Protein AF-A0A4V6A7Q6-F1 (afdb_monomer_lite)

Sequence (508 aa):
MILQQESLVLFITIFTIFIAATSSPTRAHKSNSSACESSCGTGKSAKVVPYPFGFSRGCPIILQCDHTVGDVKIGEFQVLNITPNVIVTNILADLNRSIERIKPLFGKNFGPSSNNSLLLQNCTKPLNSCVIPTSSLRRDLKLANCGDKNYDFNCYSQGRRAFDTLRYDNMTLTRCKSTYTEKPGHNFSLNATFDEVDFSKYDALVIPGGRAPEYLAINESVLNCARQFSDSGKVIAAICHGQLILAAAGLLKGRKCTAYHALRPVLIDAGAHWIEPKTMMDCVSDGNLITGVIYKAHPEYIQLVVKALGGEIAGSDKRILFLCGDFMEDYEVTVPLQSLQALGCHVDAVCPKKKAGDFCPTAVHDFEGDQTYTEKPGHNFILTASYEGLDASSYDALVIPGGRSPEYLALDETVIALVKKFMQSKKPVASICHGQQILAAAGVLKGRKCTAYPAVKLNVLLGGATWLEPDPIDRCYTDENLVTGAAWPGHPQFVSQLMALLGIRVSF

Structure (mmCIF, N/CA/C/O backbone):
data_AF-A0A4V6A7Q6-F1
#
_entry.id   AF-A0A4V6A7Q6-F1
#
loop_
_atom_site.group_PDB
_atom_site.id
_atom_site.type_symbol
_atom_site.label_atom_id
_atom_site.label_alt_id
_atom_site.label_comp_id
_atom_site.label_asym_id
_atom_site.label_entity_id
_atom_site.label_seq_id
_atom_site.pdbx_PDB_ins_code
_atom_site.Cartn_x
_atom_site.Cartn_y
_atom_site.Cartn_z
_atom_site.occupancy
_atom_site.B_iso_or_equiv
_atom_site.auth_seq_id
_atom_site.auth_comp_id
_atom_site.auth_asym_id
_atom_site.auth_atom_id
_atom_site.pdbx_PDB_model_num
ATOM 1 N N . MET A 1 1 ? -3.015 29.423 -40.157 1.00 34.75 1 MET A N 1
ATOM 2 C CA . MET A 1 1 ? -3.245 30.385 -39.063 1.00 34.75 1 MET A CA 1
ATOM 3 C C . MET A 1 1 ? -4.683 30.214 -38.603 1.00 34.75 1 MET A C 1
ATOM 5 O O . MET A 1 1 ? -5.562 30.737 -39.262 1.00 34.75 1 MET A O 1
ATOM 9 N N . ILE A 1 2 ? -4.906 29.377 -37.589 1.00 22.22 2 ILE A N 1
ATOM 10 C CA . ILE A 1 2 ? -6.036 29.360 -36.644 1.00 22.22 2 ILE A CA 1
ATOM 11 C C . ILE A 1 2 ? -5.587 28.396 -35.538 1.00 22.22 2 ILE A C 1
ATOM 13 O O . ILE A 1 2 ? -5.035 27.333 -35.815 1.00 22.22 2 ILE A O 1
ATOM 17 N N . LEU A 1 3 ? -5.706 28.887 -34.312 1.00 26.61 3 LEU A N 1
ATOM 18 C CA . LEU A 1 3 ? -5.138 28.374 -33.076 1.00 26.61 3 LEU A CA 1
ATOM 19 C C . LEU A 1 3 ? -5.686 26.991 -32.716 1.00 26.61 3 LEU A C 1
ATOM 21 O O . LEU A 1 3 ? -6.900 26.800 -32.699 1.00 26.61 3 LEU A O 1
ATOM 25 N N . GLN A 1 4 ? -4.793 26.067 -32.358 1.00 24.97 4 GLN A N 1
ATOM 26 C CA . GLN A 1 4 ? -5.153 24.872 -31.605 1.00 24.97 4 GLN A CA 1
ATOM 27 C C . GLN A 1 4 ? -4.670 25.038 -30.167 1.00 24.97 4 GLN A C 1
ATOM 29 O O . GLN A 1 4 ? -3.532 25.406 -29.893 1.00 24.97 4 GLN A O 1
ATOM 34 N N . GLN A 1 5 ? -5.639 24.850 -29.290 1.00 25.16 5 GLN A N 1
ATOM 35 C CA . GLN A 1 5 ? -5.713 25.234 -27.898 1.00 25.16 5 GLN A CA 1
ATOM 36 C C . GLN A 1 5 ? -4.770 24.371 -27.055 1.00 25.16 5 GLN A C 1
ATOM 38 O O . GLN A 1 5 ? -4.932 23.156 -26.963 1.00 25.16 5 GLN A O 1
ATOM 43 N N . GLU A 1 6 ? -3.778 25.021 -26.451 1.00 29.89 6 GLU A N 1
ATOM 44 C CA . GLU A 1 6 ? -2.961 24.457 -25.386 1.00 29.89 6 GLU A CA 1
ATOM 45 C C . GLU A 1 6 ? -3.840 24.173 -24.163 1.00 29.89 6 GLU A C 1
ATOM 47 O O . GLU A 1 6 ? -4.513 25.052 -23.626 1.00 29.89 6 GLU A O 1
ATOM 52 N N . SER A 1 7 ? -3.830 22.928 -23.704 1.00 26.34 7 SER A N 1
ATOM 53 C CA . SER A 1 7 ? -4.210 22.549 -22.342 1.00 26.34 7 SER A CA 1
ATOM 54 C C . SER A 1 7 ? -3.414 21.303 -21.977 1.00 26.34 7 SER A C 1
ATOM 56 O O . SER A 1 7 ? -3.908 20.179 -21.983 1.00 26.34 7 SER A O 1
ATOM 58 N N . LEU A 1 8 ? -2.123 21.526 -21.727 1.00 24.44 8 LEU A N 1
ATOM 59 C CA . LEU A 1 8 ? -1.204 20.545 -21.169 1.00 24.44 8 LEU A CA 1
ATOM 60 C C . LEU A 1 8 ? -1.415 20.522 -19.647 1.00 24.44 8 LEU A C 1
ATOM 62 O O . LEU A 1 8 ? -0.853 21.331 -18.910 1.00 24.44 8 LEU A O 1
ATOM 66 N N . VAL A 1 9 ? -2.278 19.625 -19.171 1.00 24.98 9 VAL A N 1
ATOM 67 C CA . VAL A 1 9 ? -2.496 19.408 -17.736 1.00 24.98 9 VAL A CA 1
ATOM 68 C C . VAL A 1 9 ? -1.320 18.609 -17.164 1.00 24.98 9 VAL A C 1
ATOM 70 O O . VAL A 1 9 ? -1.227 17.396 -17.304 1.00 24.98 9 VAL A O 1
ATOM 73 N N . LEU A 1 10 ? -0.390 19.356 -16.570 1.00 25.09 10 LEU A N 1
ATOM 74 C CA . LEU A 1 10 ? 0.257 19.130 -15.273 1.00 25.09 10 LEU A CA 1
ATOM 75 C C . LEU A 1 10 ? 0.522 17.663 -14.848 1.00 25.09 10 LEU A C 1
ATOM 77 O O . LEU A 1 10 ? -0.251 17.046 -14.117 1.00 25.09 10 LEU A O 1
ATOM 81 N N . PHE A 1 11 ? 1.703 17.146 -15.194 1.00 26.30 11 PHE A N 1
ATOM 82 C CA . PHE A 1 11 ? 2.304 16.011 -14.491 1.00 26.30 11 PHE A CA 1
ATOM 83 C C . PHE A 1 11 ? 2.950 16.507 -13.191 1.00 26.30 11 PHE A C 1
ATOM 85 O O . PHE A 1 11 ? 4.002 17.141 -13.221 1.00 26.30 11 PHE A O 1
ATOM 92 N N . ILE A 1 12 ? 2.351 16.203 -12.038 1.00 23.45 12 ILE A N 1
ATOM 93 C CA . ILE A 1 12 ? 3.001 16.383 -10.733 1.00 23.45 12 ILE A CA 1
ATOM 94 C C . ILE A 1 12 ? 3.272 15.006 -10.130 1.00 23.45 12 ILE A C 1
ATOM 96 O O . ILE A 1 12 ? 2.377 14.313 -9.644 1.00 23.45 12 ILE A O 1
ATOM 100 N N . THR A 1 13 ? 4.546 14.623 -10.154 1.00 30.48 13 THR A N 1
ATOM 101 C CA . THR A 1 13 ? 5.112 13.696 -9.170 1.00 30.48 13 THR A CA 1
ATOM 102 C C . THR A 1 13 ? 6.083 14.514 -8.321 1.00 30.48 13 THR A C 1
ATOM 104 O O . THR A 1 13 ? 6.993 15.148 -8.859 1.00 30.48 13 THR A O 1
ATOM 107 N N . ILE A 1 14 ? 5.815 14.572 -7.016 1.00 31.69 14 ILE A N 1
ATOM 108 C CA . ILE A 1 14 ? 6.503 15.400 -6.017 1.00 31.69 14 ILE A CA 1
ATOM 109 C C . ILE A 1 14 ? 7.691 14.594 -5.486 1.00 31.69 14 ILE A C 1
ATOM 111 O O . ILE A 1 14 ? 7.477 13.616 -4.770 1.00 31.69 14 ILE A O 1
ATOM 115 N N . PHE A 1 15 ? 8.923 14.980 -5.821 1.00 41.25 15 PHE A N 1
ATOM 116 C CA . PHE A 1 15 ? 10.130 14.398 -5.226 1.00 41.25 15 PHE A CA 1
ATOM 117 C C . PHE A 1 15 ? 10.810 15.407 -4.318 1.00 41.25 15 PHE A C 1
ATOM 119 O O . PHE A 1 15 ? 10.705 16.610 -4.513 1.00 41.25 15 PHE A O 1
ATOM 126 N N . THR A 1 16 ? 11.530 14.919 -3.315 1.00 40.06 16 THR A N 1
ATOM 127 C CA . THR A 1 16 ? 12.054 15.776 -2.259 1.00 40.06 16 THR A CA 1
ATOM 128 C C . THR A 1 16 ? 13.564 15.603 -2.109 1.00 40.06 16 THR A C 1
ATOM 130 O O . THR A 1 16 ? 13.991 14.529 -1.683 1.00 40.06 16 THR A O 1
ATOM 133 N N . ILE A 1 17 ? 14.359 16.643 -2.392 1.00 45.22 17 ILE A N 1
ATOM 134 C CA . ILE A 1 17 ? 15.817 16.652 -2.176 1.00 45.22 17 ILE A CA 1
ATOM 135 C C . ILE A 1 17 ? 16.152 17.194 -0.787 1.00 45.22 17 ILE A C 1
ATOM 137 O O . ILE A 1 17 ? 15.753 18.304 -0.426 1.00 45.22 17 ILE A O 1
ATOM 141 N N . PHE A 1 18 ? 16.940 16.415 -0.042 1.00 44.81 18 PHE A N 1
ATOM 142 C CA . PHE A 1 18 ? 17.582 16.840 1.201 1.00 44.81 18 PHE A CA 1
ATOM 143 C C . PHE A 1 18 ? 18.860 17.608 0.899 1.00 44.81 18 PHE A C 1
ATOM 145 O O . PHE A 1 18 ? 19.741 17.076 0.230 1.00 44.81 18 PHE A O 1
ATOM 152 N N . ILE A 1 19 ? 18.985 18.816 1.424 1.00 53.44 19 ILE A N 1
ATOM 153 C CA . ILE A 1 19 ? 20.183 19.645 1.384 1.00 53.44 19 ILE A CA 1
ATOM 154 C C . ILE A 1 19 ? 20.782 19.649 2.788 1.00 53.44 19 ILE A C 1
ATOM 156 O O . ILE A 1 19 ? 20.117 20.101 3.717 1.00 53.44 19 ILE A O 1
ATOM 160 N N . ALA A 1 20 ? 22.015 19.173 2.947 1.00 49.97 20 ALA A N 1
ATOM 161 C CA . ALA A 1 20 ? 22.720 19.227 4.226 1.00 49.97 20 ALA A CA 1
ATOM 162 C C . ALA A 1 20 ? 23.561 20.509 4.317 1.00 49.97 20 ALA A C 1
ATOM 164 O O . ALA A 1 20 ? 24.227 20.895 3.349 1.00 49.97 20 ALA A O 1
ATOM 165 N N . ALA A 1 21 ? 23.526 21.170 5.473 1.00 55.38 21 ALA A N 1
ATOM 166 C CA . ALA A 1 21 ? 24.416 22.280 5.789 1.00 55.38 21 ALA A CA 1
ATOM 167 C C . ALA A 1 21 ? 25.758 21.736 6.297 1.00 55.38 21 ALA A C 1
ATOM 169 O O . ALA A 1 21 ? 25.795 20.867 7.165 1.00 55.38 21 ALA A O 1
ATOM 170 N N . THR A 1 22 ? 26.869 22.255 5.782 1.00 49.41 22 THR A N 1
ATOM 171 C CA . THR A 1 22 ? 28.208 21.868 6.244 1.00 49.41 22 THR A CA 1
ATOM 172 C C . THR A 1 22 ? 28.705 22.904 7.246 1.00 49.41 22 THR A C 1
ATOM 174 O O . THR A 1 22 ? 29.188 23.965 6.846 1.00 49.41 22 THR A O 1
ATOM 177 N N . SER A 1 23 ? 28.586 22.630 8.544 1.00 41.59 23 SER A N 1
ATOM 178 C CA . SER A 1 23 ? 29.215 23.443 9.588 1.00 41.59 23 SER A CA 1
ATOM 179 C C . SER A 1 23 ? 30.158 22.583 10.431 1.00 41.59 23 SER A C 1
ATOM 181 O O . SER A 1 23 ? 29.762 21.610 11.065 1.00 41.59 23 SER A O 1
ATOM 183 N N . SER A 1 24 ? 31.442 22.942 10.447 1.00 34.91 24 SER A N 1
ATOM 184 C CA . SER A 1 24 ? 32.346 22.482 11.503 1.00 34.91 24 SER A CA 1
ATOM 185 C C . SER A 1 24 ? 31.866 23.067 12.838 1.00 34.91 24 SER A C 1
ATOM 187 O O . SER A 1 24 ? 31.458 24.234 12.854 1.00 34.91 24 SER A O 1
ATOM 189 N N . PRO A 1 25 ? 31.947 22.342 13.971 1.00 34.19 25 PRO A N 1
ATOM 190 C CA . PRO A 1 25 ? 31.606 22.880 15.282 1.00 34.19 25 PRO A CA 1
ATOM 191 C C . PRO A 1 25 ? 32.737 23.798 15.760 1.00 34.19 25 PRO A C 1
ATOM 193 O O . PRO A 1 25 ? 33.475 23.506 16.697 1.00 34.19 25 PRO A O 1
ATOM 196 N N . THR A 1 26 ? 32.922 24.929 15.089 1.00 31.09 26 THR A N 1
ATOM 197 C CA . THR A 1 26 ? 33.711 26.029 15.630 1.00 31.09 26 THR A CA 1
ATOM 198 C C . THR A 1 26 ? 32.809 26.811 16.565 1.00 31.09 26 THR A C 1
ATOM 200 O O . THR A 1 26 ? 31.749 27.275 16.145 1.00 31.09 26 THR A O 1
ATOM 203 N N . ARG A 1 27 ? 33.238 26.917 17.833 1.00 34.09 27 ARG A N 1
ATOM 204 C CA . ARG A 1 27 ? 32.684 27.792 18.878 1.00 34.09 27 ARG A CA 1
ATOM 205 C C . ARG A 1 27 ? 31.961 28.982 18.265 1.00 34.09 27 ARG A C 1
ATOM 207 O O . ARG A 1 27 ? 32.567 29.719 17.492 1.00 34.09 27 ARG A O 1
ATOM 214 N N . ALA A 1 28 ? 30.708 29.167 18.670 1.00 34.28 28 ALA A N 1
ATOM 215 C CA . ALA A 1 28 ? 29.913 30.350 18.400 1.00 34.28 28 ALA A CA 1
ATOM 216 C C . ALA A 1 28 ? 30.714 31.618 18.739 1.00 34.28 28 ALA A C 1
ATOM 218 O O . ALA A 1 28 ? 30.688 32.123 19.861 1.00 34.28 28 ALA A O 1
ATOM 219 N N . HIS A 1 29 ? 31.435 32.150 17.756 1.00 34.81 29 HIS A N 1
ATOM 220 C CA . HIS A 1 29 ? 31.752 33.557 17.741 1.00 34.81 29 HIS A CA 1
ATOM 221 C C . HIS A 1 29 ? 30.426 34.251 17.466 1.00 34.81 29 HIS A C 1
ATOM 223 O O . HIS A 1 29 ? 29.785 33.992 16.450 1.00 34.81 29 HIS A O 1
ATOM 229 N N . LYS A 1 30 ? 30.006 35.108 18.401 1.00 36.88 30 LYS A N 1
ATOM 230 C CA . LYS A 1 30 ? 28.982 36.135 18.193 1.00 36.88 30 LYS A CA 1
ATOM 231 C C . LYS A 1 30 ? 29.392 37.006 16.994 1.00 36.88 30 LYS A C 1
ATOM 233 O O . LYS A 1 30 ? 29.906 38.104 17.173 1.00 36.88 30 LYS A O 1
ATOM 238 N N . SER A 1 31 ? 29.211 36.524 15.769 1.00 39.50 31 SER A N 1
ATOM 239 C CA . SER A 1 31 ? 29.133 37.381 14.594 1.00 39.50 31 SER A CA 1
ATOM 240 C C . SER A 1 31 ? 27.689 37.852 14.526 1.00 39.50 31 SER A C 1
ATOM 242 O O . SER A 1 31 ? 26.796 37.017 14.405 1.00 39.50 31 SER A O 1
ATOM 244 N N . ASN A 1 32 ? 27.477 39.157 14.692 1.00 42.38 32 ASN A N 1
ATOM 245 C CA . ASN A 1 32 ? 26.193 39.862 14.631 1.00 42.38 32 ASN A CA 1
ATOM 246 C C . ASN A 1 32 ? 25.076 39.090 13.901 1.00 42.38 32 ASN A C 1
ATOM 248 O O . ASN A 1 32 ? 24.964 39.143 12.677 1.00 42.38 32 ASN A O 1
ATOM 252 N N . SER A 1 33 ? 24.194 38.435 14.664 1.00 48.31 33 SER A N 1
ATOM 253 C CA . SER A 1 33 ? 22.937 37.872 14.153 1.00 48.31 33 SER A CA 1
ATOM 254 C C . SER A 1 33 ? 21.958 38.956 13.684 1.00 48.31 33 SER A C 1
ATOM 256 O O . SER A 1 33 ? 20.910 38.636 13.141 1.00 48.31 33 SER A O 1
ATOM 258 N N . SER A 1 34 ? 22.292 40.238 13.873 1.00 52.97 34 SER A N 1
ATOM 259 C CA . SER A 1 34 ? 21.472 41.392 13.499 1.00 52.97 34 SER A CA 1
ATOM 260 C C . SER A 1 34 ? 21.407 41.667 11.994 1.00 52.97 34 SER A C 1
ATOM 262 O O . SER A 1 34 ? 20.601 42.492 11.579 1.00 52.97 34 SER A O 1
ATOM 264 N N . ALA A 1 35 ? 22.231 41.006 11.173 1.00 70.31 35 ALA A N 1
ATOM 265 C CA . ALA A 1 35 ? 22.268 41.233 9.726 1.00 70.31 35 ALA A CA 1
ATOM 266 C C . ALA A 1 35 ? 21.557 40.150 8.893 1.00 70.31 35 ALA A C 1
ATOM 268 O O . ALA A 1 35 ? 21.330 40.374 7.702 1.00 70.31 35 ALA A O 1
ATOM 269 N N . CYS A 1 36 ? 21.229 38.988 9.476 1.00 82.44 36 CYS A N 1
ATOM 270 C CA . CYS A 1 36 ? 20.515 37.911 8.786 1.00 82.44 36 CYS A CA 1
ATOM 271 C C . CYS A 1 36 ? 19.009 38.008 9.062 1.00 82.44 36 CYS A C 1
ATOM 273 O O . CYS A 1 36 ? 18.565 37.785 10.185 1.00 82.44 36 CYS A O 1
ATOM 275 N N . GLU A 1 37 ? 18.228 38.347 8.041 1.00 87.56 37 GLU A N 1
ATOM 276 C CA . GLU A 1 37 ? 16.772 38.403 8.133 1.00 87.56 37 GLU A CA 1
ATOM 277 C C . GLU A 1 37 ? 16.206 36.988 8.023 1.00 87.56 37 GLU A C 1
ATOM 279 O O . GLU A 1 37 ? 16.360 36.333 6.998 1.00 87.56 37 GLU A O 1
ATOM 284 N N . SER A 1 38 ? 15.568 36.496 9.081 1.00 86.69 38 SER A N 1
ATOM 285 C CA . SER A 1 38 ? 15.076 35.116 9.158 1.00 86.69 38 SER A CA 1
ATOM 286 C C . SER A 1 38 ? 13.588 34.966 8.844 1.00 86.69 38 SER A C 1
ATOM 288 O O . SER A 1 38 ? 13.070 33.857 8.921 1.00 86.69 38 SER A O 1
ATOM 290 N N . SER A 1 39 ? 12.887 36.049 8.504 1.00 85.94 39 SER A N 1
ATOM 291 C CA . SER A 1 39 ? 11.437 36.051 8.291 1.00 85.94 39 SER A CA 1
ATOM 292 C C . SER A 1 39 ? 11.083 36.307 6.829 1.00 85.94 39 SER A C 1
ATOM 294 O O . SER A 1 39 ? 11.618 37.222 6.213 1.00 85.94 39 SER A O 1
ATOM 296 N N . CYS A 1 40 ? 10.147 35.528 6.292 1.00 84.44 40 CYS A N 1
ATOM 297 C CA . CYS A 1 40 ? 9.571 35.705 4.964 1.00 84.44 40 CYS A CA 1
ATOM 298 C C . CYS A 1 40 ? 8.065 35.971 5.060 1.00 84.44 40 CYS A C 1
ATOM 300 O O . CYS A 1 40 ? 7.318 35.142 5.575 1.00 84.44 40 CYS A O 1
ATOM 302 N N . GLY A 1 41 ? 7.619 37.121 4.546 1.00 78.75 41 GLY A N 1
ATOM 303 C CA . GLY A 1 41 ? 6.227 37.583 4.616 1.00 78.75 41 GLY A CA 1
ATOM 304 C C . GLY A 1 41 ? 5.948 38.526 5.796 1.00 78.75 41 GLY A C 1
ATOM 305 O O . GLY A 1 41 ? 6.844 38.862 6.568 1.00 78.75 41 GLY A O 1
ATOM 306 N N . THR A 1 42 ? 4.697 38.977 5.924 1.00 72.94 42 THR A N 1
ATOM 307 C CA . THR A 1 42 ? 4.257 39.952 6.943 1.00 72.94 42 THR A CA 1
ATOM 308 C C . THR A 1 42 ? 3.091 39.417 7.776 1.00 72.94 42 THR A C 1
ATOM 310 O O . THR A 1 42 ? 2.173 38.807 7.234 1.00 72.94 42 THR A O 1
ATOM 313 N N . GLY A 1 43 ? 3.064 39.708 9.080 1.00 70.19 43 GLY A N 1
ATOM 314 C CA . GLY A 1 43 ? 1.958 39.327 9.971 1.00 70.19 43 GLY A CA 1
ATOM 315 C C . GLY A 1 43 ? 2.023 37.872 10.457 1.00 70.19 43 GLY A C 1
ATOM 316 O O . GLY A 1 43 ? 3.091 37.271 10.504 1.00 70.19 43 GLY A O 1
ATOM 317 N N . LYS A 1 44 ? 0.876 37.293 10.850 1.00 61.94 44 LYS A N 1
ATOM 318 C CA . LYS A 1 44 ? 0.791 35.933 11.436 1.00 61.94 44 LYS A CA 1
ATOM 319 C C . LYS A 1 44 ? 1.119 34.793 10.456 1.00 61.94 44 LYS A C 1
ATOM 321 O O . LYS A 1 44 ? 1.287 33.663 10.897 1.00 61.94 44 LYS A O 1
ATOM 326 N N . SER A 1 45 ? 1.187 35.076 9.157 1.00 64.44 45 SER A N 1
ATOM 327 C CA . SER A 1 45 ? 1.541 34.126 8.094 1.00 64.44 45 SER A CA 1
ATOM 328 C C . SER A 1 45 ? 3.027 34.159 7.716 1.00 64.44 45 SER A C 1
ATOM 330 O O . SER A 1 45 ? 3.434 33.445 6.801 1.00 64.44 45 SER A O 1
ATOM 332 N N . ALA A 1 46 ? 3.840 34.981 8.391 1.00 73.81 46 ALA A N 1
ATOM 333 C CA . ALA A 1 46 ? 5.269 35.062 8.123 1.00 73.81 46 ALA A CA 1
ATOM 334 C C . ALA A 1 46 ? 5.985 33.753 8.509 1.00 73.81 46 ALA A C 1
ATOM 336 O O . ALA A 1 46 ? 5.848 33.264 9.634 1.00 73.81 46 ALA A O 1
ATOM 337 N N . LYS A 1 47 ? 6.767 33.187 7.583 1.00 79.81 47 LYS A N 1
ATOM 338 C CA . LYS A 1 47 ? 7.574 31.982 7.820 1.00 79.81 47 LYS A CA 1
ATOM 339 C C . LYS A 1 47 ? 8.939 32.383 8.369 1.00 79.81 47 LYS A C 1
ATOM 341 O O . LYS A 1 47 ? 9.683 33.102 7.705 1.00 79.81 47 LYS A O 1
ATOM 346 N N . VAL A 1 48 ? 9.271 31.893 9.561 1.00 84.31 48 VAL A N 1
ATOM 347 C CA . VAL A 1 48 ? 10.585 32.091 10.184 1.00 84.31 48 VAL A CA 1
ATOM 348 C C . VAL A 1 48 ? 11.464 30.875 9.922 1.00 84.31 48 VAL A C 1
ATOM 350 O O . VAL A 1 48 ? 11.029 29.743 10.129 1.00 84.31 48 VAL A O 1
ATOM 353 N N . VAL A 1 49 ? 12.700 31.102 9.485 1.00 82.25 49 VAL A N 1
ATOM 354 C CA . VAL A 1 49 ? 13.680 30.045 9.210 1.00 82.25 49 VAL A CA 1
ATOM 355 C C . VAL A 1 49 ? 14.816 30.068 10.243 1.00 82.25 49 VAL A C 1
ATOM 357 O O . VAL A 1 49 ? 15.219 31.144 10.690 1.00 82.25 49 VAL A O 1
ATOM 360 N N . PRO A 1 50 ? 15.336 28.906 10.675 1.00 81.44 50 PRO A N 1
ATOM 361 C CA . PRO A 1 50 ? 16.431 28.854 11.639 1.00 81.44 50 PRO A CA 1
ATOM 362 C C . PRO A 1 50 ? 17.763 29.277 11.001 1.00 81.44 50 PRO A C 1
ATOM 364 O O . PRO A 1 50 ? 18.019 28.993 9.836 1.00 81.44 50 PRO A O 1
ATOM 367 N N . TYR A 1 51 ? 18.664 29.887 11.777 1.00 79.69 51 TYR A N 1
ATOM 368 C CA . TYR A 1 51 ? 20.064 30.053 11.358 1.00 79.69 51 TYR A CA 1
ATOM 369 C C . TYR A 1 51 ? 20.679 28.665 11.072 1.00 79.69 51 TYR A C 1
ATOM 371 O O . TYR A 1 51 ? 20.427 27.746 11.857 1.00 79.69 51 TYR A O 1
ATOM 379 N N . PRO A 1 52 ? 21.480 28.472 10.004 1.00 79.25 52 PRO A N 1
ATOM 380 C CA . PRO A 1 52 ? 22.149 29.468 9.149 1.00 79.25 52 PRO A CA 1
ATOM 381 C C . PRO A 1 52 ? 21.343 29.997 7.947 1.00 79.25 52 PRO A C 1
ATOM 383 O O . PRO A 1 52 ? 21.913 30.669 7.081 1.00 79.25 52 PRO A O 1
ATOM 386 N N . PHE A 1 53 ? 20.047 29.705 7.871 1.00 87.06 53 PHE A N 1
ATOM 387 C CA . PHE A 1 53 ? 19.177 30.108 6.768 1.00 87.06 53 PHE A CA 1
ATOM 388 C C . PHE A 1 53 ? 18.569 31.497 6.989 1.00 87.06 53 PHE A C 1
ATOM 390 O O . PHE A 1 53 ? 18.316 31.903 8.122 1.00 87.06 53 PHE A O 1
ATOM 397 N N . GLY A 1 54 ? 18.304 32.216 5.900 1.00 88.25 54 GLY A N 1
ATOM 398 C CA . GLY A 1 54 ? 17.524 33.455 5.918 1.00 88.25 54 GLY A CA 1
ATOM 399 C C . GLY A 1 54 ? 17.473 34.137 4.553 1.00 88.25 54 GLY A C 1
ATOM 400 O O . GLY A 1 54 ? 17.852 33.544 3.551 1.00 88.25 54 GLY A O 1
ATOM 401 N N . PHE A 1 55 ? 16.975 35.367 4.501 1.00 89.25 55 PHE A N 1
ATOM 402 C CA . PHE A 1 55 ? 16.532 36.052 3.279 1.00 89.25 55 PHE A CA 1
ATOM 403 C C . PHE A 1 55 ? 17.373 37.282 2.919 1.00 89.25 55 PHE A C 1
ATOM 405 O O . PHE A 1 55 ? 17.176 37.887 1.867 1.00 89.25 55 PHE A O 1
ATOM 412 N N . SER A 1 56 ? 18.340 37.648 3.762 1.00 86.88 56 SER A N 1
ATOM 413 C CA . SER A 1 56 ? 19.222 38.792 3.535 1.00 86.88 56 SER A CA 1
ATOM 414 C C . SER A 1 56 ? 20.661 38.361 3.250 1.00 86.88 56 SER A C 1
ATOM 416 O O . SER A 1 56 ? 21.091 37.245 3.543 1.00 86.88 56 SER A O 1
ATOM 418 N N . ARG A 1 57 ? 21.464 39.296 2.727 1.00 82.12 57 ARG A N 1
ATOM 419 C CA . ARG A 1 57 ? 22.893 39.078 2.431 1.00 82.12 57 ARG A CA 1
ATOM 420 C C . ARG A 1 57 ? 23.746 38.727 3.656 1.00 82.12 57 ARG A C 1
ATOM 422 O O . ARG A 1 57 ? 24.866 38.262 3.482 1.00 82.12 57 ARG A O 1
ATOM 429 N N . GLY A 1 58 ? 23.244 38.966 4.868 1.00 79.88 58 GLY A N 1
ATOM 430 C CA . GLY A 1 58 ? 23.928 38.607 6.112 1.00 79.88 58 GLY A CA 1
ATOM 431 C C . GLY A 1 58 ? 23.798 37.129 6.490 1.00 79.88 58 GLY A C 1
ATOM 432 O O . GLY A 1 58 ? 24.459 36.689 7.428 1.00 79.88 58 GLY A O 1
ATOM 433 N N . CYS A 1 59 ? 22.961 36.359 5.791 1.00 83.50 59 CYS A N 1
ATOM 434 C CA . CYS A 1 59 ? 22.746 34.946 6.075 1.00 83.50 59 CYS A CA 1
ATOM 435 C C . CYS A 1 59 ? 23.795 34.063 5.377 1.00 83.50 59 CYS A C 1
ATOM 437 O O . CYS A 1 59 ? 24.033 34.239 4.180 1.00 83.50 59 CYS A O 1
ATOM 439 N N . PRO A 1 60 ? 24.397 33.076 6.072 1.00 82.62 60 PRO A N 1
ATOM 440 C CA . PRO A 1 60 ? 25.309 32.123 5.436 1.00 82.62 60 PRO A CA 1
ATOM 441 C C . PRO A 1 60 ? 24.659 31.303 4.314 1.00 82.62 60 PRO A C 1
ATOM 443 O O . PRO A 1 60 ? 25.364 30.858 3.403 1.00 82.62 60 PRO A O 1
ATOM 446 N N . ILE A 1 61 ? 23.342 31.087 4.388 1.00 84.12 61 ILE A N 1
ATOM 447 C CA . ILE A 1 61 ? 22.536 30.446 3.350 1.00 84.12 61 ILE A CA 1
ATOM 448 C C . ILE A 1 61 ? 21.340 31.347 3.045 1.00 84.12 61 ILE A C 1
ATOM 450 O O . ILE A 1 61 ? 20.458 31.527 3.883 1.00 84.12 61 ILE A O 1
ATOM 454 N N . ILE A 1 62 ? 21.335 31.920 1.841 1.00 87.69 62 ILE A N 1
ATOM 455 C CA . ILE A 1 62 ? 20.321 32.879 1.399 1.00 87.69 62 ILE A CA 1
ATOM 456 C C . ILE A 1 62 ? 19.227 32.137 0.630 1.00 87.69 62 ILE A C 1
ATOM 458 O O . ILE A 1 62 ? 19.503 31.484 -0.377 1.00 87.69 62 ILE A O 1
ATOM 462 N N . LEU A 1 63 ? 17.993 32.260 1.103 1.00 88.88 63 LEU A N 1
ATOM 463 C CA . LEU A 1 63 ? 16.772 31.740 0.498 1.00 88.88 63 LEU A CA 1
ATOM 464 C C . LEU A 1 63 ? 16.003 32.874 -0.188 1.00 88.88 63 LEU A C 1
ATOM 466 O O . LEU A 1 63 ? 16.211 34.054 0.095 1.00 88.88 63 LEU A O 1
ATOM 470 N N . GLN A 1 64 ? 15.090 32.517 -1.084 1.00 90.12 64 GLN A N 1
ATOM 471 C CA . GLN A 1 64 ? 14.190 33.468 -1.731 1.00 90.12 64 GLN A CA 1
ATOM 472 C C . GLN A 1 64 ? 12.841 33.456 -1.023 1.00 90.12 64 GLN A C 1
ATOM 474 O O . GLN A 1 64 ? 12.277 32.391 -0.773 1.00 90.12 64 GLN A O 1
ATOM 479 N N . CYS A 1 65 ? 12.336 34.647 -0.715 1.00 84.94 65 CYS A N 1
ATOM 480 C CA . CYS A 1 65 ? 11.001 34.833 -0.175 1.00 84.94 65 CYS A CA 1
ATOM 481 C C . CYS A 1 65 ? 10.051 35.285 -1.282 1.00 84.94 65 CYS A C 1
ATOM 483 O O . CYS A 1 65 ? 10.273 36.311 -1.925 1.00 84.94 65 CYS A O 1
ATOM 485 N N . ASP A 1 66 ? 8.973 34.540 -1.483 1.00 79.44 66 ASP A N 1
ATOM 486 C CA . ASP A 1 66 ? 7.836 34.993 -2.268 1.00 79.44 66 ASP A CA 1
ATOM 487 C C . ASP A 1 66 ? 6.895 35.794 -1.363 1.00 79.44 66 ASP A C 1
ATOM 489 O O . ASP A 1 66 ? 6.057 35.237 -0.653 1.00 79.44 66 ASP A O 1
ATOM 493 N N . HIS A 1 67 ? 7.054 37.118 -1.362 1.00 69.19 67 HIS A N 1
ATOM 494 C CA . HIS A 1 67 ? 6.315 38.018 -0.471 1.00 69.19 67 HIS A CA 1
ATOM 495 C C . HIS A 1 67 ? 4.798 38.046 -0.727 1.00 69.19 67 HIS A C 1
ATOM 497 O O . HIS A 1 67 ? 4.062 38.570 0.106 1.00 69.19 67 HIS A O 1
ATOM 503 N N . THR A 1 68 ? 4.325 37.488 -1.847 1.00 61.44 68 THR A N 1
ATOM 504 C CA . THR A 1 68 ? 2.894 37.452 -2.188 1.00 61.44 68 THR A CA 1
ATOM 505 C C . THR A 1 68 ? 2.168 36.257 -1.573 1.00 61.44 68 THR A C 1
ATOM 507 O O . THR A 1 68 ? 1.013 36.386 -1.173 1.00 61.44 68 THR A O 1
ATOM 510 N N . VAL A 1 69 ? 2.856 35.116 -1.444 1.00 65.50 69 VAL A N 1
ATOM 511 C CA . VAL A 1 69 ? 2.280 33.846 -0.959 1.00 65.50 69 VAL A CA 1
ATOM 512 C C . VAL A 1 69 ? 2.915 33.369 0.357 1.00 65.50 69 VAL A C 1
ATOM 514 O O . VAL A 1 69 ? 2.421 32.436 0.983 1.00 65.50 69 VAL A O 1
ATOM 517 N N . GLY A 1 70 ? 4.000 34.010 0.807 1.00 64.88 70 GLY A N 1
ATOM 518 C CA . GLY A 1 70 ? 4.755 33.617 2.001 1.00 64.88 70 GLY A CA 1
ATOM 519 C C . GLY A 1 70 ? 5.576 32.341 1.803 1.00 64.88 70 GLY A C 1
ATOM 520 O O . GLY A 1 70 ? 5.844 31.621 2.764 1.00 64.88 70 GLY A O 1
ATOM 521 N N . ASP A 1 71 ? 5.948 32.022 0.563 1.00 79.88 71 ASP A N 1
ATOM 522 C CA . ASP A 1 71 ? 6.668 30.796 0.229 1.00 79.88 71 ASP A CA 1
ATOM 523 C C . ASP A 1 71 ? 8.178 30.989 0.177 1.00 79.88 71 ASP A C 1
ATOM 525 O O . ASP A 1 71 ? 8.694 31.982 -0.329 1.00 79.88 71 ASP A O 1
ATOM 529 N N . VAL A 1 72 ? 8.893 29.994 0.697 1.00 85.62 72 VAL A N 1
ATOM 530 C CA . VAL A 1 72 ? 10.353 29.973 0.754 1.00 85.62 72 VAL A CA 1
ATOM 531 C C . VAL A 1 72 ? 10.866 29.106 -0.389 1.00 85.62 72 VAL A C 1
ATOM 533 O O . VAL A 1 72 ? 10.379 27.992 -0.588 1.00 85.62 72 VAL A O 1
ATOM 536 N N . LYS A 1 73 ? 11.830 29.609 -1.160 1.00 88.19 73 LYS A N 1
ATOM 537 C CA . LYS A 1 73 ? 12.362 28.951 -2.362 1.00 88.19 73 LYS A CA 1
ATOM 538 C C . LYS A 1 73 ? 13.892 28.940 -2.373 1.00 88.19 73 LYS A C 1
ATOM 540 O O . LYS A 1 73 ? 14.541 29.789 -1.758 1.00 88.19 73 LYS A O 1
ATOM 545 N N . ILE A 1 74 ? 14.462 27.984 -3.103 1.00 86.94 74 ILE A N 1
ATOM 546 C CA . ILE A 1 74 ? 15.872 27.963 -3.513 1.00 86.94 74 ILE A CA 1
ATOM 547 C C . ILE A 1 74 ? 15.905 27.820 -5.031 1.00 86.94 74 ILE A C 1
ATOM 549 O O . ILE A 1 74 ? 15.617 26.753 -5.569 1.00 86.94 74 ILE A O 1
ATOM 553 N N . GLY A 1 75 ? 16.237 28.898 -5.736 1.00 85.50 75 GLY A N 1
ATOM 554 C CA . GLY A 1 75 ? 16.058 28.953 -7.183 1.00 85.50 75 GLY A CA 1
ATOM 555 C C . GLY A 1 75 ? 14.577 28.825 -7.545 1.00 85.50 75 GLY A C 1
ATOM 556 O O . GLY A 1 75 ? 13.751 29.643 -7.159 1.00 85.50 75 GLY A O 1
ATOM 557 N N . GLU A 1 76 ? 14.236 27.780 -8.287 1.00 81.88 76 GLU A N 1
ATOM 558 C CA . GLU A 1 76 ? 12.846 27.465 -8.635 1.00 81.88 76 GLU A CA 1
ATOM 559 C C . GLU A 1 76 ? 12.182 26.467 -7.678 1.00 81.88 76 GLU A C 1
ATOM 561 O O . GLU A 1 76 ? 10.984 26.213 -7.786 1.00 81.88 76 GLU A O 1
ATOM 566 N N . PHE A 1 77 ? 12.946 25.884 -6.752 1.00 82.44 77 PHE A N 1
ATOM 567 C CA . PHE A 1 77 ? 12.487 24.774 -5.924 1.00 82.44 77 PHE A CA 1
ATOM 568 C C . PHE A 1 77 ? 11.852 25.292 -4.641 1.00 82.44 77 PHE A C 1
ATOM 570 O O . PHE A 1 77 ? 12.471 26.042 -3.881 1.00 82.44 77 PHE A O 1
ATOM 577 N N . GLN A 1 78 ? 10.614 24.876 -4.391 1.00 82.31 78 GLN A N 1
ATOM 578 C CA . GLN A 1 78 ? 9.896 25.220 -3.171 1.00 82.31 78 GLN A CA 1
ATOM 579 C C . GLN A 1 78 ? 10.527 24.496 -1.981 1.00 82.31 78 GLN A C 1
ATOM 581 O O . GLN A 1 78 ? 10.775 23.289 -2.026 1.00 82.31 78 GLN A O 1
ATOM 586 N N . VAL A 1 79 ? 10.774 25.225 -0.901 1.00 80.50 79 VAL A N 1
ATOM 587 C CA . VAL A 1 79 ? 11.234 24.644 0.354 1.00 80.50 79 VAL A CA 1
ATOM 588 C C . VAL A 1 79 ? 10.029 24.111 1.125 1.00 80.50 79 VAL A C 1
ATOM 590 O O . VAL A 1 79 ? 9.113 24.860 1.452 1.00 80.50 79 VAL A O 1
ATOM 593 N N . LEU A 1 80 ? 10.043 22.810 1.411 1.00 74.38 80 LEU A N 1
ATOM 594 C CA . LEU A 1 80 ? 8.994 22.111 2.152 1.00 74.38 80 LEU A CA 1
ATOM 595 C C . LEU A 1 80 ? 9.223 22.169 3.661 1.00 74.38 80 LEU A C 1
ATOM 597 O O . LEU A 1 80 ? 8.277 22.333 4.423 1.00 74.38 80 LEU A O 1
ATOM 601 N N . ASN A 1 81 ? 10.475 22.009 4.097 1.00 74.94 81 ASN A N 1
ATOM 602 C CA . ASN A 1 81 ? 10.833 22.016 5.513 1.00 74.94 81 ASN A CA 1
ATOM 603 C C . ASN A 1 81 ? 12.285 22.474 5.716 1.00 74.94 81 ASN A C 1
ATOM 605 O O . ASN A 1 81 ? 13.139 22.230 4.861 1.00 74.94 81 ASN A O 1
ATOM 609 N N . ILE A 1 82 ? 12.565 23.116 6.851 1.00 76.75 82 ILE A N 1
ATOM 610 C CA . ILE A 1 82 ? 13.897 23.600 7.233 1.00 76.75 82 ILE A CA 1
ATOM 611 C C . ILE A 1 82 ? 14.151 23.258 8.702 1.00 76.75 82 ILE A C 1
ATOM 613 O O . ILE A 1 82 ? 13.410 23.674 9.588 1.00 76.75 82 ILE A O 1
ATOM 617 N N . THR A 1 83 ? 15.248 22.555 8.963 1.00 73.06 83 THR A N 1
ATOM 618 C CA . THR A 1 83 ? 15.854 22.403 10.292 1.00 73.06 83 THR A CA 1
ATOM 619 C C . THR A 1 83 ? 17.217 23.105 10.296 1.00 73.06 83 THR A C 1
ATOM 621 O O . THR A 1 83 ? 17.705 23.447 9.222 1.00 73.06 83 THR A O 1
ATOM 624 N N . PRO A 1 84 ? 17.889 23.300 11.447 1.00 72.44 84 PRO A N 1
ATOM 625 C CA . PRO A 1 84 ? 19.206 23.952 11.484 1.00 72.44 84 PRO A CA 1
ATOM 626 C C . PRO A 1 84 ? 20.282 23.303 10.594 1.00 72.44 84 PRO A C 1
ATOM 628 O O . PRO A 1 84 ? 21.219 23.981 10.185 1.00 72.44 84 PRO A O 1
ATOM 631 N N . ASN A 1 85 ? 20.142 22.012 10.271 1.00 67.00 85 ASN A N 1
ATOM 632 C CA . ASN A 1 85 ? 21.147 21.252 9.520 1.00 67.00 85 ASN A CA 1
ATOM 633 C C . ASN A 1 85 ? 20.661 20.780 8.144 1.00 67.00 85 ASN A C 1
ATOM 635 O O . ASN A 1 85 ? 21.465 20.291 7.349 1.00 67.00 85 ASN A O 1
ATOM 639 N N . VAL A 1 86 ? 19.360 20.880 7.862 1.00 69.19 86 VAL A N 1
ATOM 640 C CA . VAL A 1 86 ? 18.740 20.243 6.700 1.00 69.19 86 VAL A CA 1
ATOM 641 C C . VAL A 1 86 ? 17.672 21.140 6.085 1.00 69.19 86 VAL A C 1
ATOM 643 O O . VAL A 1 86 ? 16.752 21.563 6.780 1.00 69.19 86 VAL A O 1
ATOM 646 N N . ILE A 1 87 ? 17.725 21.332 4.764 1.00 76.94 87 ILE A N 1
ATOM 647 C CA . ILE A 1 87 ? 16.575 21.805 3.985 1.00 76.94 87 ILE A CA 1
ATOM 648 C C . ILE A 1 87 ? 15.994 20.658 3.172 1.00 76.94 87 ILE A C 1
ATOM 650 O O . ILE A 1 87 ? 16.704 19.895 2.527 1.00 76.94 87 ILE A O 1
ATOM 654 N N . VAL A 1 88 ? 14.675 20.586 3.164 1.00 71.50 88 VAL A N 1
ATOM 655 C CA . VAL A 1 88 ? 13.880 19.661 2.375 1.00 71.50 88 VAL A CA 1
ATOM 656 C C . VAL A 1 88 ? 13.227 20.466 1.254 1.00 71.50 88 VAL A C 1
ATOM 658 O O . VAL A 1 88 ? 12.380 21.315 1.522 1.00 71.50 88 VAL A O 1
ATOM 661 N N . THR A 1 89 ? 13.635 20.243 0.006 1.00 73.31 89 THR A N 1
ATOM 662 C CA . THR A 1 89 ? 13.110 20.970 -1.167 1.00 73.31 89 THR A CA 1
ATOM 663 C C . THR A 1 89 ? 12.286 20.061 -2.060 1.00 73.31 89 THR A C 1
ATOM 665 O O . THR A 1 89 ? 12.658 18.909 -2.264 1.00 73.31 89 THR A O 1
ATOM 668 N N . ASN A 1 90 ? 11.184 20.574 -2.600 1.00 66.06 90 ASN A N 1
ATOM 669 C CA . ASN A 1 90 ? 10.390 19.895 -3.613 1.00 66.06 90 ASN A CA 1
ATOM 670 C C . ASN A 1 90 ? 11.006 20.112 -4.997 1.00 66.06 90 ASN A C 1
ATOM 672 O O . ASN A 1 90 ? 11.190 21.247 -5.441 1.00 66.06 90 ASN A O 1
ATOM 676 N N . ILE A 1 91 ? 11.267 19.016 -5.694 1.00 67.25 91 ILE A N 1
ATOM 677 C CA . ILE A 1 91 ? 11.686 18.973 -7.084 1.00 67.25 91 ILE A CA 1
ATOM 678 C C . ILE A 1 91 ? 10.668 18.132 -7.832 1.00 67.25 91 ILE A C 1
ATOM 680 O O . ILE A 1 91 ? 10.622 16.910 -7.712 1.00 67.25 91 ILE A O 1
ATOM 684 N N . LEU A 1 92 ? 9.846 18.798 -8.631 1.00 52.94 92 LEU A N 1
ATOM 685 C CA . LEU A 1 92 ? 8.891 18.111 -9.490 1.00 52.94 92 LEU A CA 1
ATOM 686 C C . LEU A 1 92 ? 9.639 17.239 -10.505 1.00 52.94 92 LEU A C 1
ATOM 688 O O . LEU A 1 92 ? 10.673 17.656 -11.025 1.00 52.94 92 LEU A O 1
ATOM 692 N N . ALA A 1 93 ? 9.154 16.040 -10.809 1.00 47.59 93 ALA A N 1
ATOM 693 C CA . ALA A 1 93 ? 9.759 15.235 -11.870 1.00 47.59 93 ALA A CA 1
ATOM 694 C C . ALA A 1 93 ? 9.679 15.985 -13.212 1.00 47.59 93 ALA A C 1
ATOM 696 O O . ALA A 1 93 ? 8.591 16.299 -13.685 1.00 47.59 93 ALA A O 1
ATOM 697 N N . ASP A 1 94 ? 10.831 16.285 -13.810 1.00 54.22 94 ASP A N 1
ATOM 698 C CA . ASP A 1 94 ? 10.930 16.922 -15.124 1.00 54.22 94 ASP A CA 1
ATOM 699 C C . ASP A 1 94 ? 12.109 16.296 -15.873 1.00 54.22 94 ASP A C 1
ATOM 701 O O . ASP A 1 94 ? 13.279 16.525 -15.558 1.00 54.22 94 ASP A O 1
ATOM 705 N N . LEU A 1 95 ? 11.765 15.477 -16.866 1.00 48.44 95 LEU A N 1
ATOM 706 C CA . LEU A 1 95 ? 12.696 14.723 -17.708 1.00 48.44 95 LEU A CA 1
ATOM 707 C C . LEU A 1 95 ? 13.469 15.609 -18.683 1.00 48.44 95 LEU A C 1
ATOM 709 O O . LEU A 1 95 ? 14.343 15.101 -19.373 1.00 48.44 95 LEU A O 1
ATOM 713 N N . ASN A 1 96 ? 13.121 16.896 -18.762 1.00 54.03 96 ASN A N 1
ATOM 714 C CA . ASN A 1 96 ? 13.797 17.898 -19.575 1.00 54.03 96 ASN A CA 1
ATOM 715 C C . ASN A 1 96 ? 14.450 18.991 -18.713 1.00 54.03 96 ASN A C 1
ATOM 717 O O . ASN A 1 96 ? 14.965 19.976 -19.256 1.00 54.03 96 ASN A O 1
ATOM 721 N N . ARG A 1 97 ? 14.455 18.851 -17.377 1.00 67.94 97 ARG A N 1
ATOM 722 C CA . ARG A 1 97 ? 15.087 19.833 -16.493 1.00 67.94 97 ARG A CA 1
ATOM 723 C C . ARG A 1 97 ? 16.584 19.858 -16.730 1.00 67.94 97 ARG A C 1
ATOM 725 O O . ARG A 1 97 ? 17.282 19.006 -16.205 1.00 67.94 97 ARG A O 1
ATOM 732 N N . SER A 1 98 ? 17.083 20.886 -17.413 1.00 72.38 98 SER A N 1
ATOM 733 C CA . SER A 1 98 ? 18.527 21.118 -17.533 1.00 72.38 98 SER A CA 1
ATOM 734 C C . SER A 1 98 ? 19.225 21.001 -16.175 1.00 72.38 98 SER A C 1
ATOM 736 O O . SER A 1 98 ? 18.765 21.566 -15.180 1.00 72.38 98 SER A O 1
ATOM 738 N N . ILE A 1 99 ? 20.373 20.322 -16.145 1.00 70.88 99 ILE A N 1
ATOM 739 C CA . ILE A 1 99 ? 21.204 20.178 -14.944 1.00 70.88 99 ILE A CA 1
ATOM 740 C C . ILE A 1 99 ? 21.634 21.535 -14.360 1.00 70.88 99 ILE A C 1
ATOM 742 O O . ILE A 1 99 ? 21.876 21.666 -13.163 1.00 70.88 99 ILE A O 1
ATOM 746 N N . GLU A 1 100 ? 21.660 22.579 -15.186 1.00 78.12 100 GLU A N 1
ATOM 747 C CA . GLU A 1 100 ? 21.944 23.946 -14.753 1.00 78.12 100 GLU A CA 1
ATOM 748 C C . GLU A 1 100 ? 20.836 24.528 -13.872 1.00 78.12 100 GLU A C 1
ATOM 750 O O . GLU A 1 100 ? 21.116 25.339 -12.989 1.00 78.12 100 GLU A O 1
ATOM 755 N N . ARG A 1 101 ? 19.585 24.080 -14.046 1.00 81.25 101 ARG A N 1
ATOM 756 C CA . ARG A 1 101 ? 18.451 24.550 -13.237 1.00 81.25 101 ARG A CA 1
ATOM 757 C C . ARG A 1 101 ? 18.532 24.074 -11.793 1.00 81.25 101 ARG A C 1
ATOM 759 O O . ARG A 1 101 ? 18.019 24.764 -10.922 1.00 81.25 101 ARG A O 1
ATOM 766 N N . ILE A 1 102 ? 19.221 22.961 -11.514 1.00 80.50 102 ILE A N 1
ATOM 767 C CA . ILE A 1 102 ? 19.453 22.487 -10.137 1.00 80.50 102 ILE A CA 1
ATOM 768 C C . ILE A 1 102 ? 20.671 23.134 -9.466 1.00 80.50 102 ILE A C 1
ATOM 770 O O . ILE A 1 102 ? 20.856 22.953 -8.266 1.00 80.50 102 ILE A O 1
ATOM 774 N N . LYS A 1 103 ? 21.470 23.935 -10.188 1.00 84.06 103 LYS A N 1
ATOM 775 C CA . LYS A 1 103 ? 22.631 24.660 -9.640 1.00 84.06 103 LYS A CA 1
ATOM 776 C C . LYS A 1 103 ? 22.333 25.459 -8.361 1.00 84.06 103 LYS A C 1
ATOM 778 O O . LYS A 1 103 ? 23.174 25.414 -7.467 1.00 84.06 103 LYS A O 1
ATOM 783 N N . PRO A 1 104 ? 21.177 26.138 -8.203 1.00 87.25 104 PRO A N 1
ATOM 784 C CA . PRO A 1 104 ? 20.855 26.862 -6.971 1.00 87.25 104 PRO A CA 1
ATOM 785 C C . PRO A 1 104 ? 20.821 25.988 -5.710 1.00 87.25 104 PRO A C 1
ATOM 787 O O . PRO A 1 104 ? 20.983 26.512 -4.614 1.00 87.25 104 PRO A O 1
ATOM 790 N N . LEU A 1 105 ? 20.647 24.668 -5.846 1.00 83.81 105 LEU A N 1
ATOM 791 C CA . LEU A 1 105 ? 20.671 23.726 -4.721 1.00 83.81 105 LEU A CA 1
ATOM 792 C C . LEU A 1 105 ? 22.089 23.449 -4.204 1.00 83.81 105 LEU A C 1
ATOM 794 O O . LEU A 1 105 ? 22.238 22.833 -3.151 1.00 83.81 105 LEU A O 1
ATOM 798 N N . PHE A 1 106 ? 23.120 23.894 -4.926 1.00 83.75 106 PHE A N 1
ATOM 799 C CA . PHE A 1 106 ? 24.524 23.714 -4.582 1.00 83.75 106 PHE A CA 1
ATOM 800 C C . PHE A 1 106 ? 25.134 25.067 -4.219 1.00 83.75 106 PHE A C 1
ATOM 802 O O . PHE A 1 106 ? 25.379 25.919 -5.074 1.00 83.75 106 PHE A O 1
ATOM 809 N N . GLY A 1 107 ? 25.395 25.260 -2.933 1.00 78.44 107 GLY A N 1
ATOM 810 C CA . GLY A 1 107 ? 26.025 26.455 -2.396 1.00 78.44 107 GLY A CA 1
ATOM 811 C C . GLY A 1 107 ? 27.377 26.169 -1.754 1.00 78.44 107 GLY A C 1
ATOM 812 O O . GLY A 1 107 ? 27.822 25.035 -1.614 1.00 78.44 107 GLY A O 1
ATOM 813 N N . LYS A 1 108 ? 28.040 27.239 -1.308 1.00 77.38 108 LYS A N 1
ATOM 814 C CA . LYS A 1 108 ? 29.312 27.140 -0.577 1.00 77.38 108 LYS A CA 1
ATOM 815 C C . LYS A 1 108 ? 29.163 26.436 0.781 1.00 77.38 108 LYS A C 1
ATOM 817 O O . LYS A 1 108 ? 30.087 25.760 1.210 1.00 77.38 108 LYS A O 1
ATOM 822 N N . ASN A 1 109 ? 28.015 26.621 1.438 1.00 75.12 109 ASN A N 1
ATOM 823 C CA . ASN A 1 109 ? 27.744 26.156 2.806 1.00 75.12 109 ASN A CA 1
ATOM 824 C C . ASN A 1 109 ? 26.653 25.069 2.870 1.00 75.12 109 ASN A C 1
ATOM 826 O O . ASN A 1 109 ? 26.254 24.659 3.959 1.00 75.12 109 ASN A O 1
ATOM 830 N N . PHE A 1 110 ? 26.124 24.652 1.717 1.00 79.06 110 PHE A N 1
ATOM 831 C CA . PHE A 1 110 ? 25.030 23.694 1.614 1.00 79.06 110 PHE A CA 1
ATOM 832 C C . PHE A 1 110 ? 25.060 22.973 0.272 1.00 79.06 110 PHE A C 1
ATOM 834 O O . PHE A 1 110 ? 25.499 23.533 -0.728 1.00 79.06 110 PHE A O 1
ATOM 841 N N . GLY A 1 111 ? 24.551 21.752 0.223 1.00 77.88 111 GLY A N 1
ATOM 842 C CA . GLY A 1 111 ? 24.376 21.033 -1.035 1.00 77.88 111 GLY A CA 1
ATOM 843 C C . GLY A 1 111 ? 23.454 19.836 -0.861 1.00 77.88 111 GLY A C 1
ATOM 844 O O . GLY A 1 111 ? 23.204 19.437 0.281 1.00 77.88 111 GLY A O 1
ATOM 845 N N . PRO A 1 112 ? 22.947 19.241 -1.954 1.00 75.81 112 PRO A N 1
ATOM 846 C CA . PRO A 1 112 ? 22.154 18.024 -1.869 1.00 75.81 112 PRO A CA 1
ATOM 847 C C . PRO A 1 112 ? 22.948 16.952 -1.126 1.00 75.81 112 PRO A C 1
ATOM 849 O O . PRO A 1 112 ? 24.117 16.749 -1.424 1.00 75.81 112 PRO A O 1
ATOM 852 N N . SER A 1 113 ? 22.345 16.279 -0.154 1.00 69.00 113 SER A N 1
ATOM 853 C CA . SER A 1 113 ? 22.984 15.202 0.600 1.00 69.00 113 SER A CA 1
ATOM 854 C C . SER A 1 113 ? 23.466 14.088 -0.331 1.00 69.00 113 SER A C 1
ATOM 856 O O . SER A 1 113 ? 22.788 13.766 -1.311 1.00 69.00 113 SER A O 1
ATOM 858 N N . SER A 1 114 ? 24.596 13.464 0.004 1.00 64.31 114 SER A N 1
ATOM 859 C CA . SER A 1 114 ? 25.104 12.265 -0.679 1.00 64.31 114 SER A CA 1
ATOM 860 C C . SER A 1 114 ? 24.174 11.047 -0.572 1.00 64.31 114 SER A C 1
ATOM 862 O O . SER A 1 114 ? 24.323 10.108 -1.349 1.00 64.31 114 SER A O 1
ATOM 864 N N . ASN A 1 115 ? 23.169 11.088 0.314 1.00 55.28 115 ASN A N 1
ATOM 865 C CA . ASN A 1 115 ? 22.091 10.095 0.387 1.00 55.28 115 ASN A CA 1
ATOM 866 C C . ASN A 1 115 ? 21.057 10.225 -0.746 1.00 55.28 115 ASN A C 1
ATOM 868 O O . ASN A 1 115 ? 20.238 9.325 -0.923 1.00 55.28 115 ASN A O 1
ATOM 872 N N . ASN A 1 116 ? 21.056 11.326 -1.505 1.00 58.16 116 ASN A N 1
ATOM 873 C CA . ASN A 1 116 ? 20.215 11.437 -2.693 1.00 58.16 116 ASN A CA 1
ATOM 874 C C . ASN A 1 116 ? 20.890 10.702 -3.860 1.00 58.16 116 ASN A C 1
ATOM 876 O O . ASN A 1 116 ? 22.060 10.947 -4.153 1.00 58.16 116 ASN A O 1
ATOM 880 N N . SER A 1 117 ? 20.137 9.865 -4.573 1.00 57.19 117 SER A N 1
ATOM 881 C CA . SER A 1 117 ? 20.551 9.369 -5.892 1.00 57.19 117 SER A CA 1
ATOM 882 C C . SER A 1 117 ? 19.907 10.222 -6.978 1.00 57.19 117 SER A C 1
ATOM 884 O O . SER A 1 117 ? 18.700 10.465 -6.922 1.00 57.19 117 SER A O 1
ATOM 886 N N . LEU A 1 118 ? 20.706 10.688 -7.942 1.00 61.28 118 LEU A N 1
ATOM 887 C CA . LEU A 1 118 ? 20.231 11.455 -9.093 1.00 61.28 118 LEU A CA 1
ATOM 888 C C . LEU A 1 118 ? 20.321 10.596 -10.349 1.00 61.28 118 LEU A C 1
ATOM 890 O O . LEU A 1 118 ? 21.428 10.255 -10.756 1.00 61.28 118 LEU A O 1
ATOM 894 N N . LEU A 1 119 ? 19.202 10.265 -10.995 1.00 53.69 119 LEU A N 1
ATOM 895 C CA . LEU A 1 119 ? 19.287 9.656 -12.325 1.00 53.69 119 LEU A CA 1
ATOM 896 C C . LEU A 1 119 ? 19.499 10.740 -13.367 1.00 53.69 119 LEU A C 1
ATOM 898 O O . LEU A 1 119 ? 18.754 11.709 -13.398 1.00 53.69 119 LEU A O 1
ATOM 902 N N . LEU A 1 120 ? 20.492 10.564 -14.220 1.00 61.06 120 LEU A N 1
ATOM 903 C CA . LEU A 1 120 ? 20.932 11.526 -15.201 1.00 61.06 120 LEU A CA 1
ATOM 904 C C . LEU A 1 120 ? 20.742 10.983 -16.621 1.00 61.06 120 LEU A C 1
ATOM 906 O O . LEU A 1 120 ? 21.067 9.829 -16.880 1.00 61.06 120 LEU A O 1
ATOM 910 N N . GLN A 1 121 ? 20.257 11.813 -17.546 1.00 56.31 121 GLN A N 1
ATOM 911 C CA . GLN A 1 121 ? 20.049 11.430 -18.952 1.00 56.31 121 GLN A CA 1
ATOM 912 C C . GLN A 1 121 ? 21.083 12.069 -19.896 1.00 56.31 121 GLN A C 1
ATOM 914 O O . GLN A 1 121 ? 21.431 13.236 -19.715 1.00 56.31 121 GLN A O 1
ATOM 919 N N . ASN A 1 122 ? 21.486 11.363 -20.961 1.00 60.50 122 ASN A N 1
ATOM 920 C CA . ASN A 1 122 ? 22.319 11.882 -22.065 1.00 60.50 122 ASN A CA 1
ATOM 921 C C . ASN A 1 122 ? 23.732 12.304 -21.613 1.00 60.50 122 ASN A C 1
ATOM 923 O O . ASN A 1 122 ? 24.197 13.411 -21.879 1.00 60.50 122 ASN A O 1
ATOM 927 N N . CYS A 1 123 ? 24.382 11.420 -20.859 1.00 57.47 123 CYS A N 1
ATOM 928 C CA . CYS A 1 123 ? 25.683 11.658 -20.245 1.00 57.47 123 CYS A CA 1
ATOM 929 C C . CYS A 1 123 ? 26.832 11.226 -21.167 1.00 57.47 123 CYS A C 1
ATOM 931 O O . CYS A 1 123 ? 26.780 10.160 -21.771 1.00 57.47 123 CYS A O 1
ATOM 933 N N . THR A 1 124 ? 27.920 11.999 -21.232 1.00 60.47 124 THR A N 1
ATOM 934 C CA . THR A 1 124 ? 29.071 11.688 -22.113 1.00 60.47 124 THR A CA 1
ATOM 935 C C . THR A 1 124 ? 30.211 10.934 -21.416 1.00 60.47 124 THR A C 1
ATOM 937 O O . THR A 1 124 ? 31.229 10.648 -22.044 1.00 60.47 124 THR A O 1
ATOM 940 N N . LYS A 1 125 ? 30.090 10.659 -20.109 1.00 57.19 125 LYS A N 1
ATOM 941 C CA . LYS A 1 125 ? 31.063 9.888 -19.315 1.00 57.19 125 LYS A CA 1
ATOM 942 C C . LYS A 1 125 ? 30.333 8.925 -18.364 1.00 57.19 125 LYS A C 1
ATOM 944 O O . LYS A 1 125 ? 29.379 9.367 -17.722 1.00 57.19 125 LYS A O 1
ATOM 949 N N . PRO A 1 126 ? 30.768 7.656 -18.249 1.00 50.41 126 PRO A N 1
ATOM 950 C CA . PRO A 1 126 ? 30.189 6.702 -17.310 1.00 50.41 126 PRO A CA 1
ATOM 951 C C . PRO A 1 126 ? 30.498 7.110 -15.868 1.00 50.41 126 PRO A C 1
ATOM 953 O O . PRO A 1 126 ? 31.577 7.625 -15.565 1.00 50.41 126 PRO A O 1
ATOM 956 N N . LEU A 1 127 ? 29.530 6.886 -14.987 1.00 53.78 127 LEU A N 1
ATOM 957 C CA . LEU A 1 127 ? 29.622 7.197 -13.568 1.00 53.78 127 LEU A CA 1
ATOM 958 C C . LEU A 1 127 ? 29.934 5.936 -12.763 1.00 53.78 127 LEU A C 1
ATOM 960 O O . LEU A 1 127 ? 29.460 4.849 -13.086 1.00 53.78 127 LEU A O 1
ATOM 964 N N . ASN A 1 128 ? 30.741 6.085 -11.711 1.00 49.31 128 ASN A N 1
ATOM 965 C CA . ASN A 1 128 ? 30.992 5.003 -10.766 1.00 49.31 128 ASN A CA 1
ATOM 966 C C . ASN A 1 128 ? 29.658 4.561 -10.140 1.00 49.31 128 ASN A C 1
ATOM 968 O O . ASN A 1 128 ? 28.984 5.359 -9.491 1.00 49.31 128 ASN A O 1
ATOM 972 N N . SER A 1 129 ? 29.339 3.275 -10.326 1.00 50.56 129 SER A N 1
ATOM 973 C CA . SER A 1 129 ? 28.144 2.526 -9.891 1.00 50.56 129 SER A CA 1
ATOM 974 C C . SER A 1 129 ? 26.789 2.947 -10.502 1.00 50.56 129 SER A C 1
ATOM 976 O O . SER A 1 129 ? 26.215 3.968 -10.146 1.00 50.56 129 SER A O 1
ATOM 978 N N . CYS A 1 130 ? 26.260 2.033 -11.334 1.00 44.69 130 CYS A N 1
ATOM 979 C CA . CYS A 1 130 ? 25.008 2.026 -12.116 1.00 44.69 130 CYS A CA 1
ATOM 980 C C . CYS A 1 130 ? 24.996 2.876 -13.403 1.00 44.69 130 CYS A C 1
ATOM 982 O O . CYS A 1 130 ? 24.505 4.005 -13.442 1.00 44.69 130 CYS A O 1
ATOM 984 N N . VAL A 1 131 ? 25.491 2.248 -14.476 1.00 43.81 131 VAL A N 1
ATOM 985 C CA . VAL A 1 131 ? 25.320 2.646 -15.880 1.00 43.81 131 VAL A CA 1
ATOM 986 C C . VAL A 1 131 ? 24.354 1.647 -16.524 1.00 43.81 131 VAL A C 1
ATOM 988 O O . VAL A 1 131 ? 24.595 0.445 -16.404 1.00 43.81 131 VAL A O 1
ATOM 991 N N . ILE A 1 132 ? 23.318 2.121 -17.228 1.00 45.25 132 ILE A N 1
ATOM 992 C CA . ILE A 1 132 ? 22.546 1.320 -18.195 1.00 45.25 132 ILE A CA 1
ATOM 993 C C . ILE A 1 132 ? 22.981 1.770 -19.595 1.00 45.25 132 ILE A C 1
ATOM 995 O O . ILE A 1 132 ? 22.439 2.742 -20.128 1.00 45.25 132 ILE A O 1
ATOM 999 N N . PRO A 1 133 ? 23.974 1.123 -20.225 1.00 42.84 133 PRO A N 1
ATOM 1000 C CA . PRO A 1 133 ? 24.324 1.456 -21.591 1.00 42.84 133 PRO A CA 1
ATOM 1001 C C . PRO A 1 133 ? 23.219 0.914 -22.496 1.00 42.84 133 PRO A C 1
ATOM 1003 O O . PRO A 1 133 ? 23.031 -0.302 -22.595 1.00 42.84 133 PRO A O 1
ATOM 1006 N N . THR A 1 134 ? 22.529 1.797 -23.215 1.00 43.88 134 THR A N 1
ATOM 1007 C CA . THR A 1 134 ? 21.583 1.382 -24.270 1.00 43.88 134 THR A CA 1
ATOM 1008 C C . THR A 1 134 ? 22.260 0.497 -25.325 1.00 43.88 134 THR A C 1
ATOM 1010 O O . THR A 1 134 ? 21.636 -0.393 -25.898 1.00 43.88 134 THR A O 1
ATOM 1013 N N . SER A 1 135 ? 23.569 0.672 -25.525 1.00 41.72 135 SER A N 1
ATOM 1014 C CA . SER A 1 135 ? 24.418 -0.155 -26.390 1.00 41.72 135 SER A CA 1
ATOM 1015 C C . SER A 1 135 ? 24.703 -1.566 -25.850 1.00 41.72 135 SER A C 1
ATOM 1017 O O . SER A 1 135 ? 24.798 -2.497 -26.652 1.00 41.72 135 SER A O 1
ATOM 1019 N N . SER A 1 136 ? 24.803 -1.752 -24.528 1.00 39.91 136 SER A N 1
ATOM 1020 C CA . SER A 1 136 ? 24.902 -3.082 -23.904 1.00 39.91 136 SER A CA 1
ATOM 1021 C C . SER A 1 136 ? 23.550 -3.782 -23.925 1.00 39.91 136 SER A C 1
ATOM 1023 O O . SER A 1 136 ? 23.482 -4.923 -24.362 1.00 39.91 136 SER A O 1
ATOM 1025 N N . LEU A 1 137 ? 22.458 -3.062 -23.628 1.00 42.78 137 LEU A N 1
ATOM 1026 C CA . LEU A 1 137 ? 21.099 -3.578 -23.827 1.00 42.78 137 LEU A CA 1
ATOM 1027 C C . LEU A 1 137 ? 20.881 -4.028 -25.281 1.00 42.78 137 LEU A C 1
ATOM 1029 O O . LEU A 1 137 ? 20.333 -5.092 -25.526 1.00 42.78 137 LEU A O 1
ATOM 1033 N N . ARG A 1 138 ? 21.364 -3.260 -26.267 1.00 46.06 138 ARG A N 1
ATOM 1034 C CA . ARG A 1 138 ? 21.253 -3.620 -27.689 1.00 46.06 138 ARG A CA 1
ATOM 1035 C C . ARG A 1 138 ? 22.028 -4.891 -28.046 1.00 46.06 138 ARG A C 1
ATOM 1037 O O . ARG A 1 138 ? 21.536 -5.701 -28.829 1.00 46.06 138 ARG 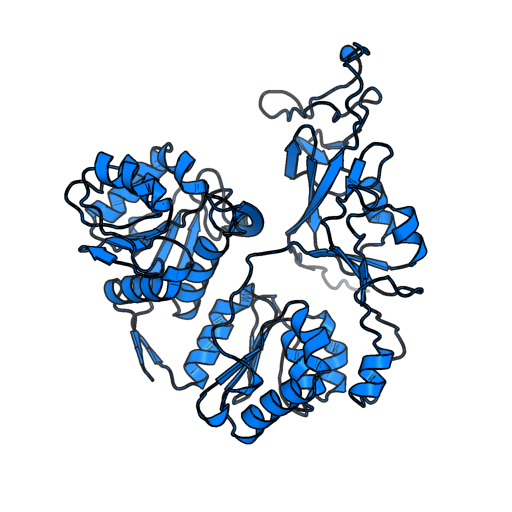A O 1
ATOM 1044 N N . ARG A 1 139 ? 23.238 -5.052 -27.501 1.00 44.94 139 ARG A N 1
ATOM 1045 C CA . ARG A 1 139 ? 24.107 -6.211 -27.756 1.00 44.94 139 ARG A CA 1
ATOM 1046 C C . ARG A 1 139 ? 23.577 -7.472 -27.079 1.00 44.94 139 ARG A C 1
ATOM 1048 O O . ARG A 1 139 ? 23.509 -8.512 -27.729 1.00 44.94 139 ARG A O 1
ATOM 1055 N N . ASP A 1 140 ? 23.180 -7.351 -25.819 1.00 40.97 140 ASP A N 1
ATOM 1056 C CA . ASP A 1 140 ? 22.793 -8.482 -24.980 1.00 40.97 140 ASP A CA 1
ATOM 1057 C C . ASP A 1 140 ? 21.334 -8.904 -25.245 1.00 40.97 140 ASP A C 1
ATOM 1059 O O . ASP A 1 140 ? 21.033 -10.094 -25.224 1.00 40.97 140 ASP A O 1
ATOM 1063 N N . LEU A 1 141 ? 20.448 -7.966 -25.619 1.00 41.91 141 LEU A N 1
ATOM 1064 C CA . LEU A 1 141 ? 19.036 -8.237 -25.952 1.00 41.91 141 LEU A CA 1
ATOM 1065 C C . LEU A 1 141 ? 18.747 -8.362 -27.461 1.00 41.91 141 LEU A C 1
ATOM 1067 O O . LEU A 1 141 ? 17.596 -8.545 -27.848 1.00 41.91 141 LEU A O 1
ATOM 1071 N N . LYS A 1 142 ? 19.767 -8.261 -28.330 1.00 46.78 142 LYS A N 1
ATOM 1072 C CA . LYS A 1 142 ? 19.650 -8.360 -29.807 1.00 46.78 142 LYS A CA 1
ATOM 1073 C C . LYS A 1 142 ? 18.571 -7.444 -30.423 1.00 46.78 142 LYS A C 1
ATOM 1075 O O . LYS A 1 142 ? 17.920 -7.807 -31.401 1.00 46.78 142 LYS A O 1
ATOM 1080 N N . LEU A 1 143 ? 18.404 -6.253 -29.855 1.00 41.78 143 LEU A N 1
ATOM 1081 C CA . LEU A 1 143 ? 17.391 -5.266 -30.238 1.00 41.78 143 LEU A CA 1
ATOM 1082 C C . LEU A 1 143 ? 17.744 -4.586 -31.577 1.00 41.78 143 LEU A C 1
ATOM 1084 O O . LEU A 1 143 ? 18.853 -4.067 -31.776 1.00 41.78 143 LEU A O 1
ATOM 1088 N N . ALA A 1 144 ? 16.811 -4.628 -32.527 1.00 39.12 144 ALA A N 1
ATOM 1089 C CA . ALA A 1 144 ? 17.019 -4.277 -33.926 1.00 39.12 144 ALA A CA 1
ATOM 1090 C C . ALA A 1 144 ? 16.355 -2.932 -34.250 1.00 39.12 144 ALA A C 1
ATOM 1092 O O . ALA A 1 144 ? 15.334 -2.907 -34.928 1.00 39.12 144 ALA A O 1
ATOM 1093 N N . ASN A 1 145 ? 17.029 -1.843 -33.847 1.00 44.97 145 ASN A N 1
ATOM 1094 C CA . ASN A 1 145 ? 16.754 -0.426 -34.170 1.00 44.97 145 ASN A CA 1
ATOM 1095 C C . ASN A 1 145 ? 16.223 0.462 -33.028 1.00 44.97 145 ASN A C 1
ATOM 1097 O O . ASN A 1 145 ? 15.345 1.303 -33.234 1.00 44.97 145 ASN A O 1
ATOM 1101 N N . CYS A 1 146 ? 16.903 0.465 -31.878 1.00 37.53 146 CYS A N 1
ATOM 1102 C CA . CYS A 1 146 ? 16.939 1.674 -31.051 1.00 37.53 146 CYS A CA 1
ATOM 1103 C C . CYS A 1 146 ? 17.495 2.841 -31.897 1.00 37.53 146 CYS A C 1
ATOM 1105 O O . CYS A 1 146 ? 18.655 2.799 -32.310 1.00 37.53 146 CYS A O 1
ATOM 1107 N N . GLY A 1 147 ? 16.669 3.849 -32.201 1.00 41.25 147 GLY A N 1
ATOM 1108 C CA . GLY A 1 147 ? 17.071 5.010 -33.006 1.00 41.25 147 GLY A CA 1
ATOM 1109 C C . GLY A 1 147 ? 18.276 5.761 -32.420 1.00 41.25 147 GLY A C 1
ATOM 1110 O O . GLY A 1 147 ? 18.480 5.749 -31.210 1.00 41.25 147 GLY A O 1
ATOM 1111 N N . ASP A 1 148 ? 19.035 6.457 -33.274 1.00 39.44 148 ASP A N 1
ATOM 1112 C CA . ASP A 1 148 ? 20.335 7.124 -33.010 1.00 39.44 148 ASP A CA 1
ATOM 1113 C C . ASP A 1 148 ? 20.368 8.203 -31.901 1.00 39.44 148 ASP A C 1
ATOM 1115 O O . ASP A 1 148 ? 21.354 8.926 -31.734 1.00 39.44 148 ASP A O 1
ATOM 1119 N N . LYS A 1 149 ? 19.308 8.357 -31.109 1.00 45.94 149 LYS A N 1
ATOM 1120 C CA . LYS A 1 149 ? 19.332 9.239 -29.943 1.00 45.94 149 LYS A CA 1
ATOM 1121 C C . LYS A 1 149 ? 19.829 8.437 -28.739 1.00 45.94 149 LYS A C 1
ATOM 1123 O O . LYS A 1 149 ? 19.060 7.706 -28.128 1.00 45.94 149 LYS A O 1
ATOM 1128 N N . ASN A 1 150 ? 21.111 8.605 -28.401 1.00 47.59 150 ASN A N 1
ATOM 1129 C CA . ASN A 1 150 ? 21.733 8.091 -27.173 1.00 47.59 150 ASN A CA 1
ATOM 1130 C C . ASN A 1 150 ? 20.961 8.572 -25.932 1.00 47.59 150 ASN A C 1
ATOM 1132 O O . ASN A 1 150 ? 21.200 9.664 -25.408 1.00 47.59 150 ASN A O 1
ATOM 1136 N N . TYR A 1 151 ? 20.018 7.764 -25.462 1.00 46.78 151 TYR A N 1
ATOM 1137 C CA . TYR A 1 151 ? 19.340 7.964 -24.189 1.00 46.78 151 TYR A CA 1
ATOM 1138 C C . TYR A 1 151 ? 20.009 7.085 -23.134 1.00 46.78 151 TYR A C 1
ATOM 1140 O O . TYR A 1 151 ? 19.433 6.102 -22.685 1.00 46.78 151 TYR A O 1
ATOM 1148 N N . ASP A 1 152 ? 21.240 7.423 -22.750 1.00 50.50 152 ASP A N 1
ATOM 1149 C CA . ASP A 1 152 ? 21.895 6.752 -21.627 1.00 50.50 152 ASP A CA 1
ATOM 1150 C C . ASP A 1 152 ? 21.382 7.352 -20.317 1.00 50.50 152 ASP A C 1
ATOM 1152 O O . ASP A 1 152 ? 21.491 8.565 -20.090 1.00 50.50 152 ASP A O 1
ATOM 1156 N N . PHE A 1 153 ? 20.799 6.493 -19.486 1.00 49.66 153 PHE A N 1
ATOM 1157 C CA . PHE A 1 153 ? 20.366 6.804 -18.134 1.00 49.66 153 PHE A CA 1
ATOM 1158 C C . PHE A 1 153 ? 21.413 6.274 -17.149 1.00 49.66 153 PHE A C 1
ATOM 1160 O O . PHE A 1 153 ? 21.706 5.079 -17.124 1.00 49.66 153 PHE A O 1
ATOM 1167 N N . ASN A 1 154 ? 21.996 7.166 -16.349 1.00 52.44 154 ASN A N 1
ATOM 1168 C CA . ASN A 1 154 ? 23.027 6.831 -15.366 1.00 52.44 154 ASN A CA 1
ATOM 1169 C C . ASN A 1 154 ? 22.605 7.284 -13.975 1.00 52.44 154 ASN A C 1
ATOM 1171 O O . ASN A 1 154 ? 22.109 8.395 -13.812 1.00 52.44 154 ASN A O 1
ATOM 1175 N N . CYS A 1 155 ? 22.865 6.475 -12.954 1.00 50.00 155 CYS A N 1
ATOM 1176 C CA . CYS A 1 155 ? 22.661 6.889 -11.573 1.00 50.00 155 CYS A CA 1
ATOM 1177 C C . CYS A 1 155 ? 23.926 7.585 -11.052 1.00 50.00 155 CYS A C 1
ATOM 1179 O O . CYS A 1 155 ? 24.995 6.985 -10.987 1.00 50.00 155 CYS A O 1
ATOM 1181 N N . TYR A 1 156 ? 23.816 8.850 -10.651 1.00 58.69 156 TYR A N 1
ATOM 1182 C CA . TYR A 1 156 ? 24.856 9.543 -9.898 1.00 58.69 156 TYR A CA 1
ATOM 1183 C C . TYR A 1 156 ? 24.593 9.405 -8.400 1.00 58.69 156 TYR A C 1
ATOM 1185 O O . TYR A 1 156 ? 23.606 9.924 -7.875 1.00 58.69 156 TYR A O 1
ATOM 1193 N N . SER A 1 157 ? 25.506 8.722 -7.713 1.00 54.81 157 SER A N 1
ATOM 1194 C CA . SER A 1 157 ? 25.589 8.676 -6.254 1.00 54.81 157 SER A CA 1
ATOM 1195 C C . SER A 1 157 ? 27.053 8.831 -5.833 1.00 54.81 157 SER A C 1
ATOM 1197 O O . SER A 1 157 ? 27.964 8.491 -6.591 1.00 54.81 157 SER A O 1
ATOM 1199 N N . GLN A 1 158 ? 27.306 9.389 -4.649 1.00 56.50 158 GLN A N 1
ATOM 1200 C CA . GLN A 1 158 ? 28.664 9.585 -4.141 1.00 56.50 158 GLN A CA 1
ATOM 1201 C C . GLN A 1 158 ? 28.854 8.756 -2.868 1.00 56.50 158 GLN A C 1
ATOM 1203 O O . GLN A 1 158 ? 28.115 8.918 -1.903 1.00 56.50 158 GLN A O 1
ATOM 1208 N N . GLY A 1 159 ? 29.840 7.851 -2.868 1.00 49.56 159 GLY A N 1
ATOM 1209 C CA . GLY A 1 159 ? 30.108 6.971 -1.727 1.00 49.56 159 GLY A CA 1
ATOM 1210 C C . GLY A 1 159 ? 30.476 7.740 -0.450 1.00 49.56 159 GLY A C 1
ATOM 1211 O O . GLY A 1 159 ? 31.143 8.773 -0.514 1.00 49.56 159 GLY A O 1
ATOM 1212 N N . ARG A 1 160 ? 30.100 7.185 0.715 1.00 48.94 160 ARG A N 1
ATOM 1213 C CA . ARG A 1 160 ? 30.205 7.771 2.076 1.00 48.94 160 ARG A CA 1
ATOM 1214 C C . ARG A 1 160 ? 31.602 8.247 2.528 1.00 48.94 160 ARG A C 1
ATOM 1216 O O . ARG A 1 160 ? 31.744 8.720 3.647 1.00 48.94 160 ARG A O 1
ATOM 1223 N N . ARG A 1 161 ? 32.660 8.102 1.724 1.00 45.41 161 ARG A N 1
ATOM 1224 C CA . ARG A 1 161 ? 34.057 8.240 2.183 1.00 45.41 161 ARG A CA 1
ATOM 1225 C C . ARG A 1 161 ? 34.688 9.632 2.060 1.00 45.41 161 ARG A C 1
ATOM 1227 O O . ARG A 1 161 ? 35.892 9.725 2.264 1.00 45.41 161 ARG A O 1
ATOM 1234 N N . ALA A 1 162 ? 33.947 10.708 1.775 1.00 45.03 162 ALA A N 1
ATOM 1235 C CA . ALA A 1 162 ? 34.578 12.038 1.818 1.00 45.03 162 ALA A CA 1
ATOM 1236 C C . ALA A 1 162 ? 33.673 13.257 2.077 1.00 45.03 162 ALA A C 1
ATOM 1238 O O . ALA A 1 162 ? 34.197 14.254 2.562 1.00 45.03 162 ALA A O 1
ATOM 1239 N N . PHE A 1 163 ? 32.366 13.233 1.772 1.00 50.47 163 PHE A N 1
ATOM 1240 C CA . PHE A 1 163 ? 31.505 14.422 1.907 1.00 50.47 163 PHE A CA 1
ATOM 1241 C C . PHE A 1 163 ? 30.037 14.063 2.213 1.00 50.47 163 PHE A C 1
ATOM 1243 O O . PHE A 1 163 ? 29.488 13.135 1.615 1.00 50.47 163 PHE A O 1
ATOM 1250 N N . ASP A 1 164 ? 29.387 14.848 3.082 1.00 60.25 164 ASP A N 1
ATOM 1251 C CA . ASP A 1 164 ? 27.948 14.737 3.400 1.00 60.25 164 ASP A CA 1
ATOM 1252 C C . ASP A 1 164 ? 27.039 15.267 2.272 1.00 60.25 164 ASP A C 1
ATOM 1254 O O . ASP A 1 164 ? 25.826 15.040 2.279 1.00 60.25 164 ASP A O 1
ATOM 1258 N N . THR A 1 165 ? 27.617 15.958 1.281 1.00 61.44 165 THR A N 1
ATOM 1259 C CA . THR A 1 165 ? 26.916 16.596 0.159 1.00 61.44 165 THR A CA 1
ATOM 1260 C C . THR A 1 165 ? 27.503 16.210 -1.204 1.00 61.44 165 THR A C 1
ATOM 1262 O O . THR A 1 165 ? 28.709 16.011 -1.362 1.00 61.44 165 THR A O 1
ATOM 1265 N N . LEU A 1 166 ? 26.637 16.116 -2.215 1.00 66.19 166 LEU A N 1
ATOM 1266 C CA . LEU A 1 166 ? 26.978 15.967 -3.625 1.00 66.19 166 LEU A CA 1
ATOM 1267 C C . LEU A 1 166 ? 27.650 17.247 -4.137 1.00 66.19 166 LEU A C 1
ATOM 1269 O O . LEU A 1 166 ? 27.177 18.359 -3.895 1.00 66.19 166 LEU A O 1
ATOM 1273 N N . ARG A 1 167 ? 28.727 17.100 -4.913 1.00 70.12 167 ARG A N 1
ATOM 1274 C CA . ARG A 1 167 ? 29.412 18.233 -5.558 1.00 70.12 167 ARG A CA 1
ATOM 1275 C C . ARG A 1 167 ? 28.860 18.512 -6.956 1.00 70.12 167 ARG A C 1
ATOM 1277 O O . ARG A 1 167 ? 28.882 17.630 -7.813 1.00 70.12 167 ARG A O 1
ATOM 1284 N N . TYR A 1 168 ? 28.448 19.757 -7.205 1.00 70.81 168 TYR A N 1
ATOM 1285 C CA . TYR A 1 168 ? 27.926 20.200 -8.506 1.00 70.81 168 TYR A CA 1
ATOM 1286 C C . TYR A 1 168 ? 28.934 20.013 -9.646 1.00 70.81 168 TYR A C 1
ATOM 1288 O O . TYR A 1 168 ? 28.571 19.568 -10.731 1.00 70.81 168 TYR A O 1
ATOM 1296 N N . ASP A 1 169 ? 30.214 20.297 -9.397 1.00 71.31 169 ASP A N 1
ATOM 1297 C CA . ASP A 1 169 ? 31.262 20.185 -10.419 1.00 71.31 169 ASP A CA 1
ATOM 1298 C C . ASP A 1 169 ? 31.470 18.728 -10.852 1.00 71.31 169 ASP A C 1
ATOM 1300 O O . ASP A 1 169 ? 31.557 18.427 -12.039 1.00 71.31 169 ASP A O 1
ATOM 1304 N N . ASN A 1 170 ? 31.431 17.790 -9.901 1.00 68.38 170 ASN A N 1
ATOM 1305 C CA . ASN A 1 170 ? 31.503 16.358 -10.198 1.00 68.38 170 ASN A CA 1
ATOM 1306 C C . ASN A 1 170 ? 30.312 15.896 -11.048 1.00 68.38 170 ASN A C 1
ATOM 1308 O O . ASN A 1 170 ? 30.466 15.054 -11.931 1.00 68.38 170 ASN A O 1
ATOM 1312 N N . MET A 1 171 ? 29.137 16.476 -10.804 1.00 63.38 171 MET A N 1
ATOM 1313 C CA . MET A 1 171 ? 27.924 16.182 -11.553 1.00 63.38 171 MET A CA 1
ATOM 1314 C C . MET A 1 171 ? 27.944 16.833 -12.951 1.00 63.38 171 MET A C 1
ATOM 1316 O O . MET A 1 171 ? 27.602 16.180 -13.927 1.00 63.38 171 MET A O 1
ATOM 1320 N N . THR A 1 172 ? 28.400 18.075 -13.116 1.00 64.00 172 THR A N 1
ATOM 1321 C CA . THR A 1 172 ? 28.459 18.748 -14.437 1.00 64.00 172 THR A CA 1
ATOM 1322 C C . THR A 1 172 ? 29.535 18.188 -15.364 1.00 64.00 172 THR A C 1
ATOM 1324 O O . THR A 1 172 ? 29.356 18.200 -16.584 1.00 64.00 172 THR A O 1
ATOM 1327 N N . LEU A 1 173 ? 30.598 17.591 -14.814 1.00 64.56 173 LEU A N 1
ATOM 1328 C CA . LEU A 1 173 ? 31.597 16.837 -15.583 1.00 64.56 173 LEU A CA 1
ATOM 1329 C C . LEU A 1 173 ? 30.998 15.665 -16.385 1.00 64.56 173 LEU A C 1
ATOM 1331 O O . LEU A 1 173 ? 31.649 15.160 -17.304 1.00 64.56 173 LEU A O 1
ATOM 1335 N N . THR A 1 174 ? 29.765 15.256 -16.074 1.00 57.25 174 THR A N 1
ATOM 1336 C CA . THR A 1 174 ? 29.045 14.184 -16.779 1.00 57.25 174 THR A CA 1
ATOM 1337 C C . THR A 1 174 ? 28.233 14.649 -17.993 1.00 57.25 174 THR A C 1
ATOM 1339 O O . THR A 1 174 ? 27.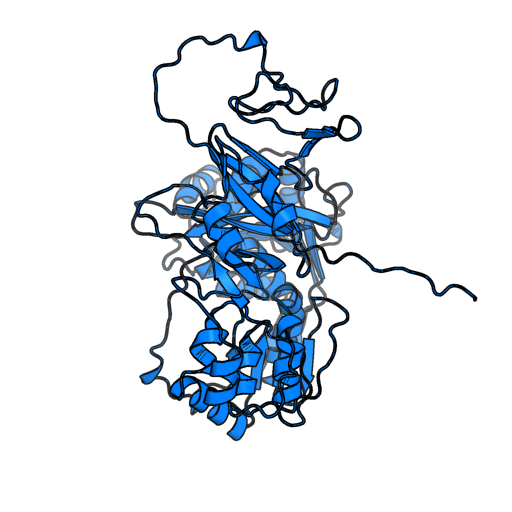869 13.817 -18.825 1.00 57.25 174 THR A O 1
ATOM 1342 N N . ARG A 1 175 ? 28.014 15.968 -18.142 1.00 60.91 175 ARG A N 1
ATOM 1343 C CA . ARG A 1 175 ? 27.259 16.621 -19.236 1.00 60.91 175 ARG A CA 1
ATOM 1344 C C . ARG A 1 175 ? 25.819 16.122 -19.442 1.00 60.91 175 ARG A C 1
ATOM 1346 O O . ARG A 1 175 ? 25.312 16.166 -20.558 1.00 60.91 175 ARG A O 1
ATOM 1353 N N . CYS A 1 176 ? 25.156 15.664 -18.386 1.00 55.69 176 CYS A N 1
ATOM 1354 C CA . CYS A 1 176 ? 23.791 15.155 -18.486 1.00 55.69 176 CYS A CA 1
ATOM 1355 C C . CYS A 1 176 ? 22.735 16.272 -18.581 1.00 55.69 176 CYS A C 1
ATOM 1357 O O . CYS A 1 176 ? 22.961 17.405 -18.150 1.00 55.69 176 CYS A O 1
ATOM 1359 N N . LYS A 1 177 ? 21.563 15.940 -19.132 1.00 49.81 177 LYS A N 1
ATOM 1360 C CA . LYS A 1 177 ? 20.486 16.887 -19.443 1.00 49.81 177 LYS A CA 1
ATOM 1361 C C . LYS A 1 177 ? 19.376 16.979 -18.401 1.00 49.81 177 LYS A C 1
ATOM 1363 O O . LYS A 1 177 ? 18.777 18.043 -18.347 1.00 49.81 177 LYS A O 1
ATOM 1368 N N . SER A 1 178 ? 19.073 15.941 -17.611 1.00 45.91 178 SER A N 1
ATOM 1369 C CA . SER A 1 178 ? 17.931 15.952 -16.662 1.00 45.91 178 SER A CA 1
ATOM 1370 C C . SER A 1 178 ? 18.074 15.040 -15.450 1.00 45.91 178 SER A C 1
ATOM 1372 O O . SER A 1 178 ? 18.937 14.170 -15.493 1.00 45.91 178 SER A O 1
ATOM 1374 N N . THR A 1 179 ? 17.288 15.282 -14.376 1.00 46.72 179 THR A N 1
ATOM 1375 C CA . THR A 1 179 ? 17.415 14.614 -13.057 1.00 46.72 179 THR A CA 1
ATOM 1376 C C . THR A 1 179 ? 16.094 14.156 -12.398 1.00 46.72 179 THR A C 1
ATOM 1378 O O . THR A 1 179 ? 15.071 14.828 -12.530 1.00 46.72 179 THR A O 1
ATOM 1381 N N . TYR A 1 180 ? 16.121 13.058 -11.620 1.00 49.38 180 TYR A N 1
ATOM 1382 C CA . TYR A 1 180 ? 15.109 12.706 -10.592 1.00 49.38 180 TYR A CA 1
ATOM 1383 C C . TYR A 1 180 ? 15.764 12.214 -9.289 1.00 49.38 180 TYR A C 1
ATOM 1385 O O . TYR A 1 180 ? 16.959 11.938 -9.292 1.00 49.38 180 TYR A O 1
ATOM 1393 N N . THR A 1 181 ? 15.004 12.090 -8.189 1.00 51.19 181 THR A N 1
ATOM 1394 C CA . THR A 1 181 ? 15.518 11.661 -6.869 1.00 51.19 181 THR A CA 1
ATOM 1395 C C . THR A 1 181 ? 14.950 10.318 -6.415 1.00 51.19 181 THR A C 1
ATOM 1397 O O . THR A 1 181 ? 13.742 10.115 -6.452 1.00 51.19 181 THR A O 1
ATOM 1400 N N . GLU A 1 182 ? 15.813 9.435 -5.917 1.00 59.53 182 GLU A N 1
ATOM 1401 C CA . GLU A 1 182 ? 15.442 8.177 -5.254 1.00 59.53 182 GLU A CA 1
ATOM 1402 C C . GLU A 1 182 ? 15.869 8.196 -3.780 1.00 59.53 182 GLU A C 1
ATOM 1404 O O . GLU A 1 182 ? 16.908 8.773 -3.437 1.00 59.53 182 GLU A O 1
ATOM 1409 N N . LYS A 1 183 ? 15.066 7.559 -2.919 1.00 61.56 183 LYS A N 1
ATOM 1410 C CA . LYS A 1 183 ? 15.356 7.341 -1.498 1.00 61.56 183 LYS A CA 1
ATOM 1411 C C . LYS A 1 183 ? 15.172 5.863 -1.146 1.00 61.56 183 LYS A C 1
ATOM 1413 O O . LYS A 1 183 ? 14.268 5.240 -1.702 1.00 61.56 183 LYS A O 1
ATOM 1418 N N . PRO A 1 184 ? 15.976 5.316 -0.220 1.00 66.75 184 PRO A N 1
ATOM 1419 C CA . PRO A 1 184 ? 15.733 3.983 0.320 1.00 66.75 184 PRO A CA 1
ATOM 1420 C C . PRO A 1 184 ? 14.370 3.910 1.022 1.00 66.75 184 PRO A C 1
ATOM 1422 O O . PRO A 1 184 ? 14.066 4.767 1.854 1.00 66.75 184 PRO A O 1
ATOM 1425 N N . GLY A 1 185 ? 13.575 2.895 0.680 1.00 79.06 185 GLY A N 1
ATOM 1426 C CA . GLY A 1 185 ? 12.368 2.511 1.416 1.00 79.06 185 GLY A CA 1
ATOM 1427 C C . GLY A 1 185 ? 12.681 1.492 2.515 1.00 79.06 185 GLY A C 1
ATOM 1428 O O . GLY A 1 185 ? 13.798 1.464 3.039 1.00 79.06 185 GLY A O 1
ATOM 1429 N N . HIS A 1 186 ? 11.702 0.651 2.847 1.00 85.25 186 HIS A N 1
ATOM 1430 C CA . HIS A 1 186 ? 11.885 -0.510 3.721 1.00 85.25 186 HIS A CA 1
ATOM 1431 C C . HIS A 1 186 ? 12.802 -1.552 3.082 1.00 85.25 186 HIS A C 1
ATOM 1433 O O . HIS A 1 186 ? 12.793 -1.744 1.860 1.00 85.25 186 HIS A O 1
ATOM 1439 N N . ASN A 1 187 ? 13.543 -2.281 3.912 1.00 82.50 187 ASN A N 1
ATOM 1440 C CA . ASN A 1 187 ? 14.165 -3.520 3.472 1.00 82.50 187 ASN A CA 1
ATOM 1441 C C . ASN A 1 187 ? 13.081 -4.591 3.290 1.00 82.50 187 ASN A C 1
ATOM 1443 O O . ASN A 1 187 ? 12.301 -4.875 4.196 1.00 82.50 187 ASN A O 1
ATOM 1447 N N . PHE A 1 188 ? 13.038 -5.208 2.110 1.00 90.75 188 PHE A N 1
ATOM 1448 C CA . PHE A 1 188 ? 12.082 -6.270 1.809 1.00 90.75 188 PHE A CA 1
ATOM 1449 C C . PHE A 1 188 ? 12.726 -7.642 2.024 1.00 90.75 188 PHE A C 1
ATOM 1451 O O . PHE A 1 188 ? 13.667 -8.011 1.320 1.00 90.75 188 PHE A O 1
ATOM 1458 N N . SER A 1 189 ? 12.217 -8.401 2.995 1.00 90.31 189 SER A N 1
ATOM 1459 C CA . SER A 1 189 ? 12.691 -9.761 3.274 1.00 90.31 189 SER A CA 1
ATOM 1460 C C . SER A 1 189 ? 12.071 -10.763 2.300 1.00 90.31 189 SER A C 1
ATOM 1462 O O . SER A 1 189 ? 10.851 -10.834 2.163 1.00 90.31 189 SER A O 1
ATOM 1464 N N . LEU A 1 190 ? 12.912 -11.555 1.635 1.00 93.44 190 LEU A N 1
ATOM 1465 C CA . LEU A 1 190 ? 12.469 -12.628 0.744 1.00 93.44 190 LEU A CA 1
ATOM 1466 C C . LEU A 1 190 ? 11.949 -13.818 1.561 1.00 93.44 190 LEU A C 1
ATOM 1468 O O . LEU A 1 190 ? 12.513 -14.155 2.599 1.00 93.44 190 LEU A O 1
ATOM 1472 N N . ASN A 1 191 ? 10.897 -14.473 1.069 1.00 94.44 191 ASN A N 1
ATOM 1473 C CA . ASN A 1 191 ? 10.287 -15.650 1.701 1.00 94.44 191 ASN A CA 1
ATOM 1474 C C . ASN A 1 191 ? 10.479 -16.952 0.898 1.00 94.44 191 ASN A C 1
ATOM 1476 O O . ASN A 1 191 ? 9.946 -17.989 1.285 1.00 94.44 191 ASN A O 1
ATOM 1480 N N . ALA A 1 192 ? 11.214 -16.901 -0.215 1.00 94.19 192 ALA A N 1
ATOM 1481 C CA . ALA A 1 192 ? 11.518 -18.041 -1.070 1.00 94.19 192 ALA A CA 1
ATOM 1482 C C . ALA A 1 192 ? 12.923 -17.898 -1.676 1.00 94.19 192 ALA A C 1
ATOM 1484 O O . ALA A 1 192 ? 13.381 -16.783 -1.943 1.00 94.19 192 ALA A O 1
ATOM 1485 N N . THR A 1 193 ? 13.589 -19.028 -1.915 1.00 94.69 193 THR A N 1
ATOM 1486 C CA . THR A 1 193 ? 14.915 -19.092 -2.545 1.00 94.69 193 THR A CA 1
ATOM 1487 C C . THR A 1 193 ? 14.764 -19.297 -4.048 1.00 94.69 193 THR A C 1
ATOM 1489 O O . THR A 1 193 ? 14.257 -20.328 -4.469 1.00 94.69 193 THR A O 1
ATOM 1492 N N . PHE A 1 194 ? 15.224 -18.350 -4.869 1.00 93.38 194 PHE A N 1
ATOM 1493 C CA . PHE A 1 194 ? 14.977 -18.353 -6.320 1.00 93.38 194 PHE A CA 1
ATOM 1494 C C . PHE A 1 194 ? 15.349 -19.673 -7.023 1.00 93.38 194 PHE A C 1
ATOM 1496 O O . PHE A 1 194 ? 14.550 -20.192 -7.795 1.00 93.38 194 PHE A O 1
ATOM 1503 N N . ASP A 1 195 ? 16.518 -20.243 -6.718 1.00 92.69 195 ASP A N 1
ATOM 1504 C CA . ASP A 1 195 ? 17.017 -21.467 -7.367 1.00 92.69 195 ASP A CA 1
ATOM 1505 C C . ASP A 1 195 ? 16.303 -22.755 -6.907 1.00 92.69 195 ASP A C 1
ATOM 1507 O O . ASP A 1 195 ? 16.471 -23.811 -7.513 1.00 92.69 195 ASP A O 1
ATOM 1511 N N . GLU A 1 196 ? 15.499 -22.679 -5.844 1.00 94.88 196 GLU A N 1
ATOM 1512 C CA . GLU A 1 196 ? 14.746 -23.809 -5.276 1.00 94.88 196 GLU A CA 1
ATOM 1513 C C . GLU A 1 196 ? 13.259 -23.767 -5.666 1.00 94.88 196 GLU A C 1
ATOM 1515 O O . GLU A 1 196 ? 12.496 -24.687 -5.357 1.00 94.88 196 GLU A O 1
ATOM 1520 N N . VAL A 1 197 ? 12.825 -22.692 -6.333 1.00 93.50 197 VAL A N 1
ATOM 1521 C CA . VAL A 1 197 ? 11.427 -22.481 -6.705 1.00 93.50 197 VAL A CA 1
ATOM 1522 C C . VAL A 1 197 ? 11.057 -23.333 -7.917 1.00 93.50 197 VAL A C 1
ATOM 1524 O O . VAL A 1 197 ? 11.626 -23.218 -8.999 1.00 93.50 197 VAL A O 1
ATOM 1527 N N . ASP A 1 198 ? 10.010 -24.137 -7.754 1.00 94.00 198 ASP A N 1
ATOM 1528 C CA . ASP A 1 198 ? 9.317 -24.789 -8.861 1.00 94.00 198 ASP A CA 1
ATOM 1529 C C . ASP A 1 198 ? 8.221 -23.862 -9.407 1.00 94.00 198 ASP A C 1
ATOM 1531 O O . ASP A 1 198 ? 7.119 -23.778 -8.853 1.00 94.00 198 ASP A O 1
ATOM 1535 N N . PHE A 1 199 ? 8.519 -23.166 -10.509 1.00 93.06 199 PHE A N 1
ATOM 1536 C CA . PHE A 1 199 ? 7.606 -22.207 -11.144 1.00 93.06 199 PHE A CA 1
ATOM 1537 C C . PHE A 1 199 ? 6.288 -22.838 -11.622 1.00 93.06 199 PHE A C 1
ATOM 1539 O O . PHE A 1 199 ? 5.283 -22.138 -11.769 1.00 93.06 199 PHE A O 1
ATOM 1546 N N . SER A 1 200 ? 6.238 -24.161 -11.820 1.00 92.94 200 SER A N 1
ATOM 1547 C CA . SER A 1 200 ? 5.007 -24.841 -12.237 1.00 92.94 200 SER A CA 1
ATOM 1548 C C . SER A 1 200 ? 3.902 -24.781 -11.174 1.00 92.94 200 SER A C 1
ATOM 1550 O O . SER A 1 200 ? 2.723 -24.842 -11.530 1.00 92.94 200 SER A O 1
ATOM 1552 N N . LYS A 1 201 ? 4.262 -24.566 -9.902 1.00 96.38 201 LYS A N 1
ATOM 1553 C CA . LYS A 1 201 ? 3.333 -24.485 -8.761 1.00 96.38 201 LYS A CA 1
ATOM 1554 C C . LYS A 1 201 ? 2.657 -23.125 -8.577 1.00 96.38 201 LYS A C 1
ATOM 1556 O O . LYS A 1 201 ? 1.810 -22.997 -7.703 1.00 96.38 201 LYS A O 1
ATOM 1561 N N . TYR A 1 202 ? 3.040 -22.116 -9.353 1.00 97.88 202 TYR A N 1
ATOM 1562 C CA . TYR A 1 202 ? 2.526 -20.751 -9.227 1.00 97.88 202 TYR A CA 1
ATOM 1563 C C . TYR A 1 202 ? 1.563 -20.439 -10.364 1.00 97.88 202 TYR A C 1
ATOM 1565 O O . TYR A 1 202 ? 1.880 -20.732 -11.513 1.00 97.88 202 TYR A O 1
ATOM 1573 N N . ASP A 1 203 ? 0.431 -19.802 -10.079 1.00 98.12 203 ASP A N 1
ATOM 1574 C CA . ASP A 1 203 ? -0.580 -19.471 -11.098 1.00 98.12 203 ASP A CA 1
ATOM 1575 C C . ASP A 1 203 ? -0.296 -18.155 -11.841 1.00 98.12 203 ASP A C 1
ATOM 1577 O O . ASP A 1 203 ? -0.774 -17.941 -12.957 1.00 98.12 203 ASP A O 1
ATOM 1581 N N . ALA A 1 204 ? 0.522 -17.282 -11.246 1.00 98.25 204 ALA A N 1
ATOM 1582 C CA . ALA A 1 204 ? 0.907 -15.998 -11.817 1.00 98.25 204 ALA A CA 1
ATOM 1583 C C . ALA A 1 204 ? 2.352 -15.611 -11.485 1.00 98.25 204 ALA A C 1
ATOM 1585 O O . ALA A 1 204 ? 2.886 -15.971 -10.435 1.00 98.25 204 ALA A O 1
ATOM 1586 N N . LEU A 1 205 ? 2.935 -14.792 -12.361 1.00 98.56 205 LEU A N 1
ATOM 1587 C CA . LEU A 1 205 ? 4.185 -14.073 -12.148 1.00 98.56 205 LEU A CA 1
ATOM 1588 C C . LEU A 1 205 ? 3.897 -12.573 -12.040 1.00 98.56 205 LEU A C 1
ATOM 1590 O O . LEU A 1 205 ? 3.340 -11.978 -12.961 1.00 98.56 205 LEU A O 1
ATOM 1594 N N . VAL A 1 206 ? 4.324 -11.951 -10.942 1.00 98.69 206 VAL A N 1
ATOM 1595 C CA . VAL A 1 206 ? 4.278 -10.495 -10.752 1.00 98.69 206 VAL A CA 1
ATOM 1596 C C . VAL A 1 206 ? 5.696 -9.937 -10.831 1.00 98.69 206 VAL A C 1
ATOM 1598 O O . VAL A 1 206 ? 6.587 -10.406 -10.128 1.00 98.69 206 VAL A O 1
ATOM 1601 N N . ILE A 1 207 ? 5.900 -8.920 -11.667 1.00 98.62 207 ILE A N 1
ATOM 1602 C CA . ILE A 1 207 ? 7.190 -8.275 -11.917 1.00 98.62 207 ILE A CA 1
ATOM 1603 C C . ILE A 1 207 ? 7.120 -6.811 -11.458 1.00 98.62 207 ILE A C 1
ATOM 1605 O O . ILE A 1 207 ? 6.577 -5.959 -12.175 1.00 98.62 207 ILE A O 1
ATOM 1609 N N . PRO A 1 208 ? 7.666 -6.496 -10.270 1.00 98.06 208 PRO A N 1
ATOM 1610 C CA . PRO A 1 208 ? 7.729 -5.129 -9.771 1.00 98.06 208 PRO A CA 1
ATOM 1611 C C . PRO A 1 208 ? 8.574 -4.206 -10.658 1.00 98.06 208 PRO A C 1
ATOM 1613 O O . PRO A 1 208 ? 9.414 -4.642 -11.445 1.00 98.06 208 PRO A O 1
ATOM 1616 N N . GLY A 1 209 ? 8.360 -2.902 -10.491 1.00 92.19 209 GLY A N 1
ATOM 1617 C CA . GLY A 1 209 ? 9.174 -1.862 -11.114 1.00 92.19 209 GLY A CA 1
ATOM 1618 C C . GLY A 1 209 ? 10.416 -1.491 -10.299 1.00 92.19 209 GLY A C 1
ATOM 1619 O O . GLY A 1 209 ? 11.063 -2.328 -9.678 1.00 92.19 209 GLY A O 1
ATOM 1620 N N . GLY A 1 210 ? 10.738 -0.195 -10.289 1.00 81.81 210 GLY A N 1
ATOM 1621 C CA . GLY A 1 210 ? 11.953 0.326 -9.658 1.00 81.81 210 GLY A CA 1
ATOM 1622 C C . GLY A 1 210 ? 13.192 0.066 -10.514 1.00 81.81 210 GLY A C 1
ATOM 1623 O O . GLY A 1 210 ? 13.081 -0.098 -11.725 1.00 81.81 210 GLY A O 1
ATOM 1624 N N . ARG A 1 211 ? 14.369 0.024 -9.882 1.00 77.00 211 ARG A N 1
ATOM 1625 C CA . ARG A 1 211 ? 15.648 -0.232 -10.572 1.00 77.00 211 ARG A CA 1
ATOM 1626 C C . ARG A 1 211 ? 15.984 -1.715 -10.730 1.00 77.00 211 ARG A C 1
ATOM 1628 O O . ARG A 1 211 ? 16.869 -2.064 -11.501 1.00 77.00 211 ARG A O 1
ATOM 1635 N N . ALA A 1 212 ? 15.291 -2.601 -10.011 1.00 79.94 212 ALA A N 1
ATOM 1636 C CA . ALA A 1 212 ? 15.557 -4.036 -10.074 1.00 79.94 212 ALA A CA 1
ATOM 1637 C C . ALA A 1 212 ? 15.449 -4.633 -11.492 1.00 79.94 212 ALA A C 1
ATOM 1639 O O . ALA A 1 212 ? 16.355 -5.367 -11.892 1.00 79.94 212 ALA A O 1
ATOM 1640 N N . PRO A 1 213 ? 14.429 -4.279 -12.299 1.00 86.81 213 PRO A N 1
ATOM 1641 C CA . PRO A 1 213 ? 14.303 -4.777 -13.666 1.00 86.81 213 PRO A CA 1
ATOM 1642 C C . PRO A 1 213 ? 15.520 -4.513 -14.555 1.00 86.81 213 PRO A C 1
ATOM 1644 O O . PRO A 1 213 ? 15.780 -5.303 -15.453 1.00 86.81 213 PRO A O 1
ATOM 1647 N N . GLU A 1 214 ? 16.288 -3.451 -14.303 1.00 74.19 214 GLU A N 1
ATOM 1648 C CA . GLU A 1 214 ? 17.445 -3.079 -15.124 1.00 74.19 214 GLU A CA 1
ATOM 1649 C C . GLU A 1 214 ? 18.545 -4.146 -15.087 1.00 74.19 214 GLU A C 1
ATOM 1651 O O . GLU A 1 214 ? 19.072 -4.526 -16.131 1.00 74.19 214 GLU A O 1
ATOM 1656 N N . TYR A 1 215 ? 18.873 -4.661 -13.897 1.00 70.19 215 TYR A N 1
ATOM 1657 C CA . TYR A 1 215 ? 19.884 -5.711 -13.749 1.00 70.19 215 TYR A CA 1
ATOM 1658 C C . TYR A 1 215 ? 19.288 -7.123 -13.821 1.00 70.19 215 TYR A C 1
ATOM 1660 O O . TYR A 1 215 ? 19.995 -8.069 -14.163 1.00 70.19 215 TYR A O 1
ATOM 1668 N N . LEU A 1 216 ? 17.996 -7.297 -13.528 1.00 80.38 216 LEU A N 1
ATOM 1669 C CA . LEU A 1 216 ? 17.327 -8.594 -13.674 1.00 80.38 216 LEU A CA 1
ATOM 1670 C C . LEU A 1 216 ? 17.077 -8.952 -15.147 1.00 80.38 216 LEU A C 1
ATOM 1672 O O . LEU A 1 216 ? 17.112 -10.128 -15.496 1.00 80.38 216 LEU A O 1
ATOM 1676 N N . ALA A 1 217 ? 16.897 -7.961 -16.026 1.00 81.06 217 ALA A N 1
ATOM 1677 C CA . ALA A 1 217 ? 16.684 -8.175 -17.460 1.00 81.06 217 ALA A CA 1
ATOM 1678 C C . ALA A 1 217 ? 17.914 -8.722 -18.211 1.00 81.06 217 ALA A C 1
ATOM 1680 O O . ALA A 1 217 ? 17.789 -9.111 -19.368 1.00 81.06 217 ALA A O 1
ATOM 1681 N N . ILE A 1 218 ? 19.088 -8.772 -17.577 1.00 78.62 218 ILE A N 1
ATOM 1682 C CA . ILE A 1 218 ? 20.300 -9.395 -18.139 1.00 78.62 218 ILE A CA 1
ATOM 1683 C C . ILE A 1 218 ? 20.637 -10.741 -17.478 1.00 78.62 218 ILE A C 1
ATOM 1685 O O . ILE A 1 218 ? 21.651 -11.354 -17.805 1.00 78.62 218 ILE A O 1
ATOM 1689 N N . ASN A 1 219 ? 19.815 -11.206 -16.532 1.00 82.88 219 ASN A N 1
ATOM 1690 C CA . ASN A 1 219 ? 20.010 -12.484 -15.856 1.00 82.88 219 ASN A CA 1
ATOM 1691 C C . ASN A 1 219 ? 19.203 -13.584 -16.562 1.00 82.88 219 ASN A C 1
ATOM 1693 O O . ASN A 1 219 ? 17.975 -13.605 -16.493 1.00 82.88 219 ASN A O 1
ATOM 1697 N N . GLU A 1 220 ? 19.891 -14.529 -17.204 1.00 92.62 220 GLU A N 1
ATOM 1698 C CA . GLU A 1 220 ? 19.242 -15.570 -18.010 1.00 92.62 220 GLU A CA 1
ATOM 1699 C C . GLU A 1 220 ? 18.296 -16.471 -17.201 1.00 92.62 220 GLU A C 1
ATOM 1701 O O . GLU A 1 220 ? 17.246 -16.855 -17.712 1.00 92.62 220 GLU A O 1
ATOM 1706 N N . SER A 1 221 ? 18.592 -16.759 -15.928 1.00 94.19 221 SER A N 1
ATOM 1707 C CA . SER A 1 221 ? 17.691 -17.548 -15.073 1.00 94.19 221 SER A CA 1
ATOM 1708 C C . SER A 1 221 ? 16.359 -16.825 -14.839 1.00 94.19 221 SER A C 1
ATOM 1710 O O . SER A 1 221 ? 15.300 -17.454 -14.825 1.00 94.19 221 SER A O 1
ATOM 1712 N N . VAL A 1 222 ? 16.391 -15.493 -14.732 1.00 95.38 222 VAL A N 1
ATOM 1713 C CA . VAL A 1 222 ? 15.191 -14.650 -14.605 1.00 95.38 222 VAL A CA 1
ATOM 1714 C C . VAL A 1 222 ? 14.420 -14.587 -15.921 1.00 95.38 222 VAL A C 1
ATOM 1716 O O . VAL A 1 222 ? 13.195 -14.722 -15.924 1.00 95.38 222 VAL A O 1
ATOM 1719 N N . LEU A 1 223 ? 15.116 -14.434 -17.051 1.00 95.69 223 LEU A N 1
ATOM 1720 C CA . LEU A 1 223 ? 14.468 -14.450 -18.366 1.00 95.69 223 LEU A CA 1
ATOM 1721 C C . LEU A 1 223 ? 13.806 -15.805 -18.640 1.00 95.69 223 LEU A C 1
ATOM 1723 O O . LEU A 1 223 ? 12.674 -15.848 -19.120 1.00 95.69 223 LEU A O 1
ATOM 1727 N N . ASN A 1 224 ? 14.472 -16.906 -18.289 1.00 96.06 224 ASN A N 1
ATOM 1728 C CA . ASN A 1 224 ? 13.924 -18.252 -18.417 1.00 96.06 224 ASN A CA 1
ATOM 1729 C C . ASN A 1 224 ? 12.684 -18.453 -17.535 1.00 96.06 224 ASN A C 1
ATOM 1731 O O . ASN A 1 224 ? 11.707 -19.033 -17.999 1.00 96.06 224 ASN A O 1
ATOM 1735 N N . CYS A 1 225 ? 12.681 -17.922 -16.307 1.00 96.94 225 CYS A N 1
ATOM 1736 C CA . CYS A 1 225 ? 11.484 -17.894 -15.463 1.00 96.94 225 CYS A CA 1
ATOM 1737 C C . CYS A 1 225 ? 10.311 -17.213 -16.192 1.00 96.94 225 CYS A C 1
ATOM 1739 O O . CYS A 1 225 ? 9.257 -17.822 -16.368 1.00 96.94 225 CYS A O 1
ATOM 1741 N N . ALA A 1 226 ? 10.507 -15.995 -16.711 1.00 97.69 226 ALA A N 1
ATOM 1742 C CA . ALA A 1 226 ? 9.454 -15.278 -17.435 1.00 97.69 226 ALA A CA 1
ATOM 1743 C C . ALA A 1 226 ? 8.956 -16.044 -18.677 1.00 97.69 226 ALA A C 1
ATOM 1745 O O . ALA A 1 226 ? 7.749 -16.088 -18.931 1.00 97.69 226 ALA A O 1
ATOM 1746 N N . ARG A 1 227 ? 9.864 -16.687 -19.429 1.00 97.75 227 ARG A N 1
ATOM 1747 C CA . ARG A 1 227 ? 9.500 -17.525 -20.585 1.00 97.75 227 ARG A CA 1
ATOM 1748 C C . ARG A 1 227 ? 8.657 -18.732 -20.174 1.00 97.75 227 ARG A C 1
ATOM 1750 O O . ARG A 1 227 ? 7.624 -18.947 -20.790 1.00 97.75 227 ARG A O 1
ATOM 1757 N N . GLN A 1 228 ? 8.993 -19.435 -19.089 1.00 96.94 228 GLN A N 1
ATOM 1758 C CA . GLN A 1 228 ? 8.195 -20.572 -18.600 1.00 96.94 228 GLN A CA 1
ATOM 1759 C C . GLN A 1 228 ? 6.752 -20.182 -18.233 1.00 96.94 228 GLN A C 1
ATOM 1761 O O . GLN A 1 228 ? 5.803 -20.899 -18.566 1.00 96.94 228 GLN A O 1
ATOM 1766 N N . PHE A 1 229 ? 6.553 -19.031 -17.581 1.00 97.81 229 PHE A N 1
ATOM 1767 C CA . PHE A 1 229 ? 5.201 -18.519 -17.321 1.00 97.81 229 PHE A CA 1
ATOM 1768 C C . PHE A 1 229 ? 4.466 -18.163 -18.618 1.00 97.81 229 PHE A C 1
ATOM 1770 O O . PHE A 1 229 ? 3.273 -18.435 -18.746 1.00 97.81 229 PHE A O 1
ATOM 1777 N N . SER A 1 230 ? 5.173 -17.604 -19.603 1.00 96.50 230 SER A N 1
ATOM 1778 C CA . SER A 1 230 ? 4.577 -17.266 -20.896 1.00 96.50 230 SER A CA 1
ATOM 1779 C C . SER A 1 230 ? 4.187 -18.515 -21.691 1.00 96.50 230 SER A C 1
ATOM 1781 O O . SER A 1 230 ? 3.079 -18.569 -22.220 1.00 96.50 230 SER A O 1
ATOM 1783 N N . ASP A 1 231 ? 5.061 -19.522 -21.745 1.00 96.56 231 ASP A N 1
ATOM 1784 C CA . ASP A 1 231 ? 4.854 -20.779 -22.476 1.00 96.56 231 ASP A CA 1
ATOM 1785 C C . ASP A 1 231 ? 3.702 -21.602 -21.883 1.00 96.56 231 ASP A C 1
ATOM 1787 O O . ASP A 1 231 ? 2.974 -22.278 -22.607 1.00 96.56 231 ASP A O 1
ATOM 1791 N N . SER A 1 232 ? 3.495 -21.506 -20.566 1.00 96.62 232 SER A N 1
ATOM 1792 C CA . SER A 1 232 ? 2.360 -22.132 -19.875 1.00 96.62 232 SER A CA 1
ATOM 1793 C C . SER A 1 232 ? 1.052 -21.341 -19.988 1.00 96.62 232 SER A C 1
ATOM 1795 O O . SER A 1 232 ? 0.022 -21.802 -19.497 1.00 96.62 232 SER A O 1
ATOM 1797 N N . GLY A 1 233 ? 1.063 -20.160 -20.618 1.00 96.25 233 GLY A N 1
ATOM 1798 C CA . GLY A 1 233 ? -0.118 -19.302 -20.754 1.00 96.25 233 GLY A CA 1
ATOM 1799 C C . GLY A 1 233 ? -0.613 -18.698 -19.435 1.00 96.25 233 GLY A C 1
ATOM 1800 O O . GLY A 1 233 ? -1.698 -18.118 -19.400 1.00 96.25 233 GLY A O 1
ATOM 1801 N N . LYS A 1 234 ? 0.172 -18.813 -18.358 1.00 97.69 234 LYS A N 1
ATOM 1802 C CA . LYS A 1 234 ? -0.160 -18.299 -17.025 1.00 97.69 234 LYS A CA 1
ATOM 1803 C C . LYS A 1 234 ? -0.107 -16.779 -16.978 1.00 97.69 234 LYS A C 1
ATOM 1805 O O . LYS A 1 234 ? 0.465 -16.134 -17.860 1.00 97.69 234 LYS A O 1
ATOM 1810 N N . VAL A 1 235 ? -0.719 -16.195 -15.952 1.00 98.44 235 VAL A N 1
ATOM 1811 C CA . VAL A 1 235 ? -0.798 -14.737 -15.820 1.00 98.44 235 VAL A CA 1
ATOM 1812 C C . VAL A 1 235 ? 0.597 -14.154 -15.605 1.00 98.44 235 VAL A C 1
ATOM 1814 O O . VAL A 1 235 ? 1.337 -14.587 -14.724 1.00 98.44 235 VAL A O 1
ATOM 1817 N N . ILE A 1 236 ? 0.945 -13.141 -16.394 1.00 98.75 236 ILE A N 1
ATOM 1818 C CA . ILE A 1 236 ? 2.144 -12.325 -16.207 1.00 98.75 236 ILE A CA 1
ATOM 1819 C C . ILE A 1 236 ? 1.689 -10.891 -15.992 1.00 98.75 236 ILE A C 1
ATOM 1821 O O . ILE A 1 236 ? 1.055 -10.292 -16.859 1.00 98.75 236 ILE A O 1
ATOM 1825 N N . ALA A 1 237 ? 2.045 -10.326 -14.849 1.00 98.75 237 ALA A N 1
ATOM 1826 C CA . ALA A 1 237 ? 1.726 -8.960 -14.491 1.00 98.75 237 ALA A CA 1
ATOM 1827 C C . ALA A 1 237 ? 3.025 -8.179 -14.278 1.00 98.75 237 ALA A C 1
ATOM 1829 O O . ALA A 1 237 ? 3.849 -8.572 -13.458 1.00 98.75 237 ALA A O 1
ATOM 1830 N N . ALA A 1 238 ? 3.236 -7.090 -15.014 1.00 98.69 238 ALA A N 1
ATOM 1831 C CA . ALA A 1 238 ? 4.432 -6.255 -14.888 1.00 98.69 238 ALA A CA 1
ATOM 1832 C C . ALA A 1 238 ? 4.070 -4.778 -14.734 1.00 98.69 238 ALA A C 1
ATOM 1834 O O . ALA A 1 238 ? 3.120 -4.293 -15.345 1.00 98.69 238 ALA A O 1
ATOM 1835 N N . ILE A 1 239 ? 4.830 -4.029 -13.939 1.00 98.00 239 ILE A N 1
ATOM 1836 C CA . ILE A 1 239 ? 4.515 -2.620 -13.682 1.00 98.00 239 ILE A CA 1
ATOM 1837 C C . ILE A 1 239 ? 5.746 -1.721 -13.753 1.00 98.00 239 ILE A C 1
ATOM 1839 O O . ILE A 1 239 ? 6.844 -2.096 -13.336 1.00 98.00 239 ILE A O 1
ATOM 1843 N N . CYS A 1 240 ? 5.546 -0.484 -14.213 1.00 91.56 240 CYS A N 1
ATOM 1844 C CA . CYS A 1 240 ? 6.572 0.551 -14.255 1.00 91.56 240 CYS A CA 1
ATOM 1845 C C . CYS A 1 240 ? 7.770 0.168 -15.125 1.00 91.56 240 CYS A C 1
ATOM 1847 O O . CYS A 1 240 ? 7.692 0.330 -16.342 1.00 91.56 240 CYS A O 1
ATOM 1849 N N . HIS A 1 241 ? 8.859 -0.311 -14.521 1.00 90.44 241 HIS A N 1
ATOM 1850 C CA . HIS A 1 241 ? 10.048 -0.760 -15.243 1.00 90.44 241 HIS A CA 1
ATOM 1851 C C . HIS A 1 241 ? 10.109 -2.284 -15.433 1.00 90.44 241 HIS A C 1
ATOM 1853 O O . HIS A 1 241 ? 10.962 -2.764 -16.178 1.00 90.44 241 HIS A O 1
ATOM 1859 N N . GLY A 1 242 ? 9.206 -3.052 -14.808 1.00 95.31 242 GLY A N 1
ATOM 1860 C CA . GLY A 1 242 ? 9.199 -4.520 -14.857 1.00 95.31 242 GLY A CA 1
ATOM 1861 C C . GLY A 1 242 ? 9.115 -5.087 -16.277 1.00 95.31 242 GLY A C 1
ATOM 1862 O O . GLY A 1 242 ? 9.682 -6.135 -16.580 1.00 95.31 242 GLY A O 1
ATOM 1863 N N . GLN A 1 243 ? 8.492 -4.341 -17.188 1.00 96.44 243 GLN A N 1
ATOM 1864 C CA . GLN A 1 243 ? 8.353 -4.666 -18.604 1.00 96.44 243 GLN A CA 1
ATOM 1865 C C . GLN A 1 243 ? 9.704 -4.799 -19.332 1.00 96.44 243 GLN A C 1
ATOM 1867 O O . GLN A 1 243 ? 9.751 -5.453 -20.372 1.00 96.44 243 GLN A O 1
ATOM 1872 N N . LEU A 1 244 ? 10.806 -4.258 -18.789 1.00 88.50 244 LEU A N 1
ATOM 1873 C CA . LEU A 1 244 ? 12.158 -4.501 -19.315 1.00 88.50 244 LEU A CA 1
ATOM 1874 C C . LEU A 1 244 ? 12.511 -5.990 -19.340 1.00 88.50 244 LEU A C 1
ATOM 1876 O O . LEU A 1 244 ? 13.089 -6.458 -20.317 1.00 88.50 244 LEU A O 1
ATOM 1880 N N . ILE A 1 245 ? 12.121 -6.741 -18.306 1.00 95.31 245 ILE A N 1
ATOM 1881 C CA . ILE A 1 245 ? 12.367 -8.187 -18.235 1.00 95.31 245 ILE A CA 1
ATOM 1882 C C . ILE A 1 245 ? 11.594 -8.903 -19.347 1.00 95.31 245 ILE A C 1
ATOM 1884 O O . ILE A 1 245 ? 12.132 -9.784 -20.010 1.00 95.31 245 ILE A O 1
ATOM 1888 N N . LEU A 1 246 ? 10.353 -8.485 -19.611 1.00 97.75 246 LEU A N 1
ATOM 1889 C CA . LEU A 1 246 ? 9.526 -9.066 -20.673 1.00 97.75 246 LEU A CA 1
ATOM 1890 C C . LEU A 1 246 ? 10.081 -8.766 -22.069 1.00 97.75 246 LEU A C 1
ATOM 1892 O O . LEU A 1 246 ? 10.089 -9.647 -22.930 1.00 97.75 246 LEU A O 1
ATOM 1896 N N . ALA A 1 247 ? 10.567 -7.541 -22.286 1.00 92.12 247 ALA A N 1
ATOM 1897 C CA . ALA A 1 247 ? 11.237 -7.154 -23.522 1.00 92.12 247 ALA A CA 1
ATOM 1898 C C . ALA A 1 247 ? 12.499 -7.999 -23.749 1.00 92.12 247 ALA A C 1
ATOM 1900 O O . ALA A 1 247 ? 12.656 -8.597 -24.812 1.00 92.12 247 ALA A O 1
ATOM 1901 N N . ALA A 1 248 ? 13.347 -8.116 -22.724 1.00 86.31 248 ALA A N 1
ATOM 1902 C CA . ALA A 1 248 ? 14.569 -8.912 -22.757 1.00 86.31 248 ALA A CA 1
ATOM 1903 C C . ALA A 1 248 ? 14.316 -10.411 -22.977 1.00 86.31 248 ALA A C 1
ATOM 1905 O O . ALA A 1 248 ? 15.057 -11.086 -23.692 1.00 86.31 248 ALA A O 1
ATOM 1906 N N . ALA A 1 249 ? 13.232 -10.936 -22.407 1.00 94.38 249 ALA A N 1
ATOM 1907 C CA . ALA A 1 249 ? 12.823 -12.320 -22.595 1.00 94.38 249 ALA A CA 1
ATOM 1908 C C . ALA A 1 249 ? 12.232 -12.597 -23.995 1.00 94.38 249 ALA A C 1
ATOM 1910 O O . ALA A 1 249 ? 12.047 -13.766 -24.336 1.00 94.38 249 ALA A O 1
ATOM 1911 N N . GLY A 1 250 ? 11.970 -11.561 -24.807 1.00 94.44 250 GLY A N 1
ATOM 1912 C CA . GLY A 1 250 ? 11.371 -11.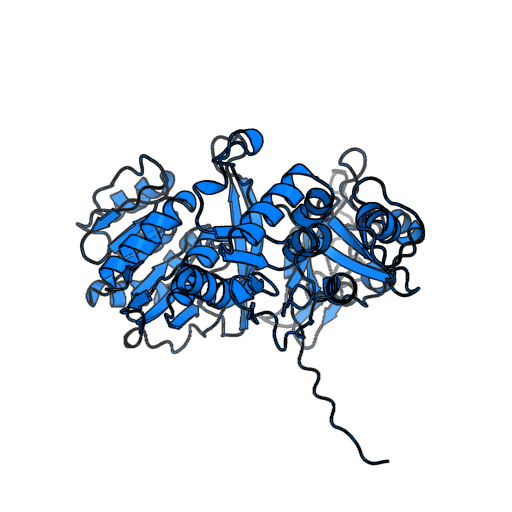674 -26.142 1.00 94.44 250 GLY A CA 1
ATOM 1913 C C . GLY A 1 250 ? 9.852 -11.878 -26.130 1.00 94.44 250 GLY A C 1
ATOM 1914 O O . GLY A 1 250 ? 9.287 -12.357 -27.111 1.00 94.44 250 GLY A O 1
ATOM 1915 N N . LEU A 1 251 ? 9.181 -11.530 -25.027 1.00 97.50 251 LEU A N 1
ATOM 1916 C CA . LEU A 1 251 ? 7.789 -11.912 -24.752 1.00 97.50 251 LEU A CA 1
ATOM 1917 C C . LEU A 1 251 ? 6.743 -10.883 -25.204 1.00 97.50 251 LEU A C 1
ATOM 1919 O O . LEU A 1 251 ? 5.545 -11.096 -25.023 1.00 97.50 251 LEU A O 1
ATOM 1923 N N . LEU A 1 252 ? 7.173 -9.760 -25.782 1.00 96.44 252 LEU A N 1
ATOM 1924 C CA . LEU A 1 252 ? 6.282 -8.642 -26.111 1.00 96.44 252 LEU A CA 1
ATOM 1925 C C . LEU A 1 252 ? 5.864 -8.567 -27.582 1.00 96.44 252 LEU A C 1
ATOM 1927 O O . LEU A 1 252 ? 5.016 -7.748 -27.927 1.00 96.44 252 LEU A O 1
ATOM 1931 N N . LYS A 1 253 ? 6.404 -9.419 -28.457 1.00 96.06 253 LYS A N 1
ATOM 1932 C CA . LYS A 1 253 ? 6.125 -9.357 -29.897 1.00 96.06 253 LYS A CA 1
ATOM 1933 C C . LYS A 1 253 ? 4.624 -9.500 -30.194 1.00 96.06 253 LYS A C 1
ATOM 1935 O O . LYS A 1 253 ? 4.027 -10.539 -29.929 1.00 96.06 253 LYS A O 1
ATOM 1940 N N . GLY A 1 254 ? 4.028 -8.455 -30.771 1.00 95.88 254 GLY A N 1
ATOM 1941 C CA . GLY A 1 254 ? 2.604 -8.370 -31.113 1.00 95.88 254 GLY A CA 1
ATOM 1942 C C . GLY A 1 254 ? 1.661 -8.138 -29.925 1.00 95.88 254 GLY A C 1
ATOM 1943 O O . GLY A 1 254 ? 0.454 -8.005 -30.134 1.00 95.88 254 GLY A O 1
ATOM 1944 N N . ARG A 1 255 ? 2.186 -8.071 -28.695 1.00 98.06 255 ARG A N 1
ATOM 1945 C CA . ARG A 1 255 ? 1.399 -7.906 -27.466 1.00 98.06 255 ARG A CA 1
ATOM 1946 C C . ARG A 1 255 ? 1.085 -6.444 -27.212 1.00 98.06 255 ARG A C 1
ATOM 1948 O O . ARG A 1 255 ? 1.944 -5.585 -27.419 1.00 98.06 255 ARG A O 1
ATOM 1955 N N . LYS A 1 256 ? -0.122 -6.148 -26.733 1.00 98.56 256 LYS A N 1
ATOM 1956 C CA . LYS A 1 256 ? -0.466 -4.793 -26.277 1.00 98.56 256 LYS A CA 1
ATOM 1957 C C . LYS A 1 256 ? 0.044 -4.594 -24.856 1.00 98.56 256 LYS A C 1
ATOM 1959 O O . LYS A 1 256 ? -0.276 -5.383 -23.974 1.00 98.56 256 LYS A O 1
ATOM 1964 N N . CYS A 1 257 ? 0.797 -3.527 -24.616 1.00 97.50 257 CYS A N 1
ATOM 1965 C CA . CYS A 1 257 ? 1.231 -3.187 -23.264 1.00 97.50 257 CYS A CA 1
ATOM 1966 C C . CYS A 1 257 ? 1.447 -1.686 -23.073 1.00 97.50 257 CYS A C 1
ATOM 1968 O O . CYS A 1 257 ? 1.730 -0.951 -24.023 1.00 97.50 257 CYS A O 1
ATOM 1970 N N . THR A 1 258 ? 1.376 -1.261 -21.815 1.00 96.56 258 THR A N 1
ATOM 1971 C CA . THR A 1 258 ? 1.873 0.036 -21.347 1.00 96.56 258 THR A CA 1
ATOM 1972 C C . THR A 1 258 ? 3.016 -0.174 -20.350 1.00 96.56 258 THR A C 1
ATOM 1974 O O . THR A 1 258 ? 3.312 -1.307 -19.966 1.00 96.56 258 THR A O 1
ATOM 1977 N N . ALA A 1 259 ? 3.692 0.897 -19.950 1.00 91.31 259 ALA A N 1
ATOM 1978 C CA . ALA A 1 259 ? 4.748 0.888 -18.939 1.00 91.31 259 ALA A CA 1
ATOM 1979 C C . ALA A 1 259 ? 5.054 2.316 -18.481 1.00 91.31 259 ALA A C 1
ATOM 1981 O O . ALA A 1 259 ? 4.426 3.275 -18.938 1.00 91.31 259 ALA A O 1
ATOM 1982 N N . TYR A 1 260 ? 6.066 2.482 -17.629 1.00 83.12 260 TYR A N 1
ATOM 1983 C CA . TYR A 1 260 ? 6.641 3.804 -17.419 1.00 83.12 260 TYR A CA 1
ATOM 1984 C C . TYR A 1 260 ? 7.128 4.376 -18.760 1.00 83.12 260 TYR A C 1
ATOM 1986 O O . TYR A 1 260 ? 7.807 3.694 -19.527 1.00 83.12 260 TYR A O 1
ATOM 1994 N N . HIS A 1 261 ? 6.777 5.632 -19.050 1.00 75.25 261 HIS A N 1
ATOM 1995 C CA . HIS A 1 261 ? 6.936 6.246 -20.376 1.00 75.25 261 HIS A CA 1
ATOM 1996 C C . HIS A 1 261 ? 8.368 6.154 -20.940 1.00 75.25 261 HIS A C 1
ATOM 1998 O O . HIS A 1 261 ? 8.543 6.078 -22.155 1.00 75.25 261 HIS A O 1
ATOM 2004 N N . ALA A 1 262 ? 9.396 6.128 -20.082 1.00 72.44 262 ALA A N 1
ATOM 2005 C CA . ALA A 1 262 ? 10.791 6.026 -20.511 1.00 72.44 262 ALA A CA 1
ATOM 2006 C C . ALA A 1 262 ? 11.101 4.693 -21.216 1.00 72.44 262 ALA A C 1
ATOM 2008 O O . ALA A 1 262 ? 12.025 4.634 -22.025 1.00 72.44 262 ALA A O 1
ATOM 2009 N N . LEU A 1 263 ? 10.305 3.646 -20.973 1.00 75.56 263 LEU A N 1
ATOM 2010 C CA . LEU A 1 263 ? 10.463 2.347 -21.625 1.00 75.56 263 LEU A CA 1
ATOM 2011 C C . LEU A 1 263 ? 9.867 2.279 -23.032 1.00 75.56 263 LEU A C 1
ATOM 2013 O O . LEU A 1 263 ? 10.188 1.345 -23.767 1.00 75.56 263 LEU A O 1
ATOM 2017 N N . ARG A 1 264 ? 9.046 3.256 -23.441 1.00 79.69 264 ARG A N 1
ATOM 2018 C CA . ARG A 1 264 ? 8.341 3.258 -24.735 1.00 79.69 264 ARG A CA 1
ATOM 2019 C C . ARG A 1 264 ? 9.220 2.838 -25.925 1.00 79.69 264 ARG A C 1
ATOM 2021 O O . ARG A 1 264 ? 8.788 1.954 -26.662 1.00 79.69 264 ARG A O 1
ATOM 2028 N N . PRO A 1 265 ? 10.432 3.396 -26.141 1.00 70.50 265 PRO A N 1
ATOM 2029 C CA . PRO A 1 265 ? 11.256 3.006 -27.288 1.00 70.50 265 PRO A CA 1
ATOM 2030 C C . PRO A 1 265 ? 11.686 1.535 -27.246 1.00 70.50 265 PRO A C 1
ATOM 2032 O O . PRO A 1 265 ? 11.622 0.858 -28.265 1.00 70.50 265 PRO A O 1
ATOM 2035 N N . VAL A 1 266 ? 12.082 1.040 -26.068 1.00 77.75 266 VAL A N 1
ATOM 2036 C CA . VAL A 1 266 ? 12.569 -0.337 -25.884 1.00 77.75 266 VAL A CA 1
ATOM 2037 C C . VAL A 1 266 ? 11.444 -1.346 -26.096 1.00 77.75 266 VAL A C 1
ATOM 2039 O O . VAL A 1 266 ? 11.659 -2.373 -26.731 1.00 77.75 266 VAL A O 1
ATOM 2042 N N . LEU A 1 267 ? 10.232 -1.054 -25.614 1.00 82.06 267 LEU A N 1
ATOM 2043 C CA . LEU A 1 267 ? 9.104 -1.974 -25.788 1.00 82.06 267 LEU A CA 1
ATOM 2044 C C . LEU A 1 267 ? 8.633 -2.033 -27.246 1.00 82.06 267 LEU A C 1
ATOM 2046 O O . LEU A 1 267 ? 8.334 -3.119 -27.738 1.00 82.06 267 LEU A O 1
ATOM 2050 N N . ILE A 1 268 ? 8.612 -0.897 -27.954 1.00 81.25 268 ILE A N 1
ATOM 2051 C CA . ILE A 1 268 ? 8.301 -0.868 -29.393 1.00 81.25 268 ILE A CA 1
ATOM 2052 C C . ILE A 1 268 ? 9.338 -1.677 -30.183 1.00 81.25 268 ILE A C 1
ATOM 2054 O O . ILE A 1 268 ? 8.956 -2.471 -31.040 1.00 81.25 268 ILE A O 1
ATOM 2058 N N . ASP A 1 269 ? 10.630 -1.520 -29.880 1.00 77.94 269 ASP A N 1
ATOM 2059 C CA . ASP A 1 269 ? 11.702 -2.270 -30.552 1.00 77.94 269 ASP A CA 1
ATOM 2060 C C . ASP A 1 269 ? 11.634 -3.779 -30.261 1.00 77.94 269 ASP A C 1
ATOM 2062 O O . ASP A 1 269 ? 11.834 -4.602 -31.152 1.00 77.94 269 ASP A O 1
ATOM 2066 N N . ALA A 1 270 ? 11.211 -4.153 -29.049 1.00 83.50 270 ALA A N 1
ATOM 2067 C CA . ALA A 1 270 ? 10.893 -5.536 -28.686 1.00 83.50 270 ALA A CA 1
ATOM 2068 C C . ALA A 1 270 ? 9.626 -6.089 -29.385 1.00 83.50 270 ALA A C 1
ATOM 2070 O O . ALA A 1 270 ? 9.215 -7.226 -29.135 1.00 83.50 270 ALA A O 1
ATOM 2071 N N . GLY A 1 271 ? 8.998 -5.306 -30.267 1.00 86.69 271 GLY A N 1
ATOM 2072 C CA . GLY A 1 271 ? 7.845 -5.698 -31.071 1.00 86.69 271 GLY A CA 1
ATOM 2073 C C . GLY A 1 271 ? 6.497 -5.514 -30.378 1.00 86.69 271 GLY A C 1
ATOM 2074 O O . GLY A 1 271 ? 5.508 -6.062 -30.868 1.00 86.69 271 GLY A O 1
ATOM 2075 N N . ALA A 1 272 ? 6.432 -4.781 -29.264 1.00 95.81 272 ALA A N 1
ATOM 2076 C CA . ALA A 1 272 ? 5.177 -4.511 -28.572 1.00 95.81 272 ALA A CA 1
ATOM 2077 C C . ALA A 1 272 ? 4.275 -3.545 -29.352 1.00 95.81 272 ALA A C 1
ATOM 2079 O O . ALA A 1 272 ? 4.723 -2.553 -29.932 1.00 95.81 272 ALA A O 1
ATOM 2080 N N . HIS A 1 273 ? 2.967 -3.770 -29.266 1.00 98.06 273 HIS A N 1
ATOM 2081 C CA . HIS A 1 273 ? 1.957 -2.775 -29.605 1.00 98.06 273 HIS A CA 1
ATOM 2082 C C . HIS A 1 273 ? 1.798 -1.806 -28.428 1.00 98.06 273 HIS A C 1
ATOM 2084 O O . HIS A 1 273 ? 0.980 -2.009 -27.529 1.00 98.06 273 HIS A O 1
ATOM 2090 N N . TRP A 1 274 ? 2.623 -0.760 -28.423 1.00 93.50 274 TRP A N 1
ATOM 2091 C CA . TRP A 1 274 ? 2.635 0.241 -27.358 1.00 93.50 274 TRP A CA 1
ATOM 2092 C C . TRP A 1 274 ? 1.297 0.975 -27.229 1.00 93.50 274 TRP A C 1
ATOM 2094 O O . TRP A 1 274 ? 0.799 1.568 -28.191 1.00 93.50 274 TRP A O 1
ATOM 2104 N N . ILE A 1 275 ? 0.760 0.983 -26.010 1.00 97.31 275 ILE A N 1
ATOM 2105 C CA . ILE A 1 275 ? -0.412 1.764 -25.631 1.00 97.31 275 ILE 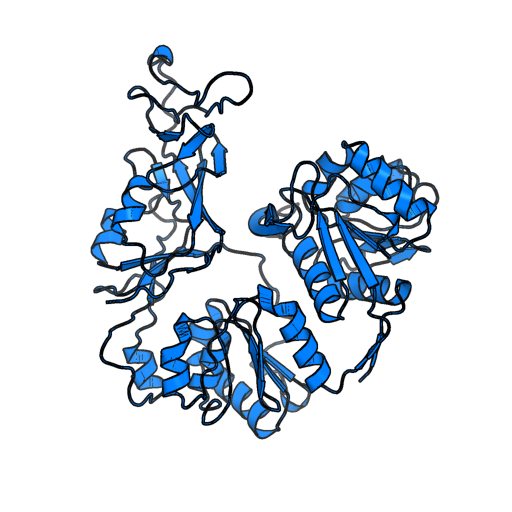A CA 1
ATOM 2106 C C . ILE A 1 275 ? 0.052 2.955 -24.796 1.00 97.31 275 ILE A C 1
ATOM 2108 O O . ILE A 1 275 ? 0.521 2.799 -23.665 1.00 97.31 275 ILE A O 1
ATOM 2112 N N . GLU A 1 276 ? -0.086 4.148 -25.373 1.00 88.19 276 GLU A N 1
ATOM 2113 C CA . GLU A 1 276 ? 0.251 5.398 -24.701 1.00 88.19 276 GLU A CA 1
ATOM 2114 C C . GLU A 1 276 ? -0.685 5.604 -23.498 1.00 88.19 276 GLU A C 1
ATOM 2116 O O . GLU A 1 276 ? -1.905 5.667 -23.695 1.00 88.19 276 GLU A O 1
ATOM 2121 N N . PRO A 1 277 ? -0.152 5.693 -22.266 1.00 86.19 277 PRO A N 1
ATOM 2122 C CA . PRO A 1 277 ? -0.988 5.922 -21.101 1.00 86.19 277 PRO A CA 1
ATOM 2123 C C . PRO A 1 277 ? -1.541 7.351 -21.124 1.00 86.19 277 PRO A C 1
ATOM 2125 O O . PRO A 1 277 ? -0.794 8.322 -21.252 1.00 86.19 277 PRO A O 1
ATOM 2128 N N . LYS A 1 278 ? -2.859 7.491 -20.983 1.00 82.69 278 LYS A N 1
ATOM 2129 C CA . LYS A 1 278 ? -3.546 8.781 -20.824 1.00 82.69 278 LYS A CA 1
ATOM 2130 C C . LYS A 1 278 ? -3.276 9.363 -19.445 1.00 82.69 278 LYS A C 1
ATOM 2132 O O . LYS A 1 278 ? -3.141 10.577 -19.303 1.00 82.69 278 LYS A O 1
ATOM 2137 N N . THR A 1 279 ? -3.205 8.502 -18.434 1.00 83.31 279 THR A N 1
ATOM 2138 C CA . THR A 1 279 ? -2.846 8.881 -17.069 1.00 83.31 279 THR A CA 1
ATOM 2139 C C . THR A 1 279 ? -1.818 7.920 -16.482 1.00 83.31 279 THR A C 1
ATOM 2141 O O . THR A 1 279 ? -1.628 6.799 -16.942 1.00 83.31 279 THR A O 1
ATOM 2144 N N . MET A 1 280 ? -1.170 8.343 -15.398 1.00 82.12 280 MET A N 1
ATOM 2145 C CA . MET A 1 280 ? -0.248 7.490 -14.639 1.00 82.12 280 MET A CA 1
ATOM 2146 C C . MET A 1 280 ? -0.949 6.354 -13.866 1.00 82.12 280 MET A C 1
ATOM 2148 O O . MET A 1 280 ? -0.276 5.559 -13.214 1.00 82.12 280 MET A O 1
ATOM 2152 N N . MET A 1 281 ? -2.283 6.296 -13.891 1.00 86.50 281 MET A N 1
ATOM 2153 C CA . MET A 1 281 ? -3.084 5.237 -13.270 1.00 86.50 281 MET A CA 1
ATOM 2154 C C . MET A 1 281 ? -3.483 4.143 -14.265 1.00 86.50 281 MET A C 1
ATOM 2156 O O . MET A 1 281 ? -4.034 3.135 -13.845 1.00 86.50 281 MET A O 1
ATOM 2160 N N . ASP A 1 282 ? -3.189 4.323 -15.555 1.00 89.94 282 ASP A N 1
ATOM 2161 C CA . ASP A 1 282 ? -3.667 3.423 -16.597 1.00 89.94 282 ASP A CA 1
ATOM 2162 C C . ASP A 1 282 ? -3.008 2.037 -16.517 1.00 89.94 282 ASP A C 1
ATOM 2164 O O . ASP A 1 282 ? -1.802 1.894 -16.259 1.00 89.94 282 ASP A O 1
ATOM 2168 N N . CYS A 1 283 ? -3.809 1.018 -16.826 1.00 97.88 283 CYS A N 1
ATOM 2169 C CA . CYS A 1 283 ? -3.369 -0.350 -17.063 1.00 97.88 283 CYS A CA 1
ATOM 2170 C C . CYS A 1 283 ? -3.739 -0.825 -18.474 1.00 97.88 283 CYS A C 1
ATOM 2172 O O . CYS A 1 283 ? -4.623 -0.287 -19.139 1.00 97.88 283 CYS A O 1
ATOM 2174 N N . VAL A 1 284 ? -3.067 -1.879 -18.933 1.00 98.38 284 VAL A N 1
ATOM 2175 C CA . VAL A 1 284 ? -3.389 -2.592 -20.173 1.00 98.38 284 VAL A CA 1
ATOM 2176 C C . VAL A 1 284 ? -3.408 -4.084 -19.893 1.00 98.38 284 VAL A C 1
ATOM 2178 O O . VAL A 1 284 ? -2.441 -4.626 -19.361 1.00 98.38 284 VAL A O 1
ATOM 2181 N N . SER A 1 285 ? -4.491 -4.744 -20.298 1.00 98.12 285 SER A N 1
ATOM 2182 C CA . SER A 1 285 ? -4.616 -6.200 -20.312 1.00 98.12 285 SER A CA 1
ATOM 2183 C C . SER A 1 285 ? -4.700 -6.697 -21.755 1.00 98.12 285 SER A C 1
ATOM 2185 O O . SER A 1 285 ? -5.462 -6.164 -22.566 1.00 98.12 285 SER A O 1
ATOM 2187 N N . ASP A 1 286 ? -3.899 -7.709 -22.072 1.00 98.00 286 ASP A N 1
ATOM 2188 C CA . ASP A 1 286 ? -3.851 -8.384 -23.366 1.00 98.00 286 ASP A CA 1
ATOM 2189 C C . ASP A 1 286 ? -3.773 -9.896 -23.140 1.00 98.00 286 ASP A C 1
ATOM 2191 O O . ASP A 1 286 ? -2.688 -10.468 -23.027 1.00 98.00 286 ASP A O 1
ATOM 2195 N N . GLY A 1 287 ? -4.927 -10.550 -22.993 1.00 95.19 287 GLY A N 1
ATOM 2196 C CA . GLY A 1 287 ? -4.988 -11.955 -22.585 1.00 95.19 287 GLY A CA 1
ATOM 2197 C C . GLY A 1 287 ? -4.385 -12.159 -21.192 1.00 95.19 287 GLY A C 1
ATOM 2198 O O . GLY A 1 287 ? -4.812 -11.523 -20.233 1.00 95.19 287 GLY A O 1
ATOM 2199 N N . ASN A 1 288 ? -3.374 -13.025 -21.089 1.00 95.44 288 ASN A N 1
ATOM 2200 C CA . ASN A 1 288 ? -2.673 -13.330 -19.836 1.00 95.44 288 ASN A CA 1
ATOM 2201 C C . ASN A 1 288 ? -1.616 -12.286 -19.423 1.00 95.44 288 ASN A C 1
ATOM 2203 O O . ASN A 1 288 ? -1.019 -12.433 -18.360 1.00 95.44 288 ASN A O 1
ATOM 2207 N N . LEU A 1 289 ? -1.350 -11.261 -20.243 1.00 98.62 289 LEU A N 1
ATOM 2208 C CA . LEU A 1 289 ? -0.401 -10.195 -19.920 1.00 98.62 289 LEU A CA 1
ATOM 2209 C C . LEU A 1 289 ? -1.143 -8.979 -19.366 1.00 98.62 289 LEU A C 1
ATOM 2211 O O . LEU A 1 289 ? -2.035 -8.436 -20.018 1.00 98.62 289 LEU A O 1
ATOM 2215 N N . ILE A 1 290 ? -0.728 -8.519 -18.191 1.00 98.81 290 ILE A N 1
ATOM 2216 C CA . ILE A 1 290 ? -1.234 -7.311 -17.541 1.00 98.81 290 ILE A CA 1
ATOM 2217 C C . ILE A 1 290 ? -0.066 -6.362 -17.316 1.00 98.81 290 ILE A C 1
ATOM 2219 O O . ILE A 1 290 ? 0.982 -6.749 -16.800 1.00 98.81 290 ILE A O 1
ATOM 2223 N N . THR A 1 291 ? -0.237 -5.103 -17.701 1.00 98.75 291 THR A N 1
ATOM 2224 C CA . THR A 1 291 ? 0.798 -4.085 -17.542 1.00 98.75 291 THR A CA 1
ATOM 2225 C C . THR A 1 291 ? 0.263 -2.798 -16.943 1.00 98.75 291 THR A C 1
ATOM 2227 O O . THR A 1 291 ? -0.813 -2.348 -17.322 1.00 98.75 291 THR A O 1
ATOM 2230 N N . GLY A 1 292 ? 1.015 -2.202 -16.017 1.00 97.50 292 GLY A N 1
ATOM 2231 C CA . GLY A 1 292 ? 0.682 -0.915 -15.396 1.00 97.50 292 GLY A CA 1
ATOM 2232 C C . GLY A 1 292 ? 1.809 0.114 -15.519 1.00 97.50 292 GLY A C 1
ATOM 2233 O O . GLY A 1 292 ? 2.988 -0.238 -15.663 1.00 97.50 292 GLY A O 1
ATOM 2234 N N . VAL A 1 293 ? 1.452 1.398 -15.444 1.00 90.44 293 VAL A N 1
ATOM 2235 C CA . VAL A 1 293 ? 2.390 2.519 -15.647 1.00 90.44 293 VAL A CA 1
ATOM 2236 C C . VAL A 1 293 ? 3.240 2.808 -14.411 1.00 90.44 293 VAL A C 1
ATOM 2238 O O . VAL A 1 293 ? 4.462 2.823 -14.504 1.00 90.44 293 VAL A O 1
ATOM 2241 N N . ILE A 1 294 ? 2.625 3.041 -13.251 1.00 88.75 294 ILE A N 1
ATOM 2242 C CA . ILE A 1 294 ? 3.302 3.237 -11.955 1.00 88.75 294 ILE A CA 1
ATOM 2243 C C . ILE A 1 294 ? 2.425 2.701 -10.819 1.00 88.75 294 ILE A C 1
ATOM 2245 O O . ILE A 1 294 ? 1.285 2.319 -11.046 1.00 88.75 294 ILE A O 1
ATOM 2249 N N . TYR A 1 295 ? 2.913 2.748 -9.577 1.00 91.12 295 TYR A N 1
ATOM 2250 C CA . TYR A 1 295 ? 2.185 2.267 -8.396 1.00 91.12 295 TYR A CA 1
ATOM 2251 C C . TYR A 1 295 ? 0.808 2.919 -8.177 1.00 91.12 295 TYR A C 1
ATOM 2253 O O . TYR A 1 295 ? -0.038 2.345 -7.501 1.00 91.12 295 TYR A O 1
ATOM 2261 N N . LYS A 1 296 ? 0.527 4.098 -8.754 1.00 89.88 296 LYS A N 1
ATOM 2262 C CA . LYS A 1 296 ? -0.824 4.691 -8.716 1.00 89.88 296 LYS A CA 1
ATOM 2263 C C . LYS A 1 296 ? -1.865 3.836 -9.449 1.00 89.88 296 LYS A C 1
ATOM 2265 O O . LYS A 1 296 ? -3.041 3.933 -9.133 1.00 89.88 296 LYS A O 1
ATOM 2270 N N . ALA A 1 297 ? -1.425 2.996 -10.382 1.00 94.38 297 ALA A N 1
ATOM 2271 C CA . ALA A 1 297 ? -2.254 2.054 -11.119 1.00 94.38 297 ALA A CA 1
ATOM 2272 C C . ALA A 1 297 ? -2.554 0.763 -10.332 1.00 94.38 297 ALA A C 1
ATOM 2274 O O . ALA A 1 297 ? -3.330 -0.057 -10.807 1.00 94.38 297 ALA A O 1
ATOM 2275 N N . HIS A 1 298 ? -1.962 0.560 -9.142 1.00 98.31 298 HIS A N 1
ATOM 2276 C CA . HIS A 1 298 ? -2.153 -0.660 -8.346 1.00 98.31 298 HIS A CA 1
ATOM 2277 C C . HIS A 1 298 ? -3.615 -1.093 -8.169 1.00 98.31 298 HIS A C 1
ATOM 2279 O O . HIS A 1 298 ? -3.841 -2.293 -8.283 1.00 98.31 298 HIS A O 1
ATOM 2285 N N . PRO A 1 299 ? -4.600 -0.199 -7.944 1.00 98.25 299 PRO A N 1
ATOM 2286 C CA . PRO A 1 299 ? -5.993 -0.618 -7.834 1.00 98.25 299 PRO A CA 1
ATOM 2287 C C . PRO A 1 299 ? -6.482 -1.424 -9.043 1.00 98.25 299 PRO A C 1
ATOM 2289 O O . PRO A 1 299 ? -6.833 -2.594 -8.907 1.00 98.25 299 PRO A O 1
ATOM 2292 N N . GLU A 1 300 ? -6.428 -0.837 -10.239 1.00 98.19 300 GLU A N 1
ATOM 2293 C CA . GLU A 1 300 ? -6.846 -1.511 -11.472 1.00 98.19 300 GLU A CA 1
ATOM 2294 C C . GLU A 1 300 ? -5.904 -2.675 -11.813 1.00 98.19 300 GLU A C 1
ATOM 2296 O O . GLU A 1 300 ? -6.357 -3.758 -12.171 1.00 98.19 300 GLU A O 1
ATOM 2301 N N . TYR A 1 301 ? -4.593 -2.491 -11.642 1.00 98.62 301 TYR A N 1
ATOM 2302 C CA . TYR A 1 301 ? -3.582 -3.511 -11.915 1.00 98.62 301 TYR A CA 1
ATOM 2303 C C . TYR A 1 301 ? -3.831 -4.798 -11.118 1.00 98.62 301 TYR A C 1
ATOM 2305 O O . TYR A 1 301 ? -3.887 -5.878 -11.701 1.00 98.62 301 TYR A O 1
ATOM 2313 N N . ILE A 1 302 ? -4.026 -4.696 -9.799 1.00 98.69 302 ILE A N 1
ATOM 2314 C CA . ILE A 1 302 ? -4.292 -5.849 -8.929 1.00 98.69 302 ILE A CA 1
ATOM 2315 C C . ILE A 1 302 ? -5.655 -6.459 -9.267 1.00 98.69 302 ILE A C 1
ATOM 2317 O O . ILE A 1 302 ? -5.766 -7.682 -9.348 1.00 98.69 302 ILE A O 1
ATOM 2321 N N . GLN A 1 303 ? -6.675 -5.635 -9.524 1.00 98.25 303 GLN A N 1
ATOM 2322 C CA . GLN A 1 303 ? -8.001 -6.120 -9.912 1.00 98.25 303 GLN A CA 1
ATOM 2323 C C . GLN A 1 303 ? -7.955 -6.947 -11.207 1.00 98.25 303 GLN A C 1
ATOM 2325 O O . GLN A 1 303 ? -8.561 -8.018 -11.286 1.00 98.25 303 GLN A O 1
ATOM 2330 N N . LEU A 1 304 ? -7.206 -6.483 -12.211 1.00 98.44 304 LEU A N 1
ATOM 2331 C CA . LEU A 1 304 ? -6.990 -7.213 -13.460 1.00 98.44 304 LEU A CA 1
ATOM 2332 C C . LEU A 1 304 ? -6.260 -8.537 -13.218 1.00 98.44 304 LEU A C 1
ATOM 2334 O O . LEU A 1 304 ? -6.621 -9.534 -13.841 1.00 98.44 304 LEU A O 1
ATOM 2338 N N . VAL A 1 305 ? -5.282 -8.574 -12.306 1.00 98.50 305 VAL A N 1
ATOM 2339 C CA . VAL A 1 305 ? -4.561 -9.810 -11.949 1.00 98.50 305 VAL A CA 1
ATOM 2340 C C . VAL A 1 305 ? -5.493 -10.816 -11.287 1.00 98.50 305 VAL A C 1
ATOM 2342 O O . VAL A 1 305 ? -5.527 -11.969 -11.710 1.00 98.50 305 VAL A O 1
ATOM 2345 N N . VAL A 1 306 ? -6.293 -10.382 -10.309 1.00 98.25 306 VAL A N 1
ATOM 2346 C CA . VAL A 1 306 ? -7.301 -11.234 -9.658 1.00 98.25 306 VAL A CA 1
ATOM 2347 C C . VAL A 1 306 ? -8.260 -11.807 -10.697 1.00 98.25 306 VAL A C 1
ATOM 2349 O O . VAL A 1 306 ? -8.470 -13.016 -10.733 1.00 98.25 306 VAL A O 1
ATOM 2352 N N . LYS A 1 307 ? -8.773 -10.969 -11.603 1.00 97.38 307 LYS A N 1
ATOM 2353 C CA . LYS A 1 307 ? -9.674 -11.413 -12.672 1.00 97.38 307 LYS A CA 1
ATOM 2354 C C . LYS A 1 307 ? -9.008 -12.397 -13.637 1.00 97.38 307 LYS A C 1
ATOM 2356 O O . LYS A 1 307 ? -9.636 -13.370 -14.044 1.00 97.38 307 LYS A O 1
ATOM 2361 N N . ALA A 1 308 ? -7.752 -12.162 -14.015 1.00 97.69 308 ALA A N 1
ATOM 2362 C CA . ALA A 1 308 ? -7.014 -13.051 -14.913 1.00 97.69 308 ALA A CA 1
ATOM 2363 C C . ALA A 1 308 ? -6.685 -14.409 -14.272 1.00 97.69 308 ALA A C 1
ATOM 2365 O O . ALA A 1 308 ? -6.542 -15.397 -14.985 1.00 97.69 308 ALA A O 1
ATOM 2366 N N . LEU A 1 309 ? -6.627 -14.465 -12.940 1.00 97.75 309 LEU A N 1
ATOM 2367 C CA . LEU A 1 309 ? -6.536 -15.696 -12.155 1.00 97.75 309 LEU A CA 1
ATOM 2368 C C . LEU A 1 309 ? -7.885 -16.430 -12.000 1.00 97.75 309 LEU A C 1
ATOM 2370 O O . LEU A 1 309 ? -7.938 -17.447 -11.320 1.00 97.75 309 LEU A O 1
ATOM 2374 N N . GLY A 1 310 ? -8.970 -15.933 -12.606 1.00 97.00 310 GLY A N 1
ATOM 2375 C CA . GLY A 1 310 ? -10.321 -16.492 -12.460 1.00 97.00 310 GLY A CA 1
ATOM 2376 C C . GLY A 1 310 ? -11.094 -15.954 -11.253 1.00 97.00 310 GLY A C 1
ATOM 2377 O O . GLY A 1 310 ? -12.196 -16.414 -10.982 1.00 97.00 310 GLY A O 1
ATOM 2378 N N . GLY A 1 311 ? -10.541 -14.963 -10.551 1.00 97.56 311 GLY A N 1
ATOM 2379 C CA . GLY A 1 311 ? -11.134 -14.392 -9.353 1.00 97.56 311 GLY A CA 1
ATOM 2380 C C . GLY A 1 311 ? -12.361 -13.519 -9.629 1.00 97.56 311 GLY A C 1
ATOM 2381 O O . GLY A 1 311 ? -12.321 -12.618 -10.473 1.00 97.56 311 GLY A O 1
ATOM 2382 N N . GLU A 1 312 ? -13.424 -13.720 -8.855 1.00 97.69 312 GLU A N 1
ATOM 2383 C CA . GLU A 1 312 ? -14.610 -12.860 -8.809 1.00 97.69 312 GLU A CA 1
ATOM 2384 C C . GLU A 1 312 ? -14.665 -12.100 -7.478 1.00 97.69 312 GLU A C 1
ATOM 2386 O O . GLU A 1 312 ? -14.514 -12.692 -6.408 1.00 97.69 312 GLU A O 1
ATOM 2391 N N . ILE A 1 313 ? -14.880 -10.782 -7.542 1.00 98.00 313 ILE A N 1
ATOM 2392 C CA . ILE A 1 313 ? -14.972 -9.908 -6.367 1.00 98.00 313 ILE A CA 1
ATOM 2393 C C . ILE A 1 313 ? -16.436 -9.533 -6.138 1.00 98.00 313 ILE A C 1
ATOM 2395 O O . ILE A 1 313 ? -17.072 -8.946 -7.012 1.00 98.00 313 ILE A O 1
ATOM 2399 N N . ALA A 1 314 ? -16.954 -9.832 -4.948 1.00 97.94 314 ALA A N 1
ATOM 2400 C CA . ALA A 1 314 ? -18.339 -9.570 -4.567 1.00 97.94 314 ALA A CA 1
ATOM 2401 C C . ALA A 1 314 ? -18.428 -8.706 -3.300 1.00 97.94 314 ALA A C 1
ATOM 2403 O O . ALA A 1 314 ? -17.569 -8.771 -2.419 1.00 97.94 314 ALA A O 1
ATOM 2404 N N . GLY A 1 315 ? -19.503 -7.916 -3.191 1.00 97.25 315 GLY A N 1
ATOM 2405 C CA . GLY A 1 315 ? -19.810 -7.109 -2.002 1.00 97.25 315 GLY A CA 1
ATOM 2406 C C . GLY A 1 315 ? -19.007 -5.809 -1.860 1.00 97.25 315 GLY A C 1
ATOM 2407 O O . GLY A 1 315 ? -19.125 -5.146 -0.829 1.00 97.25 315 GLY A O 1
ATOM 2408 N N . SER A 1 316 ? -18.228 -5.424 -2.874 1.00 96.12 316 SER A N 1
ATOM 2409 C CA . SER A 1 316 ? -17.271 -4.311 -2.822 1.00 96.12 316 SER A CA 1
ATOM 2410 C C . SER A 1 316 ? -17.835 -2.911 -3.056 1.00 96.12 316 SER A C 1
ATOM 2412 O O . SER A 1 316 ? -17.089 -1.948 -2.910 1.00 96.12 316 SER A O 1
ATOM 2414 N N . ASP A 1 317 ? -19.135 -2.767 -3.341 1.00 97.56 317 ASP A N 1
ATOM 2415 C CA . ASP A 1 317 ? -19.815 -1.464 -3.328 1.00 97.56 317 ASP A CA 1
ATOM 2416 C C . ASP A 1 317 ? -19.893 -0.949 -1.880 1.00 97.56 317 ASP A C 1
ATOM 2418 O O . ASP A 1 317 ? -20.837 -1.237 -1.133 1.00 97.56 317 ASP A O 1
ATOM 2422 N N . LYS A 1 318 ? -18.787 -0.341 -1.444 1.00 98.62 318 LYS A N 1
ATOM 2423 C CA . LYS A 1 318 ? -18.529 0.181 -0.102 1.00 98.62 318 LYS A CA 1
ATOM 2424 C C . LYS A 1 318 ? -17.742 1.471 -0.200 1.00 98.62 318 LYS A C 1
ATOM 2426 O O . LYS A 1 318 ? -16.834 1.595 -1.027 1.00 98.62 318 LYS A O 1
ATOM 2431 N N . ARG A 1 319 ? -18.039 2.398 0.706 1.00 98.75 319 ARG A N 1
ATOM 2432 C CA . ARG A 1 319 ? -17.316 3.659 0.851 1.00 98.75 319 ARG A CA 1
ATOM 2433 C C . ARG A 1 319 ? -16.494 3.657 2.135 1.00 98.75 319 ARG A C 1
ATOM 2435 O O . ARG A 1 319 ? -17.047 3.572 3.226 1.00 98.75 319 ARG A O 1
ATOM 2442 N N . ILE A 1 320 ? -15.176 3.772 2.035 1.00 98.94 320 ILE A N 1
ATOM 2443 C CA . ILE A 1 320 ? -14.261 3.632 3.176 1.00 98.94 320 ILE A CA 1
ATOM 2444 C C . ILE A 1 320 ? -13.484 4.930 3.373 1.00 98.94 320 ILE A C 1
ATOM 2446 O O . ILE A 1 320 ? -12.973 5.509 2.415 1.00 98.94 320 ILE A O 1
ATOM 2450 N N . LEU A 1 321 ? -13.408 5.392 4.619 1.00 98.94 321 LEU A N 1
ATOM 2451 C CA . LEU A 1 321 ? -12.675 6.595 4.994 1.00 98.94 321 LEU A CA 1
ATOM 2452 C C . LEU A 1 321 ? -11.322 6.232 5.607 1.00 98.94 321 LEU A C 1
ATOM 2454 O O . LEU A 1 321 ? -11.268 5.429 6.532 1.00 98.94 321 LEU A O 1
ATOM 2458 N N . PHE A 1 322 ? -10.252 6.873 5.153 1.00 98.88 322 PHE A N 1
ATOM 2459 C CA . PHE A 1 322 ? -8.927 6.835 5.762 1.00 98.88 322 PHE A CA 1
ATOM 2460 C C . PHE A 1 322 ? -8.667 8.142 6.503 1.00 98.88 322 PHE A C 1
ATOM 2462 O O . PHE A 1 322 ? -8.715 9.225 5.913 1.00 98.88 322 PHE A O 1
ATOM 2469 N N . LEU A 1 323 ? -8.372 8.029 7.796 1.00 98.88 323 LEU A N 1
ATOM 2470 C CA . LEU A 1 323 ? -7.936 9.147 8.619 1.00 98.88 323 LEU A CA 1
ATOM 2471 C C . LEU A 1 323 ? -6.410 9.256 8.554 1.00 98.88 323 LEU A C 1
ATOM 2473 O O . LEU A 1 323 ? -5.695 8.525 9.233 1.00 98.88 323 LEU A O 1
ATOM 2477 N N . CYS A 1 324 ? -5.926 10.163 7.717 1.00 98.75 324 CYS A N 1
ATOM 2478 C CA . CYS A 1 324 ? -4.515 10.377 7.440 1.00 98.75 324 CYS A CA 1
ATOM 2479 C C . CYS A 1 324 ? -3.929 11.532 8.256 1.00 98.75 324 CYS A C 1
ATOM 2481 O O . CYS A 1 324 ? -4.639 12.402 8.766 1.00 98.75 324 CYS A O 1
ATOM 2483 N N . GLY A 1 325 ? -2.599 11.582 8.280 1.00 98.06 325 GLY A N 1
ATOM 2484 C CA . GLY A 1 325 ? -1.846 12.726 8.759 1.00 98.06 325 GLY A CA 1
ATOM 2485 C C . GLY A 1 325 ? -0.375 12.658 8.363 1.00 98.06 325 GLY A C 1
ATOM 2486 O O . GLY A 1 325 ? 0.139 11.627 7.935 1.00 98.06 325 GLY A O 1
ATOM 2487 N N . ASP A 1 326 ? 0.313 13.783 8.507 1.00 96.56 326 ASP A N 1
ATOM 2488 C CA . ASP A 1 326 ? 1.753 13.910 8.302 1.00 96.56 326 ASP A CA 1
ATOM 2489 C C . ASP A 1 326 ? 2.527 12.896 9.151 1.00 96.56 326 ASP A C 1
ATOM 2491 O O . ASP A 1 326 ? 2.251 12.718 10.338 1.00 96.56 326 ASP A O 1
ATOM 2495 N N . PHE A 1 327 ? 3.494 12.242 8.512 1.00 97.69 327 PHE A N 1
ATOM 2496 C CA . PHE A 1 327 ? 4.311 11.150 9.037 1.00 97.69 327 PHE A CA 1
ATOM 2497 C C . PHE A 1 327 ? 3.514 9.923 9.502 1.00 97.69 327 PHE A C 1
ATOM 2499 O O . PHE A 1 327 ? 3.972 9.176 10.367 1.00 97.69 327 PHE A O 1
ATOM 2506 N N . MET A 1 328 ? 2.338 9.670 8.917 1.00 98.69 328 MET A N 1
ATOM 2507 C CA . MET A 1 328 ? 1.759 8.321 8.935 1.00 98.69 328 MET A CA 1
ATOM 2508 C C . MET A 1 328 ? 2.693 7.324 8.239 1.00 98.69 328 MET A C 1
ATOM 2510 O O . MET A 1 328 ? 3.495 7.717 7.388 1.00 98.69 328 MET A O 1
ATOM 2514 N N . GLU A 1 329 ? 2.613 6.050 8.612 1.00 98.81 329 GLU A N 1
ATOM 2515 C CA . GLU A 1 329 ? 3.508 5.026 8.064 1.00 98.81 329 GLU A CA 1
ATOM 2516 C C . GLU A 1 329 ? 3.193 4.765 6.574 1.00 98.81 329 GLU A C 1
ATOM 2518 O O . GLU A 1 329 ? 2.026 4.662 6.184 1.00 98.81 329 GLU A O 1
ATOM 2523 N N . ASP A 1 330 ? 4.231 4.728 5.732 1.00 98.00 330 ASP A N 1
ATOM 2524 C CA . ASP A 1 330 ? 4.138 4.698 4.265 1.00 98.00 330 ASP A CA 1
ATOM 2525 C C . ASP A 1 330 ? 3.386 3.475 3.712 1.00 98.00 330 ASP A C 1
ATOM 2527 O O . ASP A 1 330 ? 2.523 3.614 2.834 1.00 98.00 330 ASP A O 1
ATOM 2531 N N . TYR A 1 331 ? 3.663 2.283 4.243 1.00 98.62 331 TYR A N 1
ATOM 2532 C CA . TYR A 1 331 ? 2.927 1.067 3.915 1.00 98.62 331 TYR A CA 1
ATOM 2533 C C . TYR A 1 331 ? 1.552 1.041 4.569 1.00 98.62 331 TYR A C 1
ATOM 2535 O O . TYR A 1 331 ? 0.600 0.613 3.915 1.00 98.62 331 TYR A O 1
ATOM 2543 N N . GLU A 1 332 ? 1.419 1.496 5.815 1.00 98.81 332 GLU A N 1
ATOM 2544 C CA . GLU A 1 332 ? 0.149 1.399 6.554 1.00 98.81 332 GLU A CA 1
ATOM 2545 C C . GLU A 1 332 ? -0.957 2.300 5.999 1.00 98.81 332 GLU A C 1
ATOM 2547 O O . GLU A 1 332 ? -2.140 2.020 6.204 1.00 98.81 332 GLU A O 1
ATOM 2552 N N . VAL A 1 333 ? -0.606 3.344 5.243 1.00 98.69 333 VAL A N 1
ATOM 2553 C CA . VAL A 1 333 ? -1.579 4.067 4.415 1.00 98.69 333 VAL A CA 1
ATOM 2554 C C . VAL A 1 333 ? -1.738 3.429 3.036 1.00 98.69 333 VAL A C 1
ATOM 2556 O O . VAL A 1 333 ? -2.862 3.180 2.602 1.00 98.69 333 VAL A O 1
ATOM 2559 N N . THR A 1 334 ? -0.638 3.143 2.335 1.00 97.69 334 THR A N 1
ATOM 2560 C CA . THR A 1 334 ? -0.692 2.816 0.902 1.00 97.69 334 THR A CA 1
ATOM 2561 C C . THR A 1 334 ? -1.244 1.417 0.648 1.00 97.69 334 THR A C 1
ATOM 2563 O O . THR A 1 334 ? -2.100 1.250 -0.222 1.00 97.69 334 THR A O 1
ATOM 2566 N N . VAL A 1 335 ? -0.795 0.409 1.404 1.00 98.75 335 VAL A N 1
ATOM 2567 C CA . VAL A 1 335 ? -1.179 -0.990 1.168 1.00 98.75 335 VAL A CA 1
ATOM 2568 C C . VAL A 1 335 ? -2.666 -1.213 1.450 1.00 98.75 335 VAL A C 1
ATOM 2570 O O . VAL A 1 335 ? -3.351 -1.697 0.543 1.00 98.75 335 VAL A O 1
ATOM 2573 N N . PRO A 1 336 ? -3.227 -0.843 2.621 1.00 98.81 336 PRO A N 1
ATOM 2574 C CA . PRO A 1 336 ? -4.652 -1.048 2.865 1.00 98.81 336 PRO A CA 1
ATOM 2575 C C . PRO A 1 336 ? -5.528 -0.236 1.907 1.00 98.81 336 PRO A C 1
ATOM 2577 O O . PRO A 1 336 ? -6.515 -0.763 1.394 1.00 98.81 336 PRO A O 1
ATOM 2580 N N . LEU A 1 337 ? -5.154 1.015 1.612 1.00 98.75 337 LEU A N 1
ATOM 2581 C CA . LEU A 1 337 ? -5.925 1.878 0.717 1.00 98.75 337 LEU A CA 1
ATOM 2582 C C . LEU A 1 337 ? -5.998 1.304 -0.698 1.00 98.75 337 LEU A C 1
ATOM 2584 O O . LEU A 1 337 ? -7.092 1.133 -1.233 1.00 98.75 337 LEU A O 1
ATOM 2588 N N . GLN A 1 338 ? -4.854 0.952 -1.288 1.00 98.62 338 GLN A N 1
ATOM 2589 C CA . GLN A 1 338 ? -4.825 0.409 -2.646 1.00 98.62 338 GLN A CA 1
ATOM 2590 C C . GLN A 1 338 ? -5.431 -0.995 -2.724 1.00 98.62 338 GLN A C 1
ATOM 2592 O O . GLN A 1 338 ? -6.041 -1.323 -3.738 1.00 98.62 338 GLN A O 1
ATOM 2597 N N . SER A 1 339 ? -5.336 -1.800 -1.660 1.00 98.81 339 SER A N 1
ATOM 2598 C CA . SER A 1 339 ? -5.998 -3.112 -1.597 1.00 98.81 339 SER A CA 1
ATOM 2599 C C . SER A 1 339 ? -7.521 -2.974 -1.630 1.00 98.81 339 SER A C 1
ATOM 2601 O O . SER A 1 339 ? -8.193 -3.672 -2.384 1.00 98.81 339 SER A O 1
ATOM 2603 N N . LEU A 1 340 ? -8.080 -2.038 -0.859 1.00 98.81 340 LEU A N 1
ATOM 2604 C CA . LEU A 1 340 ? -9.523 -1.783 -0.840 1.00 98.81 340 LEU A CA 1
ATOM 2605 C C . LEU A 1 340 ? -10.019 -1.187 -2.165 1.00 98.81 340 LEU A C 1
ATOM 2607 O O . LEU A 1 340 ? -11.081 -1.579 -2.652 1.00 98.81 340 LEU A O 1
ATOM 2611 N N . GLN A 1 341 ? -9.232 -0.308 -2.790 1.00 98.69 341 GLN A N 1
ATOM 2612 C CA . GLN A 1 341 ? -9.524 0.195 -4.136 1.00 98.69 341 GLN A CA 1
ATOM 2613 C C . GLN A 1 341 ? -9.455 -0.920 -5.193 1.00 98.69 341 GLN A C 1
ATOM 2615 O O . GLN A 1 341 ? -10.315 -0.970 -6.066 1.00 98.69 341 GLN A O 1
ATOM 2620 N N . ALA A 1 342 ? -8.494 -1.847 -5.098 1.00 98.56 342 ALA A N 1
ATOM 2621 C CA . ALA A 1 342 ? -8.391 -2.999 -6.002 1.00 98.56 342 ALA A CA 1
ATOM 2622 C C . ALA A 1 342 ? -9.590 -3.954 -5.897 1.00 98.56 342 ALA A C 1
ATOM 2624 O O . ALA A 1 342 ? -9.955 -4.615 -6.867 1.00 98.56 342 ALA A O 1
ATOM 2625 N N . LEU A 1 343 ? -10.238 -4.002 -4.730 1.00 98.44 343 LEU A N 1
ATOM 2626 C CA . LEU A 1 343 ? -11.493 -4.730 -4.547 1.00 98.44 343 LEU A CA 1
ATOM 2627 C C . LEU A 1 343 ? -12.689 -4.017 -5.202 1.00 98.44 343 LEU A C 1
ATOM 2629 O O . LEU A 1 343 ? -13.746 -4.622 -5.356 1.00 98.44 343 LEU A O 1
ATOM 2633 N N . GLY A 1 344 ? -12.541 -2.757 -5.614 1.00 98.00 344 GLY A N 1
ATOM 2634 C CA . GLY A 1 344 ? -13.605 -1.934 -6.191 1.00 98.00 344 GLY A CA 1
ATOM 2635 C C . GLY A 1 344 ? -14.315 -1.024 -5.186 1.00 98.00 344 GLY A C 1
ATOM 2636 O O . GLY A 1 344 ? -15.334 -0.436 -5.535 1.00 98.00 344 GLY A O 1
ATOM 2637 N N . CYS A 1 345 ? -13.797 -0.884 -3.959 1.00 98.69 345 CYS A N 1
ATOM 2638 C CA . CYS A 1 345 ? -14.363 0.047 -2.982 1.00 98.69 345 CYS A CA 1
ATOM 2639 C C . CYS A 1 345 ? -14.051 1.500 -3.369 1.00 98.69 345 CYS A C 1
ATOM 2641 O O . CYS A 1 345 ? -12.955 1.808 -3.848 1.00 98.69 345 CYS A O 1
ATOM 2643 N N . HIS A 1 346 ? -14.961 2.422 -3.051 1.00 98.56 346 HIS A N 1
ATOM 2644 C CA . HIS A 1 346 ? -14.648 3.851 -3.044 1.00 98.56 346 HIS A CA 1
ATOM 2645 C C . HIS A 1 346 ? -13.879 4.184 -1.765 1.00 98.56 346 HIS A C 1
ATOM 2647 O O . HIS A 1 346 ? -14.388 3.970 -0.665 1.00 98.56 346 HIS A O 1
ATOM 2653 N N . VAL A 1 347 ? -12.668 4.729 -1.881 1.00 98.69 347 VAL A N 1
ATOM 2654 C CA . VAL A 1 347 ? -11.817 5.034 -0.720 1.00 98.69 347 VAL A CA 1
ATOM 2655 C C . VAL A 1 347 ? -11.420 6.506 -0.716 1.00 98.69 347 VAL A C 1
ATOM 2657 O O . VAL A 1 347 ? -10.737 6.971 -1.631 1.00 98.69 347 VAL A O 1
ATOM 2660 N N . ASP A 1 348 ? -11.820 7.224 0.334 1.00 98.75 348 ASP A N 1
ATOM 2661 C CA . ASP A 1 348 ? -11.436 8.618 0.564 1.00 98.75 348 ASP A CA 1
ATOM 2662 C C . ASP A 1 348 ? -10.369 8.709 1.657 1.00 98.75 348 ASP A C 1
ATOM 2664 O O . ASP A 1 348 ? -10.517 8.102 2.713 1.00 98.75 348 ASP A O 1
ATOM 2668 N N . ALA A 1 349 ? -9.325 9.502 1.436 1.00 98.62 349 ALA A N 1
ATOM 2669 C CA . ALA A 1 349 ? -8.274 9.791 2.403 1.00 98.62 349 ALA A CA 1
ATOM 2670 C C . ALA A 1 349 ? -8.288 11.279 2.757 1.00 98.62 349 ALA A C 1
ATOM 2672 O O . ALA A 1 349 ? -8.196 12.131 1.866 1.00 98.62 349 ALA A O 1
ATOM 2673 N N . VAL A 1 350 ? -8.403 11.575 4.053 1.00 98.69 350 VAL A N 1
ATOM 2674 C CA . VAL A 1 350 ? -8.569 12.932 4.593 1.00 98.69 350 VAL A CA 1
ATOM 2675 C C . VAL A 1 350 ? -7.567 13.204 5.709 1.00 98.69 350 VAL A C 1
ATOM 2677 O O . VAL A 1 350 ? -7.198 12.300 6.448 1.00 98.69 350 VAL A O 1
ATOM 2680 N N . CYS A 1 351 ? -7.166 14.460 5.878 1.00 98.25 351 CYS A N 1
ATOM 2681 C CA . CYS A 1 351 ? -6.347 14.919 7.001 1.00 98.25 351 CYS A CA 1
ATOM 2682 C C . CYS A 1 351 ? -6.920 16.250 7.503 1.00 98.25 351 CYS A C 1
ATOM 2684 O O . CYS A 1 351 ? -7.196 17.115 6.666 1.00 98.25 351 CYS A O 1
ATOM 2686 N N . PRO A 1 352 ? -7.085 16.460 8.823 1.00 97.75 352 PRO A N 1
ATOM 2687 C CA . PRO A 1 352 ? -7.520 17.747 9.357 1.00 97.75 352 PRO A CA 1
ATOM 2688 C C . PRO A 1 352 ? -6.693 18.906 8.799 1.00 97.75 352 PRO A C 1
ATOM 2690 O O . PRO A 1 352 ? -5.466 18.807 8.704 1.00 97.75 352 PRO A O 1
ATOM 2693 N N . LYS A 1 353 ? -7.361 20.017 8.463 1.00 92.56 353 LYS A N 1
ATOM 2694 C CA . LYS A 1 353 ? -6.753 21.243 7.920 1.00 92.56 353 LYS A CA 1
ATOM 2695 C C . LYS A 1 353 ? -6.137 21.077 6.526 1.00 92.56 353 LYS A C 1
ATOM 2697 O O . LYS A 1 353 ? -5.370 21.945 6.107 1.00 92.56 353 LYS A O 1
ATOM 2702 N N . LYS A 1 354 ? -6.469 19.999 5.809 1.00 90.38 354 LYS A N 1
ATOM 2703 C CA . LYS A 1 354 ? -6.041 19.738 4.429 1.00 90.38 354 LYS A CA 1
ATOM 2704 C C . LYS A 1 354 ? -7.225 19.392 3.531 1.00 90.38 354 LYS A C 1
ATOM 2706 O O . LYS A 1 354 ? -8.247 18.857 3.968 1.00 90.38 354 LYS A O 1
ATOM 2711 N N . LYS A 1 355 ? -7.068 19.708 2.250 1.00 86.12 355 LYS A N 1
ATOM 2712 C CA . LYS A 1 355 ? -8.078 19.544 1.203 1.00 86.12 355 LYS A CA 1
ATOM 2713 C C . LYS A 1 355 ? -7.682 18.432 0.233 1.00 86.12 355 LYS A C 1
ATOM 2715 O O . LYS A 1 355 ? -6.527 18.015 0.175 1.00 86.12 355 LYS A O 1
ATOM 2720 N N . ALA A 1 356 ? -8.643 17.987 -0.573 1.00 86.00 356 ALA A N 1
ATOM 2721 C CA . ALA A 1 356 ? -8.364 17.094 -1.695 1.00 86.00 356 ALA A CA 1
ATOM 2722 C C . ALA A 1 356 ? -7.256 17.675 -2.596 1.00 86.00 356 ALA A C 1
ATOM 2724 O O . ALA A 1 356 ? -7.308 18.849 -2.969 1.00 86.00 356 ALA A O 1
ATOM 2725 N N . GLY A 1 357 ? -6.268 16.853 -2.950 1.00 74.62 357 GLY A N 1
ATOM 2726 C CA . GLY A 1 357 ? -5.101 17.258 -3.738 1.00 74.62 357 GLY A CA 1
ATOM 2727 C C . GLY A 1 357 ? -3.903 17.751 -2.918 1.00 74.62 357 GLY A C 1
ATOM 2728 O O . GLY A 1 357 ? -2.789 17.739 -3.446 1.00 74.62 357 GLY A O 1
ATOM 2729 N N . ASP A 1 358 ? -4.084 18.108 -1.640 1.00 75.00 358 ASP A N 1
ATOM 2730 C CA . ASP A 1 358 ? -2.955 18.314 -0.726 1.00 75.00 358 ASP A CA 1
ATOM 2731 C C . ASP A 1 358 ? -2.238 16.981 -0.459 1.00 75.00 358 ASP A C 1
ATOM 2733 O O . ASP A 1 358 ? -2.751 15.899 -0.753 1.00 75.00 358 ASP A O 1
ATOM 2737 N N . PHE A 1 359 ? -1.040 17.041 0.125 1.00 85.62 359 PHE A N 1
ATOM 2738 C CA . PHE A 1 359 ? -0.265 15.846 0.449 1.00 85.62 359 PHE A CA 1
ATOM 2739 C C . PHE A 1 359 ? 0.129 15.769 1.923 1.00 85.62 359 PHE A C 1
ATOM 2741 O O . PHE A 1 359 ? 0.298 16.791 2.595 1.00 85.62 359 PHE A O 1
ATOM 2748 N N . CYS A 1 360 ? 0.336 14.546 2.401 1.00 78.75 360 CYS A N 1
ATOM 2749 C CA . CYS A 1 360 ? 0.976 14.226 3.672 1.00 78.75 360 CYS A CA 1
ATOM 2750 C C . CYS A 1 360 ? 2.332 13.557 3.395 1.00 78.75 360 CYS A C 1
ATOM 2752 O O . CYS A 1 360 ? 2.370 12.584 2.637 1.00 78.75 360 CYS A O 1
ATOM 2754 N N . PRO A 1 361 ? 3.452 14.035 3.970 1.00 82.75 361 PRO A N 1
ATOM 2755 C CA . PRO A 1 361 ? 4.674 13.238 4.002 1.00 82.75 361 PRO A CA 1
ATOM 2756 C C . PRO A 1 361 ? 4.424 11.960 4.814 1.00 82.75 361 PRO A C 1
ATOM 2758 O O . PRO A 1 361 ? 3.678 12.006 5.791 1.00 82.75 361 PRO A O 1
ATOM 2761 N N . THR A 1 362 ? 5.049 10.843 4.448 1.00 91.94 362 THR A N 1
ATOM 2762 C CA . THR A 1 362 ? 4.967 9.582 5.206 1.00 91.94 362 THR A CA 1
ATOM 2763 C C . THR A 1 362 ? 6.303 9.234 5.868 1.00 91.94 362 THR A C 1
ATOM 2765 O O . THR A 1 362 ? 7.362 9.784 5.531 1.00 91.94 362 THR A O 1
ATOM 2768 N N . ALA A 1 363 ? 6.247 8.320 6.833 1.00 89.38 363 ALA A N 1
ATOM 2769 C CA . ALA A 1 363 ? 7.399 7.750 7.517 1.00 89.38 363 ALA A CA 1
ATOM 2770 C C . ALA A 1 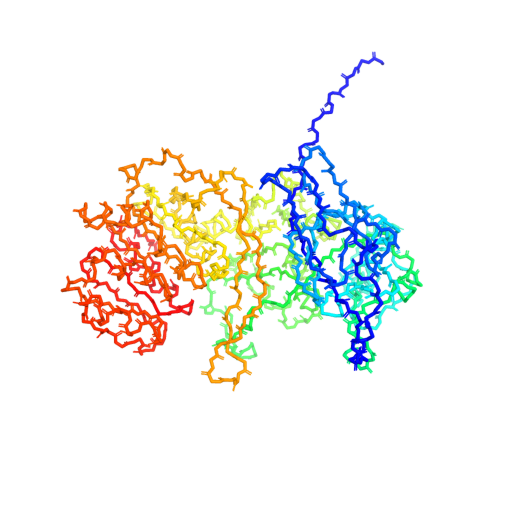363 ? 7.568 6.273 7.138 1.00 89.38 363 ALA A C 1
ATOM 2772 O O . ALA A 1 363 ? 6.607 5.516 7.111 1.00 89.38 363 ALA A O 1
ATOM 2773 N N . VAL A 1 364 ? 8.801 5.866 6.865 1.00 94.81 364 VAL A N 1
ATOM 2774 C CA . VAL A 1 364 ? 9.217 4.473 6.693 1.00 94.81 364 VAL A CA 1
ATOM 2775 C C . VAL A 1 364 ? 9.781 4.014 8.028 1.00 94.81 364 VAL A C 1
ATOM 2777 O O . VAL A 1 364 ? 10.839 4.504 8.445 1.00 94.81 364 VAL A O 1
ATOM 2780 N N . HIS A 1 365 ? 9.076 3.101 8.692 1.00 96.62 365 HIS A N 1
ATOM 2781 C CA . HIS A 1 365 ? 9.514 2.492 9.949 1.00 96.62 365 HIS A CA 1
ATOM 2782 C C . HIS A 1 365 ? 10.053 1.088 9.698 1.00 96.62 365 HIS A C 1
ATOM 2784 O O . HIS A 1 365 ? 9.314 0.192 9.287 1.00 96.62 365 HIS A O 1
ATOM 2790 N N . ASP A 1 366 ? 11.348 0.898 9.953 1.00 89.06 366 ASP A N 1
ATOM 2791 C CA . ASP A 1 366 ? 12.034 -0.369 9.683 1.00 89.06 366 ASP A CA 1
ATOM 2792 C C . ASP A 1 366 ? 13.032 -0.740 10.787 1.00 89.06 366 ASP A C 1
ATOM 2794 O O . ASP A 1 366 ? 13.638 0.138 11.411 1.00 89.06 366 ASP A O 1
ATOM 2798 N N . PHE A 1 367 ? 13.219 -2.036 11.026 1.00 86.12 367 PHE A N 1
ATOM 2799 C CA . PHE A 1 367 ? 14.102 -2.557 12.071 1.00 86.12 367 PHE A CA 1
ATOM 2800 C C . PHE A 1 367 ? 15.477 -2.899 11.490 1.00 86.12 367 PHE A C 1
ATOM 2802 O O . PHE A 1 367 ? 15.638 -3.885 10.778 1.00 86.12 367 PHE A O 1
ATOM 2809 N N . GLU A 1 368 ? 16.488 -2.097 11.835 1.00 86.19 368 GLU A N 1
ATOM 2810 C CA . GLU A 1 368 ? 17.845 -2.193 11.265 1.00 86.19 368 GLU A CA 1
ATOM 2811 C C . GLU A 1 368 ? 18.908 -2.658 12.282 1.00 86.19 368 GLU A C 1
ATOM 2813 O O . GLU A 1 368 ? 20.105 -2.499 12.055 1.00 86.19 368 GLU A O 1
ATOM 2818 N N . GLY A 1 369 ? 18.474 -3.262 13.396 1.00 82.50 369 GLY A N 1
ATOM 2819 C CA . GLY A 1 369 ? 19.345 -3.866 14.418 1.00 82.50 369 GLY A CA 1
ATOM 2820 C C . GLY A 1 369 ? 19.377 -3.152 15.774 1.00 82.50 369 GLY A C 1
ATOM 2821 O O . GLY A 1 369 ? 19.975 -3.672 16.715 1.00 82.50 369 GLY A O 1
ATOM 2822 N N . ASP A 1 370 ? 18.722 -1.997 15.895 1.00 90.56 370 ASP A N 1
ATOM 2823 C CA . ASP A 1 370 ? 18.587 -1.250 17.151 1.00 90.56 370 ASP A CA 1
ATOM 2824 C C . ASP A 1 370 ? 17.439 -1.775 18.038 1.00 90.56 370 ASP A C 1
ATOM 2826 O O . ASP A 1 370 ? 16.650 -2.636 17.651 1.00 90.56 370 ASP A O 1
ATOM 2830 N N . GLN A 1 371 ? 17.315 -1.225 19.254 1.00 90.31 371 GLN A N 1
ATOM 2831 C CA . GLN A 1 371 ? 16.254 -1.593 20.209 1.00 90.31 371 GLN A CA 1
ATOM 2832 C C . GLN A 1 371 ? 14.834 -1.226 19.737 1.00 90.31 371 GLN A C 1
ATOM 2834 O O . GLN A 1 371 ? 13.856 -1.761 20.255 1.00 90.31 371 GLN A O 1
ATOM 2839 N N . THR A 1 372 ? 14.713 -0.295 18.791 1.00 94.25 372 THR A N 1
ATOM 2840 C CA . THR A 1 372 ? 13.452 0.132 18.171 1.00 94.25 372 THR A CA 1
ATOM 2841 C C . THR A 1 372 ? 13.688 0.431 16.691 1.00 94.25 372 THR A C 1
ATOM 2843 O O . THR A 1 372 ? 14.831 0.470 16.238 1.00 94.25 372 THR A O 1
ATOM 2846 N N . TYR A 1 373 ? 12.614 0.643 15.932 1.00 91.88 373 TYR A N 1
ATOM 2847 C CA . TYR A 1 373 ? 12.690 0.965 14.511 1.00 91.88 373 TYR A CA 1
ATOM 2848 C C . TYR A 1 373 ? 13.438 2.282 14.232 1.00 91.88 373 TYR A C 1
ATOM 2850 O O . TYR A 1 373 ? 13.415 3.233 15.016 1.00 91.88 373 TYR A O 1
ATOM 2858 N N . THR A 1 374 ? 14.056 2.344 13.057 1.00 81.44 374 THR A N 1
ATOM 2859 C CA . THR A 1 374 ? 14.548 3.573 12.427 1.00 81.44 374 THR A CA 1
ATOM 2860 C C . THR A 1 374 ? 13.407 4.288 11.706 1.00 81.44 374 THR A C 1
ATOM 2862 O O . THR A 1 374 ? 12.447 3.653 11.272 1.00 81.44 374 THR A O 1
ATOM 2865 N N . GLU A 1 375 ? 13.521 5.605 11.528 1.00 91.06 375 GLU A N 1
ATOM 2866 C CA . GLU A 1 375 ? 12.573 6.393 10.735 1.00 91.06 375 GLU A CA 1
ATOM 2867 C C . GLU A 1 375 ? 13.272 7.025 9.531 1.00 91.06 375 GLU A C 1
ATOM 2869 O O . GLU A 1 375 ? 14.282 7.721 9.670 1.00 91.06 375 GLU A O 1
ATOM 2874 N N . LYS A 1 376 ? 12.712 6.797 8.340 1.00 85.00 376 LYS A N 1
ATOM 2875 C CA . LYS A 1 376 ? 13.150 7.413 7.082 1.00 85.00 376 LYS A CA 1
ATOM 2876 C C . LYS A 1 376 ? 11.969 8.110 6.392 1.00 85.00 376 LYS A C 1
ATOM 2878 O O . LYS A 1 376 ? 10.827 7.718 6.597 1.00 85.00 376 LYS A O 1
ATOM 2883 N N . PRO A 1 377 ? 12.197 9.139 5.564 1.00 80.19 377 PRO A N 1
ATOM 2884 C CA . PRO A 1 377 ? 11.129 9.740 4.766 1.00 80.19 377 PRO A CA 1
ATOM 2885 C C . PRO A 1 377 ? 10.621 8.773 3.688 1.00 80.19 377 PRO A C 1
ATOM 2887 O O . PRO A 1 377 ? 11.426 8.307 2.879 1.00 80.19 377 PRO A O 1
ATOM 2890 N N . GLY A 1 378 ? 9.308 8.539 3.646 1.00 80.94 378 GLY A N 1
ATOM 2891 C CA . GLY A 1 378 ? 8.642 7.760 2.600 1.00 80.94 378 GLY A CA 1
ATOM 2892 C C . GLY A 1 378 ? 8.123 8.614 1.440 1.00 80.94 378 GLY A C 1
ATOM 2893 O O . GLY A 1 378 ? 8.673 9.680 1.121 1.00 80.94 378 GLY A O 1
ATOM 2894 N N . HIS A 1 379 ? 7.067 8.133 0.787 1.00 84.12 379 HIS A N 1
ATOM 2895 C CA . HIS A 1 379 ? 6.395 8.832 -0.301 1.00 84.12 379 HIS A CA 1
ATOM 2896 C C . HIS A 1 379 ? 5.553 10.016 0.209 1.00 84.12 379 HIS A C 1
ATOM 2898 O O . HIS A 1 379 ? 5.089 10.060 1.343 1.00 84.12 379 HIS A O 1
ATOM 2904 N N . ASN A 1 380 ? 5.302 11.003 -0.653 1.00 82.69 380 ASN A N 1
ATOM 2905 C CA . ASN A 1 380 ? 4.247 11.977 -0.372 1.00 82.69 380 ASN A CA 1
ATOM 2906 C C . ASN A 1 380 ? 2.906 11.363 -0.777 1.00 82.69 380 ASN A C 1
ATOM 2908 O O . ASN A 1 380 ? 2.672 11.103 -1.961 1.00 82.69 380 ASN A O 1
ATOM 2912 N N . PHE A 1 381 ? 2.031 11.153 0.198 1.00 85.81 381 PHE A N 1
ATOM 2913 C CA . PHE A 1 381 ? 0.701 10.606 -0.019 1.00 85.81 381 PHE A CA 1
ATOM 2914 C C . PHE A 1 381 ? -0.281 11.733 -0.362 1.00 85.81 381 PHE A C 1
ATOM 2916 O O . PHE A 1 381 ? -0.430 12.672 0.417 1.00 85.81 381 PHE A O 1
ATOM 2923 N N . ILE A 1 382 ? -0.943 11.661 -1.521 1.00 83.06 382 ILE A N 1
ATOM 2924 C CA . ILE A 1 382 ? -1.917 12.674 -1.963 1.00 83.06 382 ILE A CA 1
ATOM 2925 C C . ILE A 1 382 ? -3.297 12.348 -1.390 1.00 83.06 382 ILE A C 1
ATOM 2927 O O . ILE A 1 382 ? -3.813 11.252 -1.602 1.00 83.06 382 ILE A O 1
ATOM 2931 N N . LEU A 1 383 ? -3.907 13.311 -0.705 1.00 85.00 383 LEU A N 1
ATOM 2932 C CA . LEU A 1 383 ? -5.252 13.192 -0.149 1.00 85.00 383 LEU A CA 1
ATOM 2933 C C . LEU A 1 383 ? -6.302 13.256 -1.260 1.00 85.00 383 LEU A C 1
ATOM 2935 O O . LEU A 1 383 ? -6.194 14.056 -2.193 1.00 85.00 383 LEU A O 1
ATOM 2939 N N . THR A 1 384 ? -7.342 12.433 -1.149 1.00 91.50 384 THR A N 1
ATOM 2940 C CA . THR A 1 384 ? -8.386 12.320 -2.180 1.00 91.50 384 THR A CA 1
ATOM 2941 C C . THR A 1 384 ? -9.650 13.104 -1.838 1.00 91.50 384 THR A C 1
ATOM 2943 O O . THR A 1 384 ? -10.419 13.432 -2.740 1.00 91.50 384 THR A O 1
ATOM 2946 N N . ALA A 1 385 ? -9.842 13.471 -0.569 1.00 95.50 385 ALA A N 1
ATOM 2947 C CA . ALA A 1 385 ? -10.987 14.244 -0.102 1.00 95.50 385 ALA A CA 1
ATOM 2948 C C . ALA A 1 385 ? -10.568 15.323 0.912 1.00 95.50 385 ALA A C 1
ATOM 2950 O O . ALA A 1 385 ? -9.490 15.270 1.504 1.00 95.50 385 ALA A O 1
ATOM 2951 N N . SER A 1 386 ? -11.433 16.319 1.108 1.00 95.25 386 SER A N 1
ATOM 2952 C CA . SER A 1 386 ? -11.247 17.357 2.129 1.00 95.25 386 SER A CA 1
ATOM 2953 C C . SER A 1 386 ? -11.823 16.899 3.464 1.00 95.25 386 SER A C 1
ATOM 2955 O O . SER A 1 386 ? -12.903 16.307 3.498 1.00 95.25 386 SER A O 1
ATOM 2957 N N . TYR A 1 387 ? -11.126 17.192 4.561 1.00 96.06 387 TYR A N 1
ATOM 2958 C CA . TYR A 1 387 ? -11.592 16.821 5.897 1.00 96.06 387 TYR A CA 1
ATOM 2959 C C . TYR A 1 387 ? -12.766 17.694 6.362 1.00 96.06 387 TYR A C 1
ATOM 2961 O O . TYR A 1 387 ? -13.739 17.209 6.943 1.00 96.06 387 TYR A O 1
ATOM 2969 N N . GLU A 1 388 ? -12.705 18.997 6.092 1.00 93.81 388 GLU A N 1
ATOM 2970 C CA . GLU A 1 388 ? -13.753 19.933 6.483 1.00 93.81 388 GLU A CA 1
ATOM 2971 C C . GLU A 1 388 ? -15.033 19.701 5.671 1.00 93.81 388 GLU A C 1
ATOM 2973 O O . GLU A 1 388 ? -15.020 19.695 4.440 1.00 93.81 388 GLU A O 1
ATOM 2978 N N . GLY A 1 389 ? -16.161 19.557 6.372 1.00 88.69 389 GLY A N 1
ATOM 2979 C CA . GLY A 1 389 ? -17.465 19.306 5.749 1.00 88.69 389 GLY A CA 1
ATOM 2980 C C . GLY A 1 389 ? -17.728 17.840 5.399 1.00 88.69 389 GLY A C 1
ATOM 2981 O O . GLY A 1 389 ? -18.739 17.546 4.763 1.00 88.69 389 GLY A O 1
ATOM 2982 N N . LEU A 1 390 ? -16.857 16.920 5.821 1.00 94.38 390 LEU A N 1
ATOM 2983 C CA . LEU A 1 390 ? -17.038 15.488 5.621 1.00 94.38 390 LEU A CA 1
ATOM 2984 C C . LEU A 1 390 ? -18.310 14.964 6.311 1.00 94.38 390 LEU A C 1
ATOM 2986 O O . LEU A 1 390 ? -18.475 15.094 7.527 1.00 94.38 390 LEU A O 1
ATOM 2990 N N . ASP A 1 391 ? -19.166 14.265 5.562 1.00 94.75 391 ASP A N 1
ATOM 2991 C CA . ASP A 1 391 ? -20.256 13.488 6.150 1.00 94.75 391 ASP A CA 1
ATOM 2992 C C . ASP A 1 391 ? -19.842 12.036 6.431 1.00 94.75 391 ASP A C 1
ATOM 2994 O O . ASP A 1 391 ? -19.939 11.149 5.580 1.00 94.75 391 ASP A O 1
ATOM 2998 N N . ALA A 1 392 ? -19.468 11.776 7.684 1.00 93.56 392 ALA A N 1
ATOM 2999 C CA . ALA A 1 392 ? -19.155 10.436 8.185 1.00 93.56 392 ALA A CA 1
ATOM 3000 C C . ALA A 1 392 ? -20.310 9.416 8.050 1.00 93.56 392 ALA A C 1
ATOM 3002 O O . ALA A 1 392 ? -20.081 8.209 8.134 1.00 93.56 392 ALA A O 1
ATOM 3003 N N . SER A 1 393 ? -21.564 9.862 7.879 1.00 95.75 393 SER A N 1
ATOM 3004 C CA . SER A 1 393 ? -22.697 8.941 7.711 1.00 95.75 393 SER A CA 1
ATOM 3005 C C . SER A 1 393 ? -22.646 8.191 6.375 1.00 95.75 393 SER A C 1
ATOM 3007 O O . SER A 1 393 ? -23.073 7.038 6.324 1.00 95.75 393 SER A O 1
ATOM 3009 N N . SER A 1 394 ? -22.021 8.797 5.360 1.00 97.31 394 SER A N 1
ATOM 3010 C CA . SER A 1 394 ? -21.892 8.258 4.001 1.00 97.31 394 SER A CA 1
ATOM 3011 C C . SER A 1 394 ? -20.835 7.160 3.825 1.00 97.31 394 SER A C 1
ATOM 3013 O O . SER A 1 394 ? -20.749 6.580 2.748 1.00 97.31 394 SER A O 1
ATOM 3015 N N . TYR A 1 395 ? -20.028 6.879 4.854 1.00 98.75 395 TYR A N 1
ATOM 3016 C CA . TYR A 1 395 ? -18.963 5.871 4.816 1.00 98.75 395 TYR A CA 1
ATOM 3017 C C . TYR A 1 395 ? -19.359 4.611 5.567 1.00 98.75 395 TYR A C 1
ATOM 3019 O O . TYR A 1 395 ? -19.851 4.702 6.687 1.00 98.75 395 TYR A O 1
ATOM 3027 N N . ASP A 1 396 ? -19.086 3.442 5.010 1.00 98.81 396 ASP A N 1
ATOM 3028 C CA . ASP A 1 396 ? -19.344 2.144 5.629 1.00 98.81 396 ASP A CA 1
ATOM 3029 C C . ASP A 1 396 ? -18.290 1.774 6.673 1.00 98.81 396 ASP A C 1
ATOM 3031 O O . ASP A 1 396 ? -18.621 1.105 7.646 1.00 98.81 396 ASP A O 1
ATOM 3035 N N . ALA A 1 397 ? -17.045 2.234 6.514 1.00 98.94 397 ALA A N 1
ATOM 3036 C CA . ALA A 1 397 ? -15.952 1.932 7.436 1.00 98.94 397 ALA A CA 1
ATOM 3037 C C . ALA A 1 397 ? -14.945 3.075 7.593 1.00 98.94 397 ALA A C 1
ATOM 3039 O O . ALA A 1 397 ? -14.846 3.965 6.744 1.00 98.94 397 ALA A O 1
ATOM 3040 N N . LEU A 1 398 ? -14.179 3.003 8.683 1.00 98.94 398 LEU A N 1
ATOM 3041 C CA . LEU A 1 398 ? -13.047 3.876 8.986 1.00 98.94 398 LEU A CA 1
ATOM 3042 C C . LEU A 1 398 ? -11.758 3.053 9.085 1.00 98.94 398 LEU A C 1
ATOM 3044 O O . LEU A 1 398 ? -11.728 2.034 9.773 1.00 98.94 398 LEU A O 1
ATOM 3048 N N . VAL A 1 399 ? -10.684 3.534 8.465 1.00 98.94 399 VAL A N 1
ATOM 3049 C CA . VAL A 1 399 ? -9.325 3.004 8.593 1.00 98.94 399 VAL A CA 1
ATOM 3050 C C . VAL A 1 399 ? -8.412 4.069 9.200 1.00 98.94 399 VAL A C 1
ATOM 3052 O O . VAL A 1 399 ? -8.441 5.230 8.787 1.00 98.94 399 VAL A O 1
ATOM 3055 N N . ILE A 1 400 ? -7.601 3.671 10.181 1.00 98.94 400 ILE A N 1
ATOM 3056 C CA . ILE A 1 400 ? -6.629 4.524 10.872 1.00 98.94 400 ILE A CA 1
ATOM 3057 C C . ILE A 1 400 ? -5.229 3.905 10.706 1.00 98.94 400 ILE A C 1
ATOM 3059 O O . ILE A 1 400 ? -4.897 2.956 11.427 1.00 98.94 400 ILE A O 1
ATOM 3063 N N . PRO A 1 401 ? -4.417 4.410 9.759 1.00 98.94 401 PRO A N 1
ATOM 3064 C CA . PRO A 1 401 ? -3.003 4.064 9.647 1.00 98.94 401 PRO A CA 1
ATOM 3065 C C . PRO A 1 401 ? -2.221 4.440 10.912 1.00 98.94 401 PRO A C 1
ATOM 3067 O O . PRO A 1 401 ? -2.614 5.345 11.652 1.00 98.94 401 PRO A O 1
ATOM 3070 N N . GLY A 1 402 ? -1.093 3.777 11.150 1.00 98.81 402 GLY A N 1
ATOM 3071 C CA . GLY A 1 402 ? -0.176 4.126 12.226 1.00 98.81 402 GLY A CA 1
ATOM 3072 C C . GLY A 1 402 ? 0.887 5.135 11.797 1.00 98.81 402 GLY A C 1
ATOM 3073 O O . GLY A 1 402 ? 0.605 6.165 11.177 1.00 98.81 402 GLY A O 1
ATOM 3074 N N . GLY A 1 403 ? 2.132 4.863 12.181 1.00 98.56 403 GLY A N 1
ATOM 3075 C CA . GLY A 1 403 ? 3.243 5.811 12.104 1.00 98.56 403 GLY A CA 1
ATOM 3076 C C . GLY A 1 403 ? 3.185 6.860 13.212 1.00 98.56 403 GLY A C 1
ATOM 3077 O O . GLY A 1 403 ? 2.706 6.592 14.311 1.00 98.56 403 GLY A O 1
ATOM 3078 N N . ARG A 1 404 ? 3.666 8.071 12.933 1.00 98.62 404 ARG A N 1
ATOM 3079 C CA . ARG A 1 404 ? 3.668 9.179 13.901 1.00 98.62 404 ARG A CA 1
ATOM 3080 C C . ARG A 1 404 ? 2.408 10.030 13.866 1.00 98.62 404 ARG A C 1
ATOM 3082 O O . ARG A 1 404 ? 2.125 10.727 14.831 1.00 98.62 404 ARG A O 1
ATOM 3089 N N . SER A 1 405 ? 1.627 9.965 12.789 1.00 98.62 405 SER A N 1
ATOM 3090 C CA . SER A 1 405 ? 0.400 10.763 12.684 1.00 98.62 405 SER A CA 1
ATOM 3091 C C . SER A 1 405 ? -0.608 10.578 13.833 1.00 98.62 405 SER A C 1
ATOM 3093 O O . SER A 1 405 ? -1.159 11.583 14.295 1.00 98.62 405 SER A O 1
ATOM 3095 N N . PRO A 1 406 ? -0.822 9.360 14.374 1.00 98.88 406 PRO A N 1
ATOM 3096 C CA . PRO A 1 406 ? -1.813 9.149 15.424 1.00 98.88 406 PRO A CA 1
ATOM 3097 C C . PRO A 1 406 ? -1.536 9.934 16.706 1.00 98.88 406 PRO A C 1
ATOM 3099 O O . PRO A 1 406 ? -2.488 10.339 17.371 1.00 98.88 406 PRO A O 1
ATOM 3102 N N . GLU A 1 407 ? -0.264 10.195 17.033 1.00 98.38 407 GLU A N 1
ATOM 3103 C CA . GLU A 1 407 ? 0.127 10.824 18.301 1.00 98.38 407 GLU A CA 1
ATOM 3104 C C . GLU A 1 407 ? -0.444 12.241 18.438 1.00 98.38 407 GLU A C 1
ATOM 3106 O O . GLU A 1 407 ? -0.928 12.619 19.506 1.00 98.38 407 GLU A O 1
ATOM 3111 N N . TYR A 1 408 ? -0.445 13.013 17.345 1.00 98.62 408 TYR A N 1
ATOM 3112 C CA . TYR A 1 408 ? -0.978 14.374 17.347 1.00 98.62 408 TYR A CA 1
ATOM 3113 C C . TYR A 1 408 ? -2.442 14.429 16.903 1.00 98.62 408 TYR A C 1
ATOM 3115 O O . TYR A 1 408 ? -3.175 15.304 17.364 1.00 98.62 408 TYR A O 1
ATOM 3123 N N . LEU A 1 409 ? -2.900 13.506 16.047 1.00 98.75 409 LEU A N 1
ATOM 3124 C CA . LEU A 1 409 ? -4.315 13.427 15.665 1.00 98.75 409 LEU A CA 1
ATOM 3125 C C . LEU A 1 409 ? -5.201 13.037 16.855 1.00 98.75 409 LEU A C 1
ATOM 3127 O O . LEU A 1 409 ? -6.342 13.484 16.941 1.00 98.75 409 LEU A O 1
ATOM 3131 N N . ALA A 1 410 ? -4.666 12.277 17.815 1.00 98.69 410 ALA A N 1
ATOM 3132 C CA . ALA A 1 410 ? -5.338 11.954 19.074 1.00 98.69 410 ALA A CA 1
ATOM 3133 C C . ALA A 1 410 ? -5.637 13.185 19.956 1.00 98.69 410 ALA A C 1
ATOM 3135 O O . ALA A 1 410 ? -6.415 13.078 20.903 1.00 98.69 410 ALA A O 1
ATOM 3136 N N . LEU A 1 411 ? -5.037 14.344 19.658 1.00 98.62 411 LEU A N 1
ATOM 3137 C CA . LEU A 1 411 ? -5.270 15.607 20.366 1.00 98.62 411 LEU A CA 1
ATOM 3138 C C . LEU A 1 411 ? -6.312 16.499 19.672 1.00 98.62 411 LEU A C 1
ATOM 3140 O O . LEU A 1 411 ? -6.704 17.523 20.229 1.00 98.62 411 LEU A O 1
ATOM 3144 N N . ASP A 1 412 ? -6.748 16.151 18.458 1.00 98.62 412 ASP A N 1
ATOM 3145 C CA . ASP A 1 412 ? -7.715 16.939 17.697 1.00 98.62 412 ASP A CA 1
ATOM 3146 C C . ASP A 1 412 ? -9.151 16.508 18.036 1.00 98.62 412 ASP A C 1
ATOM 3148 O O . ASP A 1 412 ? -9.582 15.393 17.735 1.00 98.62 412 ASP A O 1
ATOM 3152 N N . GLU A 1 413 ? -9.932 17.401 18.646 1.00 98.31 413 GLU A N 1
ATOM 3153 C CA . GLU A 1 413 ? -11.297 17.071 19.073 1.00 98.31 413 GLU A CA 1
ATOM 3154 C C . GLU A 1 413 ? -12.229 16.688 17.916 1.00 98.31 413 GLU A C 1
ATOM 3156 O O . GLU A 1 413 ? -13.142 15.878 18.105 1.00 98.31 413 GLU A O 1
ATOM 3161 N N . THR A 1 414 ? -12.000 17.217 16.711 1.00 98.19 414 THR A N 1
ATOM 3162 C CA . THR A 1 414 ? -12.815 16.864 15.541 1.00 98.19 414 THR A CA 1
ATOM 3163 C C . THR A 1 414 ? -12.555 15.421 15.114 1.00 98.19 414 THR A C 1
ATOM 3165 O O . THR A 1 414 ? -13.494 14.705 14.760 1.00 98.19 414 THR A O 1
ATOM 3168 N N . VAL A 1 415 ? -11.303 14.966 15.229 1.00 98.75 415 VAL A N 1
ATOM 3169 C CA . VAL A 1 415 ? -10.900 13.579 14.967 1.00 98.75 415 VAL A CA 1
ATOM 3170 C C . VAL A 1 415 ? -11.501 12.648 16.014 1.00 98.75 415 VAL A C 1
ATOM 3172 O O . VAL A 1 415 ? -12.081 11.612 15.678 1.00 98.75 415 VAL A O 1
ATOM 3175 N N . ILE A 1 416 ? -11.435 13.037 17.288 1.00 98.81 416 ILE A N 1
ATOM 3176 C CA . ILE A 1 416 ? -12.045 12.274 18.380 1.00 98.81 416 ILE A CA 1
ATOM 3177 C C . ILE A 1 416 ? -13.561 12.132 18.180 1.00 98.81 416 ILE A C 1
ATOM 3179 O O . ILE A 1 416 ? -14.111 11.040 18.362 1.00 98.81 416 ILE A O 1
ATOM 3183 N N . ALA A 1 417 ? -14.244 13.204 17.774 1.00 98.44 417 ALA A N 1
ATOM 3184 C CA . ALA A 1 417 ? -15.673 13.171 17.470 1.00 98.44 417 ALA A CA 1
ATOM 3185 C C . ALA A 1 417 ? -15.995 12.244 16.284 1.00 98.44 417 ALA A C 1
ATOM 3187 O O . ALA A 1 417 ? -16.946 11.459 16.359 1.00 98.44 417 ALA A O 1
ATOM 3188 N N . LEU A 1 418 ? -15.182 12.285 15.223 1.00 98.69 418 LEU A N 1
ATOM 3189 C CA . LEU A 1 418 ? -15.308 11.408 14.058 1.00 98.69 418 LEU A CA 1
ATOM 3190 C C . LEU A 1 418 ? -15.212 9.929 14.459 1.00 98.69 418 LEU A C 1
ATOM 3192 O O . LEU A 1 418 ? -16.123 9.150 14.170 1.00 98.69 418 LEU A O 1
ATOM 3196 N N . VAL A 1 419 ? -14.157 9.550 15.185 1.00 98.81 419 VAL A N 1
ATOM 3197 C CA . VAL A 1 419 ? -13.934 8.167 15.646 1.00 98.81 419 VAL A CA 1
ATOM 3198 C C . VAL A 1 419 ? -15.081 7.682 16.533 1.00 98.81 419 VAL A C 1
ATOM 3200 O O . VAL A 1 419 ? -15.598 6.578 16.331 1.00 98.81 419 VAL A O 1
ATOM 3203 N N . LYS A 1 420 ? -15.537 8.513 17.481 1.00 98.69 420 LYS A N 1
ATOM 3204 C CA . LYS A 1 420 ? -16.697 8.191 18.327 1.00 98.69 420 LYS A CA 1
ATOM 3205 C C . LYS A 1 420 ? -17.942 7.905 17.489 1.00 98.69 420 LYS A C 1
ATOM 3207 O O . LYS A 1 420 ? -18.628 6.925 17.771 1.00 98.69 420 LYS A O 1
ATOM 3212 N N . LYS A 1 421 ? -18.212 8.697 16.444 1.00 98.38 421 LYS A N 1
ATOM 3213 C CA . LYS A 1 421 ? -19.379 8.511 15.565 1.00 98.38 421 LYS A CA 1
ATOM 3214 C C . LYS A 1 421 ? -19.357 7.155 14.848 1.00 98.38 421 LYS A C 1
ATOM 3216 O O . LYS A 1 421 ? -20.384 6.475 14.834 1.00 98.38 421 LYS A O 1
ATOM 3221 N N . PHE A 1 422 ? -18.214 6.729 14.303 1.00 98.75 422 PHE A N 1
ATOM 3222 C CA . PHE A 1 422 ? -18.089 5.405 13.667 1.00 98.75 422 PHE A CA 1
ATOM 3223 C C . PHE A 1 422 ? -18.309 4.263 14.666 1.00 98.75 422 PHE A C 1
ATOM 3225 O O . PHE A 1 422 ? -19.109 3.362 14.404 1.00 98.75 422 PHE A O 1
ATOM 3232 N N . MET A 1 423 ? -17.668 4.342 15.836 1.00 98.56 423 MET A N 1
ATOM 3233 C CA . MET A 1 423 ? -17.774 3.308 16.870 1.00 98.56 423 MET A CA 1
ATOM 3234 C C . MET A 1 423 ? -19.189 3.203 17.455 1.00 98.56 423 MET A C 1
ATOM 3236 O O . MET A 1 423 ? -19.707 2.101 17.608 1.00 98.56 423 MET A O 1
ATOM 3240 N N . GLN A 1 424 ? -19.852 4.332 17.724 1.00 97.88 424 GLN A N 1
ATOM 3241 C CA . GLN A 1 424 ? -21.242 4.362 18.205 1.00 97.88 424 GLN A CA 1
ATOM 3242 C C . GLN A 1 424 ? -22.229 3.818 17.167 1.00 97.88 424 GLN A C 1
ATOM 3244 O O . GLN A 1 424 ? -23.201 3.159 17.529 1.00 97.88 424 GLN A O 1
ATOM 3249 N N . SER A 1 425 ? -21.952 4.044 15.880 1.00 98.06 425 SER A N 1
ATOM 3250 C CA . SER A 1 425 ? -22.749 3.499 14.774 1.00 98.06 425 SER A CA 1
ATOM 3251 C C . SER A 1 425 ? -22.480 2.011 14.517 1.00 98.06 425 SER A C 1
ATOM 3253 O O . SER A 1 425 ? -23.076 1.446 13.605 1.00 98.06 425 SER A O 1
ATOM 3255 N N . LYS A 1 426 ? -21.569 1.381 15.279 1.00 98.31 426 LYS A N 1
ATOM 3256 C CA . LYS A 1 426 ? -21.109 -0.007 15.101 1.00 98.31 426 LYS A CA 1
ATOM 3257 C C . LYS A 1 426 ? -20.612 -0.315 13.682 1.00 98.31 426 LYS A C 1
ATOM 3259 O O . LYS A 1 426 ? -20.630 -1.466 13.254 1.00 98.31 426 LYS A O 1
ATOM 3264 N N . LYS A 1 427 ? -20.152 0.710 12.959 1.00 98.62 427 LYS A N 1
ATOM 3265 C CA . LYS A 1 427 ? -19.524 0.551 11.644 1.00 98.62 427 LYS A CA 1
ATOM 3266 C C . LYS A 1 427 ? -18.132 -0.061 11.815 1.00 98.62 427 LYS A C 1
ATOM 3268 O O . LYS A 1 427 ? -17.501 0.222 12.839 1.00 98.62 427 LYS A O 1
ATOM 3273 N N . PRO A 1 428 ? -17.637 -0.876 10.869 1.00 98.88 428 PRO A N 1
ATOM 3274 C CA . PRO A 1 428 ? -16.279 -1.393 10.934 1.00 98.88 428 PRO A CA 1
ATOM 3275 C C . PRO A 1 428 ? -15.241 -0.272 11.089 1.00 98.88 428 PRO A C 1
ATOM 3277 O O . PRO A 1 428 ? -15.233 0.703 10.335 1.00 98.88 428 PRO A O 1
ATOM 3280 N N . VAL A 1 429 ? -14.371 -0.415 12.085 1.00 98.94 429 VAL A N 1
ATOM 3281 C CA . VAL A 1 429 ? -13.212 0.450 12.316 1.00 98.94 429 VAL A CA 1
ATOM 3282 C C . VAL A 1 429 ? -11.974 -0.428 12.322 1.00 98.94 429 VAL A C 1
ATOM 3284 O O . VAL A 1 429 ? -11.893 -1.374 13.099 1.00 98.94 429 VAL A O 1
ATOM 3287 N N . ALA A 1 430 ? -11.011 -0.122 11.462 1.00 98.94 430 ALA A N 1
ATOM 3288 C CA . ALA A 1 430 ? -9.759 -0.849 11.354 1.00 98.94 430 ALA A CA 1
ATOM 3289 C C . ALA A 1 430 ? -8.594 0.077 11.713 1.00 98.94 430 ALA A C 1
ATOM 3291 O O . ALA A 1 430 ? -8.405 1.114 11.084 1.00 98.94 430 ALA A O 1
ATOM 3292 N N . SER A 1 431 ? -7.814 -0.271 12.733 1.00 98.94 431 SER A N 1
ATOM 3293 C CA . SER A 1 431 ? -6.683 0.537 13.205 1.00 98.94 431 SER A CA 1
ATOM 3294 C C . SER A 1 431 ? -5.417 -0.301 13.304 1.00 98.94 431 SER A C 1
ATOM 3296 O O . SER A 1 431 ? -5.469 -1.444 13.759 1.00 98.94 431 SER A O 1
ATOM 3298 N N . ILE A 1 432 ? -4.274 0.253 12.911 1.00 98.94 432 ILE A N 1
ATOM 3299 C CA . ILE A 1 432 ? -3.007 -0.484 12.901 1.00 98.94 432 ILE A CA 1
ATOM 3300 C C . ILE A 1 432 ? -1.882 0.295 13.586 1.00 98.94 432 ILE A C 1
ATOM 3302 O O . ILE A 1 432 ? -1.854 1.526 13.557 1.00 98.94 432 ILE A O 1
ATOM 3306 N N . CYS A 1 433 ? -0.957 -0.440 14.211 1.00 98.75 433 CYS A N 1
ATOM 3307 C CA . CYS A 1 433 ? 0.272 0.093 14.793 1.00 98.75 433 CYS A CA 1
ATOM 3308 C C . CYS A 1 433 ? 0.007 1.149 15.877 1.00 98.75 433 CYS A C 1
ATOM 3310 O O . CYS A 1 433 ? -0.420 0.799 16.981 1.00 98.75 433 CYS A O 1
ATOM 3312 N N . HIS A 1 434 ? 0.256 2.425 15.585 1.00 98.94 434 HIS A N 1
ATOM 3313 C CA . HIS A 1 434 ? 0.011 3.540 16.500 1.00 98.94 434 HIS A CA 1
ATOM 3314 C C . HIS A 1 434 ? -1.393 4.143 16.370 1.00 98.94 434 HIS A C 1
ATOM 3316 O O . HIS A 1 434 ? -1.791 4.913 17.243 1.00 98.94 434 HIS A O 1
ATOM 3322 N N . GLY A 1 435 ? -2.185 3.769 15.356 1.00 98.88 435 GLY A N 1
ATOM 3323 C CA . GLY A 1 435 ? -3.539 4.301 15.136 1.00 98.88 435 GLY A CA 1
ATOM 3324 C C . GLY A 1 435 ? -4.452 4.169 16.363 1.00 98.88 435 GLY A C 1
ATOM 3325 O O . GLY A 1 435 ? -5.282 5.036 16.652 1.00 98.88 435 GLY A O 1
ATOM 3326 N N . GLN A 1 436 ? -4.223 3.128 17.167 1.00 98.88 436 GLN A N 1
ATOM 3327 C CA . GLN A 1 436 ? -4.959 2.814 18.386 1.00 98.88 436 GLN A CA 1
ATOM 3328 C C . GLN A 1 436 ? -4.806 3.898 19.465 1.00 98.88 436 GLN A C 1
ATOM 3330 O O . GLN A 1 436 ? -5.651 3.975 20.357 1.00 98.88 436 GLN A O 1
ATOM 3335 N N . GLN A 1 437 ? -3.796 4.771 19.380 1.00 98.94 437 GLN A N 1
ATOM 3336 C CA . GLN A 1 437 ? -3.676 5.944 20.251 1.00 98.94 437 GLN A CA 1
ATOM 3337 C C . GLN A 1 437 ? -4.888 6.878 20.114 1.00 98.94 437 GLN A C 1
ATOM 3339 O O . GLN A 1 437 ? -5.398 7.362 21.125 1.00 98.94 437 GLN A O 1
ATOM 3344 N N . ILE A 1 438 ? -5.412 7.059 18.895 1.00 98.94 438 ILE A N 1
ATOM 3345 C CA . ILE A 1 438 ? -6.625 7.855 18.653 1.00 98.94 438 ILE A CA 1
ATOM 3346 C C . ILE A 1 438 ? -7.842 7.163 19.277 1.00 98.94 438 ILE A C 1
ATOM 3348 O O . ILE A 1 438 ? -8.660 7.811 19.929 1.00 98.94 438 ILE A O 1
ATOM 3352 N N . LEU A 1 439 ? -7.952 5.836 19.137 1.00 98.94 439 LEU A N 1
ATOM 3353 C CA . LEU A 1 439 ? -9.039 5.061 19.748 1.00 98.94 439 LEU A CA 1
ATOM 3354 C C . LEU A 1 439 ? -9.009 5.152 21.284 1.00 98.94 439 LEU A C 1
ATOM 3356 O O . LEU A 1 439 ? -10.055 5.306 21.923 1.00 98.94 439 LEU A O 1
ATOM 3360 N N . ALA A 1 440 ? -7.815 5.083 21.880 1.00 98.88 440 ALA A N 1
ATOM 3361 C CA . ALA A 1 440 ? -7.621 5.243 23.316 1.00 98.88 440 ALA A CA 1
ATOM 3362 C C . ALA A 1 440 ? -8.044 6.647 23.780 1.00 98.88 440 ALA A C 1
ATOM 3364 O O . ALA A 1 440 ? -8.848 6.764 24.705 1.00 98.88 440 ALA A O 1
ATOM 3365 N N . ALA A 1 441 ? -7.587 7.700 23.093 1.00 98.81 441 ALA A N 1
ATOM 3366 C CA . ALA A 1 441 ? -7.961 9.087 23.388 1.00 98.81 441 ALA A CA 1
ATOM 3367 C C . ALA A 1 441 ? -9.468 9.347 23.208 1.00 98.81 441 ALA A C 1
ATOM 3369 O O . ALA A 1 441 ? -10.079 10.097 23.970 1.00 98.81 441 ALA A O 1
ATOM 3370 N N . ALA A 1 442 ? -10.104 8.668 22.251 1.00 98.75 442 ALA A N 1
ATOM 3371 C CA . ALA A 1 442 ? -11.544 8.741 22.047 1.00 98.75 442 ALA A CA 1
ATOM 3372 C C . ALA A 1 442 ? -12.355 7.991 23.120 1.00 98.75 442 ALA A C 1
ATOM 3374 O O . ALA A 1 442 ? -13.580 8.131 23.163 1.00 98.75 442 ALA A O 1
ATOM 3375 N N . GLY A 1 443 ? -11.705 7.209 23.989 1.00 98.62 443 GLY A N 1
ATOM 3376 C CA . GLY A 1 443 ? -12.357 6.416 25.033 1.00 98.62 443 GLY A CA 1
ATOM 3377 C C . GLY A 1 443 ? -13.196 5.253 24.494 1.00 98.62 443 GLY A C 1
ATOM 3378 O O . GLY A 1 443 ? -14.005 4.689 25.229 1.00 98.62 443 GLY A O 1
ATOM 3379 N N . VAL A 1 444 ? -13.023 4.889 23.219 1.00 98.81 444 VAL A N 1
ATOM 3380 C CA . VAL A 1 444 ? -13.809 3.835 22.548 1.00 98.81 444 VAL A CA 1
ATOM 3381 C C . VAL A 1 444 ? -13.235 2.431 22.764 1.00 98.81 444 VAL A C 1
ATOM 3383 O O . VAL A 1 444 ? -13.848 1.452 22.349 1.00 98.81 444 VAL A O 1
ATOM 3386 N N . LEU A 1 445 ? -12.078 2.327 23.428 1.00 98.75 445 LEU A N 1
ATOM 3387 C CA . LEU A 1 445 ? -11.442 1.056 23.785 1.00 98.75 445 LEU A CA 1
ATOM 3388 C C . LEU A 1 445 ? -11.978 0.438 25.086 1.00 98.75 445 LEU A C 1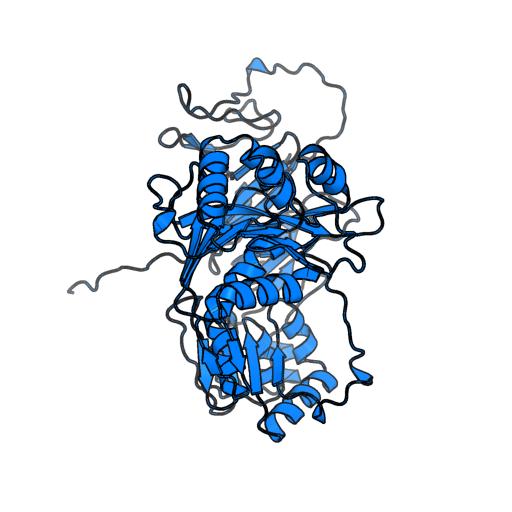
ATOM 3390 O O . LEU A 1 445 ? -11.726 -0.735 25.349 1.00 98.75 445 LEU A O 1
ATOM 3394 N N . LYS A 1 446 ? -12.735 1.179 25.903 1.00 98.38 446 LYS A N 1
ATOM 3395 C CA . LYS A 1 446 ? -13.197 0.689 27.207 1.00 98.38 446 LYS A CA 1
ATOM 3396 C C . LYS A 1 446 ? -14.030 -0.592 27.061 1.00 98.38 446 LYS A C 1
ATOM 3398 O O . LYS A 1 446 ? -15.093 -0.574 26.447 1.00 98.38 446 LYS A O 1
ATOM 3403 N N . GLY A 1 447 ? -13.560 -1.685 27.665 1.00 97.94 447 GLY A N 1
ATOM 3404 C CA . GLY A 1 447 ? -14.212 -2.999 27.620 1.00 97.94 447 GLY A CA 1
ATOM 3405 C C . GLY A 1 447 ? -14.006 -3.783 26.318 1.00 97.94 447 GLY A C 1
ATOM 3406 O O . GLY A 1 447 ? -14.560 -4.871 26.189 1.00 97.94 447 GLY A O 1
ATOM 3407 N N . ARG A 1 448 ? -13.216 -3.264 25.372 1.00 98.62 448 ARG A N 1
ATOM 3408 C CA . ARG A 1 448 ? -12.888 -3.930 24.102 1.00 98.62 448 ARG A CA 1
ATOM 3409 C C . ARG A 1 448 ? -11.672 -4.833 24.238 1.00 98.62 448 ARG A C 1
ATOM 3411 O O . ARG A 1 448 ? -10.911 -4.719 25.202 1.00 98.62 448 ARG A O 1
ATOM 3418 N N . LYS A 1 449 ? -11.466 -5.711 23.261 1.00 98.88 449 LYS A N 1
ATOM 3419 C CA . LYS A 1 449 ? -10.234 -6.497 23.109 1.00 98.88 449 LYS A CA 1
ATOM 3420 C C . LYS A 1 449 ? -9.504 -6.029 21.860 1.00 98.88 449 LYS A C 1
ATOM 3422 O O . LYS A 1 449 ? -10.094 -6.007 20.786 1.00 98.88 449 LYS A O 1
ATOM 3427 N N . CYS A 1 450 ? -8.236 -5.656 21.973 1.00 98.75 450 CYS A N 1
ATOM 3428 C CA . CYS A 1 450 ? -7.469 -5.269 20.794 1.00 98.75 450 CYS A CA 1
ATOM 3429 C C . CYS A 1 450 ? -5.965 -5.451 20.969 1.00 98.75 450 CYS A C 1
ATOM 3431 O O . CYS A 1 450 ? -5.447 -5.543 22.085 1.00 98.75 450 CYS A O 1
ATOM 3433 N N . THR A 1 451 ? -5.275 -5.492 19.832 1.00 98.88 451 THR A N 1
ATOM 3434 C CA . THR A 1 451 ? -3.820 -5.364 19.757 1.00 98.88 451 THR A CA 1
ATOM 3435 C C . THR A 1 451 ? -3.428 -3.987 19.216 1.00 98.88 451 THR A C 1
ATOM 3437 O O . THR A 1 451 ? -4.283 -3.207 18.786 1.00 98.88 451 THR A O 1
ATOM 3440 N N . ALA A 1 452 ? -2.138 -3.675 19.239 1.00 98.94 452 ALA A N 1
ATOM 3441 C CA . ALA A 1 452 ? -1.530 -2.490 18.638 1.00 98.94 452 ALA A CA 1
ATOM 3442 C C . ALA A 1 452 ? -0.025 -2.736 18.458 1.00 98.94 452 ALA A C 1
ATOM 3444 O O . ALA A 1 452 ? 0.458 -3.836 18.737 1.00 98.94 452 ALA A O 1
ATOM 3445 N N . TYR A 1 453 ? 0.735 -1.722 18.040 1.00 98.88 453 TYR A N 1
ATOM 3446 C CA . TYR A 1 453 ? 2.194 -1.793 18.155 1.00 98.88 453 TYR A CA 1
ATOM 3447 C C . TYR A 1 453 ? 2.585 -2.081 19.620 1.00 98.88 453 TYR A C 1
ATOM 3449 O O . TYR A 1 453 ? 1.971 -1.494 20.518 1.00 98.88 453 TYR A O 1
ATOM 3457 N N . PRO A 1 454 ? 3.580 -2.944 19.918 1.00 98.75 454 PRO A N 1
ATOM 3458 C CA . PRO A 1 454 ? 3.871 -3.363 21.292 1.00 98.75 454 PRO A CA 1
ATOM 3459 C C . PRO A 1 454 ? 4.049 -2.217 22.301 1.00 98.75 454 PRO A C 1
ATOM 3461 O O . PRO A 1 454 ? 3.547 -2.306 23.421 1.00 98.75 454 PRO A O 1
ATOM 3464 N N . ALA A 1 455 ? 4.676 -1.099 21.912 1.00 98.62 455 ALA A N 1
ATOM 3465 C CA . ALA A 1 455 ? 4.837 0.060 22.802 1.00 98.62 455 ALA A CA 1
ATOM 3466 C C . ALA A 1 455 ? 3.507 0.779 23.127 1.00 98.62 455 ALA A C 1
ATOM 3468 O O . ALA A 1 455 ? 3.382 1.428 24.165 1.00 98.62 455 ALA A O 1
ATOM 3469 N N . VAL A 1 456 ? 2.487 0.617 22.281 1.00 98.81 456 VAL A N 1
ATOM 3470 C CA . VAL A 1 456 ? 1.141 1.203 22.425 1.00 98.81 456 VAL A CA 1
ATOM 3471 C C . VAL A 1 456 ? 0.251 0.361 23.351 1.00 98.81 456 VAL A C 1
ATOM 3473 O O . VAL A 1 456 ? -0.840 0.794 23.727 1.00 98.81 456 VAL A O 1
ATOM 3476 N N . LYS A 1 457 ? 0.731 -0.799 23.830 1.00 98.88 457 LYS A N 1
ATOM 3477 C CA . LYS A 1 457 ? 0.084 -1.581 24.901 1.00 98.88 457 LYS A CA 1
ATOM 3478 C C . LYS A 1 457 ? -0.286 -0.713 26.102 1.00 98.88 457 LYS A C 1
ATOM 3480 O O . LYS A 1 457 ? -1.370 -0.873 26.659 1.00 98.88 457 LYS A O 1
ATOM 3485 N N . LEU A 1 458 ? 0.571 0.246 26.461 1.00 98.81 458 LEU A N 1
ATOM 3486 C CA . LEU A 1 458 ? 0.295 1.212 27.525 1.00 98.81 458 LEU A CA 1
ATOM 3487 C C . LEU A 1 458 ? -1.003 1.995 27.263 1.00 98.81 458 LEU A C 1
ATOM 3489 O O . LEU A 1 458 ? -1.871 2.048 28.132 1.00 98.81 458 LEU A O 1
ATOM 3493 N N . ASN A 1 459 ? -1.161 2.564 26.064 1.00 98.88 459 ASN A N 1
ATOM 3494 C CA . ASN A 1 459 ? -2.353 3.322 25.676 1.00 98.88 459 ASN A CA 1
ATOM 3495 C C . ASN A 1 459 ? -3.605 2.440 25.659 1.00 98.88 459 ASN A C 1
ATOM 3497 O O . ASN A 1 459 ? -4.663 2.883 26.099 1.00 98.88 459 ASN A O 1
ATOM 3501 N N . VAL A 1 460 ? -3.490 1.197 25.181 1.00 98.81 460 VAL A N 1
ATOM 3502 C CA . VAL A 1 460 ? -4.607 0.239 25.148 1.00 98.81 460 VAL A CA 1
ATOM 3503 C C . VAL A 1 460 ? -5.106 -0.066 26.562 1.00 98.81 460 VAL A C 1
ATOM 3505 O O . VAL A 1 460 ? -6.307 0.032 26.826 1.00 98.81 460 VAL A O 1
ATOM 3508 N N . LEU A 1 461 ? -4.190 -0.371 27.486 1.00 98.75 461 LEU A N 1
ATOM 3509 C CA . LEU A 1 461 ? -4.531 -0.675 28.878 1.00 98.75 461 LEU A CA 1
ATOM 3510 C C . LEU A 1 461 ? -5.111 0.547 29.604 1.00 98.75 461 LEU A C 1
ATOM 3512 O O . LEU A 1 461 ? -6.146 0.432 30.260 1.00 98.75 461 LEU A O 1
ATOM 3516 N N . LEU A 1 462 ? -4.501 1.729 29.451 1.00 98.69 462 LEU A N 1
ATOM 3517 C CA . LEU A 1 462 ? -5.024 2.977 30.026 1.00 98.69 462 LEU A CA 1
ATOM 3518 C C . LEU A 1 462 ? -6.370 3.390 29.409 1.00 98.69 462 LEU A C 1
ATOM 3520 O O . LEU A 1 462 ? -7.208 3.970 30.095 1.00 98.69 462 LEU A O 1
ATOM 3524 N N . GLY A 1 463 ? -6.605 3.043 28.141 1.00 98.44 463 GLY A N 1
ATOM 3525 C CA . GLY A 1 463 ? -7.890 3.193 27.454 1.00 98.44 463 GLY A CA 1
ATOM 3526 C C . GLY A 1 463 ? -8.970 2.207 27.919 1.00 98.44 463 GLY A C 1
ATOM 3527 O O . GLY A 1 463 ? -10.112 2.298 27.467 1.00 98.44 463 GLY A O 1
ATOM 3528 N N . GLY A 1 464 ? -8.637 1.277 28.822 1.00 98.38 464 GLY A N 1
ATOM 3529 C CA . GLY A 1 464 ? -9.567 0.320 29.417 1.00 98.38 464 GLY A CA 1
ATOM 3530 C C . GLY A 1 464 ? -9.883 -0.897 28.545 1.00 98.38 464 GLY A C 1
ATOM 3531 O O . GLY A 1 464 ? -10.899 -1.552 28.793 1.00 98.38 464 GLY A O 1
ATOM 3532 N N . ALA A 1 465 ? -9.064 -1.190 27.532 1.00 98.69 465 ALA A N 1
ATOM 3533 C CA . ALA A 1 465 ? -9.173 -2.405 26.726 1.00 98.69 465 ALA A CA 1
ATOM 3534 C C . ALA A 1 465 ? -8.356 -3.564 27.317 1.00 98.69 465 ALA A C 1
ATOM 3536 O O . ALA A 1 465 ? -7.357 -3.379 28.013 1.00 98.69 465 ALA A O 1
ATOM 3537 N N . THR A 1 466 ? -8.765 -4.783 26.977 1.00 98.88 466 THR A N 1
ATOM 3538 C CA . THR A 1 466 ? -7.969 -5.995 27.178 1.00 98.88 466 THR A CA 1
ATOM 3539 C C . THR A 1 466 ? -6.956 -6.119 26.045 1.00 98.88 466 THR A C 1
ATOM 3541 O O . THR A 1 466 ? -7.331 -6.172 24.873 1.00 98.88 466 THR A O 1
ATOM 3544 N N . TRP A 1 467 ? -5.675 -6.188 26.400 1.00 98.88 467 TRP A N 1
ATOM 3545 C CA . TRP A 1 467 ? -4.587 -6.357 25.443 1.00 98.88 467 TRP A CA 1
ATOM 3546 C C . TRP A 1 467 ? -4.557 -7.770 24.852 1.00 98.88 467 TRP A C 1
ATOM 3548 O O . TRP A 1 467 ? -4.571 -8.757 25.591 1.00 98.88 467 TRP A O 1
ATOM 3558 N N . LEU A 1 468 ? -4.456 -7.852 23.527 1.00 98.81 468 LEU A N 1
ATOM 3559 C CA . LEU A 1 468 ? -4.170 -9.077 22.786 1.00 98.81 468 LEU A CA 1
ATOM 3560 C C . LEU A 1 468 ? -2.728 -9.023 22.278 1.00 98.81 468 LEU A C 1
ATOM 3562 O O . LEU A 1 468 ? -2.360 -8.106 21.545 1.00 98.81 468 LEU A O 1
ATOM 3566 N N . GLU A 1 469 ? -1.910 -9.997 22.674 1.00 98.62 469 GLU A N 1
ATOM 3567 C CA . GLU A 1 469 ? -0.490 -10.024 22.315 1.00 98.62 469 GLU A CA 1
ATOM 3568 C C . GLU A 1 469 ? -0.318 -10.236 20.794 1.00 98.62 469 GLU A C 1
ATOM 3570 O O . GLU A 1 469 ? -0.903 -11.177 20.240 1.00 98.62 469 GLU A O 1
ATOM 3575 N N . PRO A 1 470 ? 0.441 -9.372 20.094 1.00 98.12 470 PRO A N 1
ATOM 3576 C CA . PRO A 1 470 ? 0.680 -9.484 18.658 1.00 98.12 470 PRO A CA 1
ATOM 3577 C C . PRO A 1 470 ? 1.818 -10.464 18.366 1.00 98.12 470 PRO A C 1
ATOM 3579 O O . PRO A 1 470 ? 2.882 -10.081 17.883 1.00 98.12 470 PRO A O 1
ATOM 3582 N N . ASP A 1 471 ? 1.596 -11.730 18.711 1.00 97.50 471 ASP A N 1
ATOM 3583 C CA . ASP A 1 471 ? 2.545 -12.814 18.469 1.00 97.50 471 ASP A CA 1
ATOM 3584 C C . ASP A 1 471 ? 1.909 -13.902 17.579 1.00 97.50 471 ASP A C 1
ATOM 3586 O O . ASP A 1 471 ? 0.981 -14.594 18.030 1.00 97.50 471 ASP A O 1
ATOM 3590 N N . PRO A 1 472 ? 2.351 -14.057 16.313 1.00 98.31 472 PRO A N 1
ATOM 3591 C CA . PRO A 1 472 ? 3.384 -13.268 15.623 1.00 98.31 472 PRO A CA 1
ATOM 3592 C C . PRO A 1 472 ? 2.915 -11.846 15.241 1.00 98.31 472 PRO A C 1
ATOM 3594 O O . PRO A 1 472 ? 1.719 -11.548 15.267 1.00 98.31 472 PRO A O 1
ATOM 3597 N N . ILE A 1 473 ? 3.858 -10.967 14.869 1.00 98.19 473 ILE A N 1
ATOM 3598 C CA . ILE A 1 473 ? 3.613 -9.527 14.624 1.00 98.19 473 ILE A CA 1
ATOM 3599 C C . ILE A 1 473 ? 2.659 -9.241 13.449 1.00 98.19 473 ILE A C 1
ATOM 3601 O O . ILE A 1 473 ? 2.040 -8.178 13.387 1.00 98.19 473 ILE A O 1
ATOM 3605 N N . ASP A 1 474 ? 2.522 -10.185 12.520 1.00 98.12 474 ASP A N 1
ATOM 3606 C CA . ASP A 1 474 ? 1.603 -10.134 11.381 1.00 98.12 474 ASP A CA 1
ATOM 3607 C C . ASP A 1 474 ? 0.163 -10.549 11.743 1.00 98.12 474 ASP A C 1
ATOM 3609 O O . ASP A 1 474 ? -0.754 -10.450 10.919 1.00 98.12 474 ASP A O 1
ATOM 3613 N N . ARG A 1 475 ? -0.078 -10.989 12.983 1.00 98.12 475 ARG A N 1
ATOM 3614 C CA . ARG A 1 475 ? -1.418 -11.341 13.452 1.00 98.12 475 ARG A CA 1
ATOM 3615 C C . ARG A 1 475 ? -2.272 -10.099 13.702 1.00 98.12 475 ARG A C 1
ATOM 3617 O O . ARG A 1 475 ? -1.847 -9.140 14.344 1.00 98.12 475 ARG A O 1
ATOM 3624 N N . CYS A 1 476 ? -3.522 -10.159 13.250 1.00 98.81 476 CYS A N 1
ATOM 3625 C CA . CYS A 1 476 ? -4.547 -9.156 13.541 1.00 98.81 476 CYS A CA 1
ATOM 3626 C C . CYS A 1 476 ? -5.727 -9.782 14.292 1.00 98.81 476 CYS A C 1
ATOM 3628 O O . CYS A 1 476 ? -5.954 -10.992 14.220 1.00 98.81 476 CYS A O 1
ATOM 3630 N N . TYR A 1 477 ? -6.512 -8.955 14.978 1.00 98.88 477 TYR A N 1
ATOM 3631 C CA . TYR A 1 477 ? -7.672 -9.401 15.750 1.00 98.88 477 TYR A CA 1
ATOM 3632 C C . TYR A 1 477 ? -8.908 -8.567 15.437 1.00 98.88 477 TYR A C 1
ATOM 3634 O O . TYR A 1 477 ? -8.811 -7.349 15.282 1.00 98.88 477 TYR A O 1
ATOM 3642 N N . THR A 1 478 ? -10.067 -9.223 15.439 1.00 98.94 478 THR A N 1
ATOM 3643 C CA . THR A 1 478 ? -11.380 -8.583 15.365 1.00 98.94 478 THR A CA 1
ATOM 3644 C C . THR A 1 478 ? -12.130 -8.800 16.670 1.00 98.94 478 THR A C 1
ATOM 3646 O O . THR A 1 478 ? -12.314 -9.935 17.107 1.00 98.94 478 THR A O 1
ATOM 3649 N N . ASP A 1 479 ? -12.588 -7.709 17.268 1.00 98.81 479 ASP A N 1
ATOM 3650 C CA . ASP A 1 479 ? -13.517 -7.697 18.394 1.00 98.81 479 ASP A CA 1
ATOM 3651 C C . ASP A 1 479 ? -14.748 -6.909 17.953 1.00 98.81 479 ASP A C 1
ATOM 3653 O O . ASP A 1 479 ? -14.653 -5.704 17.745 1.00 98.81 479 ASP A O 1
ATOM 3657 N N . GLU A 1 480 ? -15.890 -7.569 17.753 1.00 98.38 480 GLU A N 1
ATOM 3658 C CA . GLU A 1 480 ? -17.101 -6.970 17.168 1.00 98.38 480 GLU A CA 1
ATOM 3659 C C . GLU A 1 480 ? -16.814 -6.191 15.863 1.00 98.38 480 GLU A C 1
ATOM 3661 O O . GLU A 1 480 ? -16.444 -6.780 14.853 1.00 98.38 480 GLU A O 1
ATOM 3666 N N . ASN A 1 481 ? -16.984 -4.865 15.871 1.00 98.75 481 ASN A N 1
ATOM 3667 C CA . ASN A 1 481 ? -16.755 -3.975 14.734 1.00 98.75 481 ASN A CA 1
ATOM 3668 C C . ASN A 1 481 ? -15.321 -3.413 14.652 1.00 98.75 481 ASN A C 1
ATOM 3670 O O . ASN A 1 481 ? -15.070 -2.548 13.817 1.00 98.75 481 ASN A O 1
ATOM 3674 N N . LEU A 1 482 ? -14.408 -3.817 15.540 1.00 98.94 482 LEU A N 1
ATOM 3675 C CA . LEU A 1 482 ? -13.053 -3.269 15.632 1.00 98.94 482 LEU A CA 1
ATOM 3676 C C . LEU A 1 482 ? -12.024 -4.295 15.152 1.00 98.94 482 LEU A C 1
ATOM 3678 O O . LEU A 1 482 ? -11.822 -5.314 15.807 1.00 98.94 482 LEU A O 1
ATOM 3682 N N . VAL A 1 483 ? -11.333 -3.985 14.056 1.00 98.94 483 VAL A N 1
ATOM 3683 C CA . VAL A 1 483 ? -10.160 -4.727 13.574 1.00 98.94 483 VAL A CA 1
ATOM 3684 C C . VAL A 1 483 ? -8.902 -4.012 14.049 1.00 98.94 483 VAL A C 1
ATOM 3686 O O . VAL A 1 483 ? -8.768 -2.798 13.884 1.00 98.94 483 VAL A O 1
ATOM 3689 N N . THR A 1 484 ? -7.955 -4.755 14.618 1.00 98.94 484 THR A N 1
ATOM 3690 C CA . THR A 1 484 ? -6.661 -4.204 15.029 1.00 98.94 484 THR A CA 1
ATOM 3691 C C . THR A 1 484 ? -5.479 -5.028 14.554 1.00 98.94 484 THR A C 1
ATOM 3693 O O . THR A 1 484 ? -5.481 -6.251 14.683 1.00 98.94 484 THR A O 1
ATOM 3696 N N . GLY A 1 485 ? -4.467 -4.336 14.028 1.00 98.88 485 GLY A N 1
ATOM 3697 C CA . GLY A 1 485 ? -3.164 -4.897 13.668 1.00 98.88 485 GLY A CA 1
ATOM 3698 C C . GLY A 1 485 ? -2.020 -4.206 14.412 1.00 98.88 485 GLY A C 1
ATOM 3699 O O . GLY A 1 485 ? -2.176 -3.082 14.904 1.00 98.88 485 GLY A O 1
ATOM 3700 N N . ALA A 1 486 ? -0.868 -4.868 14.492 1.00 98.81 486 ALA A N 1
ATOM 3701 C CA . ALA A 1 486 ? 0.269 -4.390 15.279 1.00 98.81 486 ALA A CA 1
ATOM 3702 C C . ALA A 1 486 ? 1.346 -3.648 14.480 1.00 98.81 486 ALA A C 1
ATOM 3704 O O . ALA A 1 486 ? 1.943 -2.715 15.008 1.00 98.81 486 ALA A O 1
ATOM 3705 N N . ALA A 1 487 ? 1.584 -4.034 13.228 1.00 98.69 487 ALA A N 1
ATOM 3706 C CA . ALA A 1 487 ? 2.521 -3.377 12.318 1.00 98.69 487 ALA A CA 1
ATOM 3707 C C . ALA A 1 487 ? 2.220 -3.777 10.864 1.00 98.69 487 ALA A C 1
ATOM 3709 O O . ALA A 1 487 ? 1.447 -4.710 10.619 1.00 98.69 487 ALA A O 1
ATOM 3710 N N . TRP A 1 488 ? 2.879 -3.119 9.909 1.00 98.50 488 TRP A N 1
ATOM 3711 C CA . TRP A 1 488 ? 2.730 -3.363 8.470 1.00 98.50 488 TRP A CA 1
ATOM 3712 C C . TRP A 1 488 ? 2.851 -4.829 7.987 1.00 98.50 488 TRP A C 1
ATOM 3714 O O . TRP A 1 488 ? 2.186 -5.150 6.998 1.00 98.50 488 TRP A O 1
ATOM 3724 N N . PRO A 1 489 ? 3.579 -5.773 8.633 1.00 98.69 489 PRO A N 1
ATOM 3725 C CA . PRO A 1 489 ? 3.547 -7.181 8.218 1.00 98.69 489 PRO A CA 1
ATOM 3726 C C . PRO A 1 489 ? 2.147 -7.806 8.306 1.00 98.69 489 PRO A C 1
ATOM 3728 O O . PRO A 1 489 ? 1.846 -8.752 7.584 1.00 98.69 489 PRO A O 1
ATOM 3731 N N . GLY A 1 490 ? 1.269 -7.259 9.155 1.00 98.69 490 GLY A N 1
ATOM 3732 C CA . GLY A 1 490 ? -0.086 -7.764 9.362 1.00 98.69 490 GLY A CA 1
ATOM 3733 C C . GLY A 1 490 ? -1.113 -7.333 8.321 1.00 98.69 490 GLY A C 1
ATOM 3734 O O . GLY A 1 490 ? -2.267 -7.749 8.417 1.00 98.69 490 GLY A O 1
ATOM 3735 N N . HIS A 1 491 ? -0.735 -6.541 7.310 1.00 98.88 491 HIS A N 1
ATOM 3736 C CA . HIS A 1 491 ? -1.658 -6.089 6.262 1.00 98.88 491 HIS A CA 1
ATOM 3737 C C . HIS A 1 491 ? -2.529 -7.193 5.638 1.00 98.88 491 HIS A C 1
ATOM 3739 O O . HIS A 1 491 ? -3.726 -6.941 5.474 1.00 98.88 491 HIS A O 1
ATOM 3745 N N . PRO A 1 492 ? -2.025 -8.412 5.346 1.00 98.81 492 PRO A N 1
ATOM 3746 C CA . PRO A 1 492 ? -2.869 -9.482 4.815 1.00 98.81 492 PRO A CA 1
ATOM 3747 C C . PRO A 1 492 ? -4.040 -9.842 5.745 1.00 98.81 492 PRO A C 1
ATOM 3749 O O . PRO A 1 492 ? -5.187 -9.938 5.301 1.00 98.81 492 PRO A O 1
ATOM 3752 N N . GLN A 1 493 ? -3.790 -9.989 7.051 1.00 98.81 493 GLN A N 1
ATOM 3753 C CA . GLN A 1 493 ? -4.848 -10.279 8.026 1.00 98.81 493 GLN A CA 1
ATOM 3754 C C . GLN A 1 493 ? -5.714 -9.049 8.317 1.00 98.81 493 GLN A C 1
ATOM 3756 O O . GLN A 1 493 ? -6.925 -9.171 8.476 1.00 98.81 493 GLN A O 1
ATOM 3761 N N . PHE A 1 494 ? -5.111 -7.863 8.353 1.00 98.94 494 PHE A N 1
ATOM 3762 C CA . PHE A 1 494 ? -5.801 -6.602 8.600 1.00 98.94 494 PHE A CA 1
ATOM 3763 C C . PHE A 1 494 ? -6.863 -6.318 7.531 1.00 98.94 494 PHE A C 1
ATOM 3765 O O . PHE A 1 494 ? -8.031 -6.092 7.853 1.00 98.94 494 PHE A O 1
ATOM 3772 N N . VAL A 1 495 ? -6.475 -6.395 6.254 1.00 98.88 495 VAL A N 1
ATOM 3773 C CA . VAL A 1 495 ? -7.383 -6.172 5.123 1.00 98.88 495 VAL A CA 1
ATOM 3774 C C . VAL A 1 495 ? -8.419 -7.292 5.041 1.00 98.88 495 VAL A C 1
ATOM 3776 O O . VAL A 1 495 ? -9.603 -6.995 4.909 1.00 98.88 495 VAL A O 1
ATOM 3779 N N . SER A 1 496 ? -8.025 -8.563 5.193 1.00 98.81 496 SER A N 1
ATOM 3780 C CA . SER A 1 496 ? -8.978 -9.686 5.115 1.00 98.81 496 SER A CA 1
ATOM 3781 C C . SER A 1 496 ? -10.030 -9.674 6.230 1.00 98.81 496 SER A C 1
ATOM 3783 O O . SER A 1 496 ? -11.199 -9.960 5.970 1.00 98.81 496 SER A O 1
ATOM 3785 N N . GLN A 1 497 ? -9.669 -9.287 7.455 1.00 98.88 497 GLN A N 1
ATOM 3786 C CA . GLN A 1 497 ? -10.636 -9.151 8.548 1.00 98.88 497 GLN A CA 1
ATOM 3787 C C . GLN A 1 497 ? -11.583 -7.962 8.335 1.00 98.88 497 GLN A C 1
ATOM 3789 O O . GLN A 1 497 ? -12.787 -8.090 8.565 1.00 98.88 497 GLN A O 1
ATOM 3794 N N . LEU A 1 498 ? -11.086 -6.833 7.816 1.00 98.88 498 LEU A N 1
ATOM 3795 C CA . LEU A 1 498 ? -11.955 -5.715 7.433 1.00 98.88 498 LEU A CA 1
ATOM 3796 C C . LEU A 1 498 ? -12.901 -6.099 6.283 1.00 98.88 498 LEU A C 1
ATOM 3798 O O . LEU A 1 498 ? -14.088 -5.775 6.337 1.00 98.88 498 LEU A O 1
ATOM 3802 N N . MET A 1 499 ? -12.412 -6.831 5.276 1.00 98.81 499 MET A N 1
ATOM 3803 C CA . MET A 1 499 ? -13.245 -7.382 4.201 1.00 98.81 499 MET A CA 1
ATOM 3804 C C . MET A 1 499 ? -14.367 -8.255 4.763 1.00 98.81 499 MET A C 1
ATOM 3806 O O . MET A 1 499 ? -15.515 -8.098 4.353 1.00 98.81 499 MET A O 1
ATOM 3810 N N . ALA A 1 500 ? -14.060 -9.122 5.734 1.00 98.75 500 ALA A N 1
ATOM 3811 C CA . ALA A 1 500 ? -15.055 -9.975 6.374 1.00 98.75 500 ALA A CA 1
ATOM 3812 C C . ALA A 1 500 ? -16.166 -9.157 7.054 1.00 98.75 500 ALA A C 1
ATOM 3814 O O . ALA A 1 500 ? -17.344 -9.460 6.860 1.00 98.75 500 ALA A O 1
ATOM 3815 N N . LEU A 1 501 ? -15.815 -8.086 7.779 1.00 98.81 501 LEU A N 1
ATOM 3816 C CA . LEU A 1 501 ? -16.796 -7.183 8.395 1.00 98.81 501 LEU A CA 1
ATOM 3817 C C . LEU A 1 501 ? -17.622 -6.388 7.373 1.00 98.81 501 LEU A C 1
ATOM 3819 O O . LEU A 1 501 ? -18.776 -6.058 7.640 1.00 98.81 501 LEU A O 1
ATOM 3823 N N . LEU A 1 502 ? -17.047 -6.085 6.210 1.00 98.69 502 LEU A N 1
ATOM 3824 C CA . LEU A 1 502 ? -17.721 -5.387 5.112 1.00 98.69 502 LEU A CA 1
ATOM 3825 C C . LEU A 1 502 ? -18.507 -6.323 4.180 1.00 98.69 502 LEU A C 1
ATOM 3827 O O . LEU A 1 502 ? -19.195 -5.847 3.277 1.00 98.69 502 LEU A O 1
ATOM 3831 N N . GLY A 1 503 ? -18.416 -7.642 4.376 1.00 98.44 503 GLY A N 1
ATOM 3832 C CA . GLY A 1 503 ? -19.033 -8.634 3.495 1.00 98.44 503 GLY A CA 1
ATOM 3833 C C . GLY A 1 503 ? -18.383 -8.726 2.110 1.00 98.44 503 GLY A C 1
ATOM 3834 O O . GLY A 1 503 ? -19.024 -9.200 1.174 1.00 98.44 503 GLY A O 1
ATOM 3835 N N . ILE A 1 504 ? -17.132 -8.280 1.971 1.00 98.75 504 ILE A N 1
ATOM 3836 C CA . ILE A 1 504 ? -16.371 -8.355 0.721 1.00 98.75 504 ILE A CA 1
ATOM 3837 C C . ILE A 1 504 ? -15.740 -9.742 0.607 1.00 98.75 504 ILE A C 1
ATOM 3839 O O . ILE A 1 504 ? -15.156 -10.249 1.569 1.00 98.75 504 ILE A O 1
ATOM 3843 N N . ARG A 1 505 ? -15.840 -10.363 -0.570 1.00 97.94 505 ARG A N 1
ATOM 3844 C CA . ARG A 1 505 ? -15.264 -11.688 -0.842 1.00 97.94 505 ARG A CA 1
ATOM 3845 C C . ARG A 1 505 ? -14.575 -11.717 -2.197 1.00 97.94 505 ARG A C 1
ATOM 3847 O O . ARG A 1 505 ? -15.019 -11.045 -3.123 1.00 97.94 505 ARG A O 1
ATOM 3854 N N . VAL A 1 506 ? -13.524 -12.527 -2.288 1.00 98.12 506 VAL A N 1
ATOM 3855 C CA . VAL A 1 506 ? -12.873 -12.906 -3.545 1.00 98.12 506 VAL A CA 1
ATOM 3856 C C . VAL A 1 506 ? -12.922 -14.428 -3.641 1.00 98.12 506 VAL A C 1
ATOM 3858 O O . VAL A 1 506 ? -12.480 -15.102 -2.710 1.00 98.12 506 VAL A O 1
ATOM 3861 N N . SER A 1 507 ? -13.492 -14.961 -4.718 1.00 97.69 507 SER A N 1
ATOM 3862 C CA . SER A 1 507 ? -13.590 -16.405 -4.986 1.00 97.69 507 SER A CA 1
ATOM 3863 C C . SER A 1 507 ? -12.854 -16.761 -6.269 1.00 97.69 507 SER A C 1
ATOM 3865 O O . SER A 1 507 ? -12.959 -16.002 -7.225 1.00 97.69 507 SER A O 1
ATOM 3867 N N . PHE A 1 508 ? -12.154 -17.896 -6.278 1.00 95.56 508 PHE A N 1
ATOM 3868 C CA . PHE A 1 508 ? -11.405 -18.438 -7.416 1.00 95.56 508 PHE A CA 1
ATOM 3869 C C . PHE A 1 508 ? -11.953 -19.802 -7.827 1.00 95.56 508 PHE A C 1
ATOM 3871 O O . PHE A 1 508 ? -12.451 -20.517 -6.921 1.00 95.56 508 PHE A O 1
#

Radius of gyration: 25.14 Å; chains: 1; bounding box: 57×66×69 Å

pLDDT: mean 82.07, std 20.68, range [22.22, 98.94]

Foldseek 3Di:
DDDDDDDPDDDFDKAKFKKFFDDDPDPDDCPPPVQFAQWAEDDPLIDGADPLEGDGPPHPHHWHHPHVRNWTHQQPWTFPDHDNTITITIDGDDQQAFLVSCVSQDDPGMHGFLQKKKKFWDWPDAEPPFKLFVVVCCVLLVQDDPDPPRGIIGIDGDDPPDDRHDDSVVVVNRVTRGIDTDHDFEDDDDPDDLVPDDLVPDQEAEFEDDCVLSVLLNPVSSLVSVVVCVVVLGAYAYAAHSCSNCLSNLNAADAEFEHAPVCVSSSVSSNHPYDDDPDQLDWDDGRRYIYHYHLNVLLVRLLVNLVSSVKDKPLLAFEEEEEDAAAFAQLLPSVLQSVSSNSVHHYFYEYPPDAQQDWHWYWRWYDDPDPGTDTDTDGTHGGHGYPPPDDLVRGQEYEYTHGPGLVVCLVDVSSLVSLCVCLVVLRAYFYEAHSCLNVLSNLSLADWEFEHAPVCVVSSVNSNHHYDDCVVQLDWDDTRRYIYHYDSSVSVVRNVVNCVSSVMDMDD

InterPro domains:
  IPR002818 DJ-1/PfpI [PF01965] (177-307)
  IPR002818 DJ-1/PfpI [PF01965] (318-500)
  IPR006286 Deglycase PfpI-like [PS51276] (141-310)
  IPR006286 Deglycase PfpI-like [PS51276] (318-503)
  IPR006286 Deglycase PfpI-like [PTHR42733] (227-508)
  IPR006286 Deglycase PfpI-like [TIGR01382] (320-502)
  IPR029062 Class I glutamine amidotransferase-like [G3DSA:3.40.50.880] (146-314)
  IPR029062 Class I glutamine amidotransferase-like [G3DSA:3.40.50.880] (315-508)
  IPR029062 Class I glutamine amidotransferase-like [SSF52317] (177-312)
  IPR029062 Class I glutamine amidotransferase-like [SSF52317] (318-502)

Secondary structure (DSSP, 8-state):
-------------EEEEEEEE-----------GGG---EESSGGGPEE--TTEESSTTSSEEPEEETTTTEEEETTEEEEEEETTEEEEEEE-BTT--GGGGGGG--SSEEEBTT-EEEEES-SSPPSS-EE-HHHHHHHTT-S---S----EEEE---TTS-SB--HHHHHTT----EEEE--------SS-GGG--GGG-SEEEE--SSHHHHHTT-HHHHHHHHHHHHTT-EEEEETTTHHHHHHTTTTTT-EE---GGGHHHHHHTT-EE---SSTT-EEEETTEEEESSGGGHHHHHHHHHHHTT-EEES---EEEEE--TTEEHHHHHHHHHHHHHTT-EEEEE-TT--TT-EEEEEEEE-SSSSS-EEEEEEEEEPSS-STT--GGG-SEEEE--BSHHHHHTT-HHHHHHHHHHHHTT--EEEETTTHHHHHHTTTTTT-EE---GGGHHHHHHTTPEE---SSTT-EEEETTEEEESSGGGHHHHHHHHHHHHT-EEE-

Organism: Populus alba (NCBI:txid43335)